Protein AF-A0A133VT36-F1 (afdb_monomer)

pLDDT: mean 86.75, std 14.13, range [47.69, 98.88]

Foldseek 3Di:
DQFFAEEEEAEAQDALLLDPCLPHDDHLQVLVNVLQQQFEWENAEWFQELDDPQLLVCLFQLAHCLQQQDFADQLPDDPNSVVSNVLSPGDGNLLVVVVSFAQEEELAAPDDCSCPNHPYYLYADPVVSVVVSVCVVPLLVVLVVVVVCVVCCVPDVSCVSQALLSLLVVQLVVCVVCVVGHYYYYGYHYCLAPPNPYPDPVVLLPDCLLVPFQAFQVNVCVVCVLFPLPRCSNDDRGDTLSNSVSSNSVSSSRNSVSSVSNQVSCVVSVSNQRYKYKYKYSWHFDCCALNRHSGRPDDASNTIGMIIIIHYPLTDRPHYQHAHAYSSQNSQQVCVSSVHDCPPRPHPHHHCSCSRVVVDNYDDQWRWHAHDHQAGKIWIDGPFKIKIADPDPQRQQGPRSRDRRPDRIFMDGCVVCVSRPDGCCVVPVVVNVVSVVVNVVVSVVSVVVSVVVSVVVVVVVVCVVVVND

Solvent-accessible surface area (backbone atoms only — not comparable to full-atom values): 24183 Å² total; per-residue (Å²): 93,89,75,52,26,35,41,38,39,35,34,35,32,34,38,31,76,71,32,30,77,72,75,29,81,75,78,54,23,63,45,55,33,50,48,32,47,57,0,26,28,38,76,37,27,31,32,48,23,42,46,60,59,29,18,49,51,16,35,43,33,5,24,51,44,90,62,34,37,35,53,39,43,77,85,66,54,46,71,68,30,55,48,38,32,61,72,51,65,67,59,39,50,42,41,56,43,36,78,71,66,30,47,18,36,36,36,41,47,85,32,84,73,76,48,55,41,45,80,41,62,66,30,54,58,72,67,57,58,56,48,50,55,66,41,64,83,42,62,75,61,47,49,56,47,52,58,52,48,61,76,43,38,92,78,39,69,80,62,25,62,80,37,55,72,46,35,43,52,52,48,50,53,49,48,69,73,41,70,92,50,46,34,36,38,39,41,52,39,52,36,42,33,77,72,26,79,42,79,84,46,70,79,38,66,69,35,69,62,34,70,74,36,84,47,38,48,58,58,50,46,71,78,40,72,74,58,57,56,71,51,52,71,64,51,69,62,85,45,30,51,11,56,54,53,27,32,39,56,28,12,47,31,51,51,22,52,44,50,38,53,56,52,51,50,29,51,77,68,69,39,46,83,48,25,36,38,36,41,34,28,39,14,11,41,24,60,56,58,84,80,34,49,49,36,42,72,69,87,48,57,53,18,24,37,17,41,36,31,37,25,29,84,92,34,58,55,66,35,76,36,74,34,46,49,42,39,23,20,51,41,44,30,54,37,48,54,40,68,42,84,62,83,89,55,84,53,70,38,50,60,51,58,47,46,77,70,67,76,36,74,60,90,46,73,67,46,64,32,44,40,46,62,52,31,39,35,36,34,33,33,42,89,51,38,35,34,39,36,28,93,39,68,78,35,26,30,20,76,83,36,68,42,56,71,74,63,47,62,40,24,24,49,37,82,84,35,73,79,65,77,64,70,46,37,87,82,42,48,67,59,48,52,52,46,50,48,51,48,53,51,53,55,49,50,56,50,49,55,51,53,51,51,51,53,50,51,52,51,51,54,52,34,44,77,66,70,76,95

Organism: NCBI:txid1698257

Nearest PDB structures (foldseek):
  7lha-assembly1_A  TM=7.267E-01  e=6.384E-23  Bacteroides uniformis
  7p24-assembly1_AAA  TM=6.614E-01  e=1.601E-23  Bacteroides thetaiotaomicron VPI-5482
  7sno-assembly1_A  TM=7.032E-01  e=6.520E-22  Phocaeicola plebeius DSM 17135
  7ebq-assembly1_A  TM=6.587E-01  e=1.338E-21  Akkermansia muciniphila ATCC BAA-835
  6s21-assembly1_A  TM=6.856E-01  e=3.313E-20  Bacteroides thetaiotaomicron VPI-5482

Mean predicted aligned error: 7.02 Å

Structure (mmCIF, N/CA/C/O backbone):
data_AF-A0A133VT36-F1
#
_entry.id   AF-A0A133VT36-F1
#
loop_
_atom_site.group_PDB
_atom_site.id
_atom_site.type_symbol
_atom_site.label_atom_id
_atom_site.label_alt_id
_atom_site.label_comp_id
_atom_site.label_asym_id
_atom_site.label_entity_id
_atom_site.label_seq_id
_atom_site.pdbx_PDB_ins_code
_atom_site.Cartn_x
_atom_site.Cartn_y
_atom_site.Cartn_z
_atom_site.occupancy
_atom_site.B_iso_or_equiv
_atom_site.auth_seq_id
_atom_site.auth_comp_id
_atom_site.auth_asym_id
_atom_site.auth_atom_id
_atom_site.pdbx_PDB_model_num
ATOM 1 N N . MET A 1 1 ? -20.829 -3.901 12.263 1.00 59.62 1 MET A N 1
ATOM 2 C CA . MET A 1 1 ? -20.585 -3.658 13.700 1.00 59.62 1 MET A CA 1
ATOM 3 C C . MET A 1 1 ? -20.009 -2.258 13.851 1.00 59.62 1 MET A C 1
ATOM 5 O O . MET A 1 1 ? -18.912 -2.034 13.368 1.00 59.62 1 MET A O 1
ATOM 9 N N . ASP A 1 2 ? -20.730 -1.317 14.466 1.00 59.94 2 ASP A N 1
ATOM 10 C CA . ASP A 1 2 ? -20.325 0.108 14.517 1.00 59.94 2 ASP A CA 1
ATOM 11 C C . ASP A 1 2 ? -19.189 0.403 15.529 1.00 59.94 2 ASP A C 1
ATOM 13 O O . ASP A 1 2 ? -18.695 1.536 15.609 1.00 59.94 2 ASP A O 1
ATOM 17 N N . ASP A 1 3 ? -18.761 -0.598 16.314 1.00 63.69 3 ASP A N 1
ATOM 18 C CA . ASP A 1 3 ? -18.071 -0.386 17.596 1.00 63.69 3 ASP A CA 1
ATOM 19 C C . ASP A 1 3 ? -16.645 -0.954 17.717 1.00 63.69 3 ASP A C 1
ATOM 21 O O . ASP A 1 3 ? -16.054 -0.870 18.796 1.00 63.69 3 ASP A O 1
ATOM 25 N N . SER A 1 4 ? -16.061 -1.472 16.635 1.00 87.81 4 SER A N 1
ATOM 26 C CA . SER A 1 4 ? -14.712 -2.052 16.677 1.00 87.81 4 SER A CA 1
ATOM 27 C C . SER A 1 4 ? -13.604 -1.007 16.542 1.00 87.81 4 SER A C 1
ATOM 29 O O . SER A 1 4 ? -13.711 -0.065 15.762 1.00 87.81 4 SER A O 1
ATOM 31 N N . ASN A 1 5 ? -12.509 -1.189 17.279 1.00 97.31 5 ASN A N 1
ATOM 32 C CA . ASN A 1 5 ? -11.264 -0.471 17.019 1.00 97.31 5 ASN A CA 1
ATOM 33 C C . ASN A 1 5 ? -10.687 -0.904 15.670 1.00 97.31 5 ASN A C 1
ATOM 35 O O . ASN A 1 5 ? -11.043 -1.956 15.137 1.00 97.31 5 ASN A O 1
ATOM 39 N N . ILE A 1 6 ? -9.769 -0.112 15.127 1.00 98.31 6 ILE A N 1
ATOM 40 C CA . ILE A 1 6 ? -9.062 -0.448 13.894 1.00 98.31 6 ILE A CA 1
ATOM 41 C C . ILE A 1 6 ? -7.569 -0.229 14.113 1.00 98.31 6 ILE A C 1
ATOM 43 O O . ILE A 1 6 ? -7.154 0.883 14.435 1.00 98.31 6 ILE A O 1
ATOM 47 N N . VAL A 1 7 ? -6.770 -1.267 13.895 1.00 98.62 7 VAL A N 1
ATOM 48 C CA . VAL A 1 7 ? -5.308 -1.183 13.819 1.00 98.62 7 VAL A CA 1
ATOM 49 C C . VAL A 1 7 ? -4.911 -1.467 12.378 1.00 98.62 7 VAL A C 1
ATOM 51 O O . VAL A 1 7 ? -5.163 -2.546 11.853 1.00 98.62 7 VAL A O 1
ATOM 54 N N . PHE A 1 8 ? -4.332 -0.475 11.716 1.00 98.81 8 PHE A N 1
ATOM 55 C CA . PHE A 1 8 ? -3.898 -0.567 10.330 1.00 98.81 8 PHE A CA 1
ATOM 56 C C . PHE A 1 8 ? -2.372 -0.578 10.309 1.00 98.81 8 PHE A C 1
ATOM 58 O O . PHE A 1 8 ? -1.742 0.432 10.608 1.00 98.81 8 PHE A O 1
ATOM 65 N N . ILE A 1 9 ? -1.794 -1.716 9.953 1.00 98.81 9 ILE A N 1
ATOM 66 C CA . ILE A 1 9 ? -0.359 -1.961 9.872 1.00 98.81 9 ILE A CA 1
ATOM 67 C C . ILE A 1 9 ? 0.056 -1.892 8.403 1.00 98.81 9 ILE A C 1
ATOM 69 O O . ILE A 1 9 ? -0.475 -2.621 7.562 1.00 98.81 9 ILE A O 1
ATOM 73 N N . ILE A 1 10 ? 1.003 -1.013 8.092 1.00 98.69 10 ILE A N 1
ATOM 74 C CA . ILE A 1 10 ? 1.682 -0.989 6.795 1.00 98.69 10 ILE A CA 1
ATOM 75 C C . ILE A 1 10 ? 3.160 -1.241 7.035 1.00 98.69 10 ILE A C 1
ATOM 77 O O . ILE A 1 10 ? 3.767 -0.603 7.895 1.00 98.69 10 ILE A O 1
ATOM 81 N N . VAL A 1 11 ? 3.717 -2.170 6.270 1.00 97.50 11 VAL A N 1
ATOM 82 C CA . VAL A 1 11 ? 5.150 -2.449 6.237 1.00 97.50 11 VAL A CA 1
ATOM 83 C C . VAL A 1 11 ? 5.685 -1.952 4.898 1.00 97.50 11 VAL A C 1
ATOM 85 O O . VAL A 1 11 ? 5.300 -2.499 3.868 1.00 97.50 11 VAL A O 1
ATOM 88 N N . ASP A 1 12 ? 6.500 -0.897 4.899 1.00 95.69 12 ASP A N 1
ATOM 89 C CA . ASP A 1 12 ? 7.012 -0.266 3.674 1.00 95.69 12 ASP A CA 1
ATOM 90 C C . ASP A 1 12 ? 7.901 -1.240 2.884 1.00 95.69 12 ASP A C 1
ATOM 92 O O . ASP A 1 12 ? 8.762 -1.895 3.472 1.00 95.69 12 ASP A O 1
ATOM 96 N N . ALA A 1 13 ? 7.698 -1.362 1.571 1.00 94.56 13 ALA A N 1
ATOM 97 C CA . ALA A 1 13 ? 8.526 -2.203 0.697 1.00 94.56 13 ALA A CA 1
ATOM 98 C C . ALA A 1 13 ? 8.494 -3.726 1.004 1.00 94.56 13 ALA A C 1
ATOM 100 O O . ALA A 1 13 ? 9.430 -4.455 0.659 1.00 94.56 13 ALA A O 1
ATOM 101 N N . LEU A 1 14 ? 7.433 -4.250 1.633 1.00 95.81 14 LEU A N 1
ATOM 102 C CA . LEU A 1 14 ? 7.267 -5.680 1.941 1.00 95.81 14 LEU A CA 1
ATOM 103 C C . LEU A 1 14 ? 6.674 -6.445 0.749 1.00 95.81 14 LEU A C 1
ATOM 105 O O . LEU A 1 14 ? 5.533 -6.230 0.334 1.00 95.81 14 LEU A O 1
ATOM 109 N N . ARG A 1 15 ? 7.432 -7.417 0.239 1.00 93.62 15 ARG A N 1
ATOM 110 C CA . ARG A 1 15 ? 6.995 -8.281 -0.863 1.00 93.62 15 ARG A CA 1
ATOM 111 C C . ARG A 1 15 ? 6.133 -9.444 -0.386 1.00 93.62 15 ARG A C 1
ATOM 113 O O . ARG A 1 15 ? 6.444 -10.092 0.611 1.00 93.62 15 ARG A O 1
ATOM 120 N N . THR A 1 16 ? 5.111 -9.782 -1.170 1.00 94.31 16 THR A N 1
ATOM 121 C CA . THR A 1 16 ? 4.262 -10.959 -0.927 1.00 94.31 16 THR A CA 1
ATOM 122 C C . THR A 1 16 ? 5.055 -12.267 -0.915 1.00 94.31 16 THR A C 1
ATOM 124 O O . THR A 1 16 ? 4.823 -13.121 -0.064 1.00 94.31 16 THR A O 1
ATOM 127 N N . ASP A 1 17 ? 6.028 -12.418 -1.816 1.00 91.62 17 ASP A N 1
ATOM 128 C CA . ASP A 1 17 ? 6.827 -13.643 -1.969 1.00 91.62 17 ASP A CA 1
ATOM 129 C C . ASP A 1 17 ? 7.878 -13.856 -0.868 1.00 91.62 17 ASP A C 1
ATOM 131 O O . ASP A 1 17 ? 8.674 -14.794 -0.926 1.00 91.62 17 ASP A O 1
ATOM 135 N N . LYS A 1 18 ? 7.870 -12.994 0.150 1.00 92.00 18 LYS A N 1
ATOM 136 C CA . LYS A 1 18 ? 8.719 -13.078 1.340 1.00 92.00 18 LYS A CA 1
ATOM 137 C C . LYS A 1 18 ? 7.909 -13.246 2.632 1.00 92.00 18 LYS A C 1
ATOM 139 O O . LYS A 1 18 ? 8.481 -13.207 3.718 1.00 92.00 18 LYS A O 1
ATOM 144 N N . VAL A 1 19 ? 6.596 -13.468 2.513 1.00 93.56 19 VAL A N 1
ATOM 145 C CA . VAL A 1 19 ? 5.677 -13.737 3.627 1.00 93.56 19 VAL A CA 1
ATOM 146 C C . VAL A 1 19 ? 5.198 -15.193 3.560 1.00 93.56 19 VAL A C 1
ATOM 148 O O . VAL A 1 19 ? 4.643 -15.635 2.551 1.00 93.56 19 VAL A O 1
ATOM 151 N N . GLY A 1 20 ? 5.391 -15.942 4.647 1.00 93.38 20 GLY A N 1
ATOM 152 C CA . GLY A 1 20 ? 5.182 -17.392 4.724 1.00 93.38 20 GLY A CA 1
ATOM 153 C C . GLY A 1 20 ? 3.774 -17.846 4.332 1.00 93.38 20 GLY A C 1
ATOM 154 O O . GLY A 1 20 ? 3.619 -18.770 3.530 1.00 93.38 20 GLY A O 1
ATOM 155 N N . CYS A 1 21 ? 2.733 -17.153 4.796 1.00 94.44 21 CYS A N 1
ATOM 156 C CA . CYS A 1 21 ? 1.334 -17.484 4.510 1.00 94.44 21 CYS A CA 1
ATOM 157 C C . CYS A 1 21 ? 0.913 -17.307 3.040 1.00 94.44 21 CYS A C 1
ATOM 159 O O . CYS A 1 21 ? -0.187 -17.729 2.665 1.00 94.44 21 CYS A O 1
ATOM 161 N N . TYR A 1 22 ? 1.777 -16.755 2.184 1.00 94.38 22 TYR A N 1
ATOM 162 C CA . TYR A 1 22 ? 1.588 -16.711 0.730 1.00 94.38 22 TYR A CA 1
ATOM 163 C C . TYR A 1 22 ? 2.232 -17.896 -0.004 1.00 94.38 22 TYR A C 1
ATOM 165 O O . TYR A 1 22 ? 2.126 -17.988 -1.221 1.00 94.38 22 TYR A O 1
ATOM 173 N N . GLY A 1 23 ? 2.818 -18.852 0.725 1.00 82.50 23 GLY A N 1
ATOM 174 C CA . GLY A 1 23 ? 3.305 -20.116 0.167 1.00 82.50 23 GLY A CA 1
ATOM 175 C C . GLY A 1 23 ? 4.742 -20.064 -0.353 1.00 82.50 23 GLY A C 1
ATOM 176 O O . GLY A 1 23 ? 5.133 -20.923 -1.144 1.00 82.50 23 GLY A O 1
ATOM 177 N N . HIS A 1 24 ? 5.533 -19.082 0.088 1.00 68.88 24 HIS A N 1
ATOM 178 C CA . HIS A 1 24 ? 6.897 -18.868 -0.386 1.00 68.88 24 HIS A CA 1
ATOM 179 C C . HIS A 1 24 ? 7.935 -19.151 0.712 1.00 68.88 24 HIS A C 1
ATOM 181 O O . HIS A 1 24 ? 8.083 -18.386 1.659 1.00 68.88 24 HIS A O 1
ATOM 187 N N . GLY A 1 25 ? 8.700 -20.237 0.550 1.00 60.38 25 GLY A N 1
ATOM 188 C CA . GLY A 1 25 ? 9.956 -20.467 1.276 1.00 60.38 25 GLY A CA 1
ATOM 189 C C . GLY A 1 25 ? 9.862 -20.647 2.801 1.00 60.38 25 GLY A C 1
ATOM 190 O O . GLY A 1 25 ? 8.857 -21.096 3.345 1.00 60.38 25 GLY A O 1
ATOM 191 N N . LYS A 1 26 ? 10.988 -20.385 3.480 1.00 63.38 26 LYS A N 1
ATOM 192 C CA . LYS A 1 26 ? 11.192 -20.561 4.931 1.00 63.38 26 LYS A CA 1
ATOM 193 C C . LYS A 1 26 ? 10.284 -19.600 5.717 1.00 63.38 26 LYS A C 1
ATOM 195 O O . LYS A 1 26 ? 10.214 -18.422 5.387 1.00 63.38 26 LYS A O 1
ATOM 200 N N . THR A 1 27 ? 9.649 -20.075 6.789 1.00 68.50 27 THR A N 1
ATOM 201 C CA . THR A 1 27 ? 8.764 -19.258 7.638 1.00 68.50 27 THR A CA 1
ATOM 202 C C . THR A 1 27 ? 9.577 -18.277 8.489 1.00 68.50 27 THR A C 1
ATOM 204 O O . THR A 1 27 ? 10.033 -18.625 9.579 1.00 68.50 27 THR A O 1
ATOM 207 N N . ILE A 1 28 ? 9.782 -17.058 7.984 1.00 85.38 28 ILE A N 1
ATOM 208 C CA . ILE A 1 28 ? 10.382 -15.939 8.737 1.00 85.38 28 ILE A CA 1
ATOM 209 C C . ILE A 1 28 ? 9.327 -14.971 9.297 1.00 85.38 28 ILE A C 1
ATOM 211 O O . ILE A 1 28 ? 9.693 -13.998 9.952 1.00 85.38 28 ILE A O 1
ATOM 215 N N . THR A 1 29 ? 8.039 -15.250 9.057 1.00 93.56 29 THR A N 1
ATOM 216 C CA . THR A 1 29 ? 6.893 -14.385 9.379 1.00 93.56 29 THR A CA 1
ATOM 217 C C . THR A 1 29 ? 5.809 -15.091 10.206 1.00 93.56 29 THR A C 1
ATOM 219 O O . THR A 1 29 ? 4.633 -15.057 9.849 1.00 93.56 29 THR A O 1
ATOM 222 N N . SER A 1 30 ? 6.174 -15.794 11.282 1.00 94.31 30 SER A N 1
ATOM 223 C CA . SER A 1 30 ? 5.211 -16.603 12.048 1.00 94.31 30 SER A CA 1
ATOM 224 C C . SER A 1 30 ? 4.018 -15.803 12.585 1.00 94.31 30 SER A C 1
ATOM 226 O O . SER A 1 30 ? 2.898 -16.302 12.553 1.00 94.31 30 SER A O 1
ATOM 228 N N . ASN A 1 31 ? 4.223 -14.562 13.032 1.00 97.50 31 ASN A N 1
ATOM 229 C CA . ASN A 1 31 ? 3.145 -13.744 13.594 1.00 97.50 31 ASN A CA 1
ATOM 230 C C . ASN A 1 31 ? 2.188 -13.233 12.504 1.00 97.50 31 ASN A C 1
ATOM 232 O O . ASN A 1 31 ? 0.975 -13.191 12.708 1.00 97.50 31 ASN A O 1
ATOM 236 N N . ILE A 1 32 ? 2.702 -12.878 11.323 1.00 97.75 32 ILE A N 1
ATOM 237 C CA . ILE A 1 32 ? 1.875 -12.542 10.155 1.00 97.75 32 ILE A CA 1
ATOM 238 C C . ILE A 1 32 ? 1.132 -13.789 9.653 1.00 97.75 32 ILE A C 1
ATOM 240 O O . ILE A 1 32 ? -0.025 -13.688 9.241 1.00 97.75 32 ILE A O 1
ATOM 244 N N . ASP A 1 33 ? 1.763 -14.963 9.702 1.00 97.06 33 ASP A N 1
ATOM 245 C CA . ASP A 1 33 ? 1.139 -16.226 9.304 1.00 97.06 33 ASP A CA 1
ATOM 246 C C . ASP A 1 33 ? -0.021 -16.597 10.240 1.00 97.06 33 ASP A C 1
ATOM 248 O O . ASP A 1 33 ? -1.077 -17.038 9.779 1.00 97.06 33 ASP A O 1
ATOM 252 N N . ASP A 1 34 ? 0.139 -16.362 11.542 1.00 96.94 34 ASP A N 1
ATOM 253 C CA . ASP A 1 34 ? -0.923 -16.518 12.535 1.00 96.94 34 ASP A CA 1
ATOM 254 C C . ASP A 1 34 ? -2.045 -15.492 12.319 1.00 96.94 34 ASP A C 1
ATOM 256 O O . ASP A 1 34 ? -3.219 -15.866 12.286 1.00 96.94 34 ASP A O 1
ATOM 260 N N . LEU A 1 35 ? -1.707 -14.227 12.038 1.00 97.50 35 LEU A N 1
ATOM 261 C CA . LEU A 1 35 ? -2.691 -13.195 11.693 1.00 97.50 35 LEU A CA 1
ATOM 262 C C . LEU A 1 35 ? -3.526 -13.574 10.459 1.00 97.50 35 LEU A C 1
ATOM 264 O O . LEU A 1 35 ? -4.725 -13.295 10.426 1.00 97.50 35 LEU A O 1
ATOM 268 N N . ALA A 1 36 ? -2.906 -14.197 9.452 1.00 97.44 36 ALA A N 1
ATOM 269 C CA . ALA A 1 36 ? -3.598 -14.702 8.271 1.00 97.44 36 ALA A CA 1
ATOM 270 C C . ALA A 1 36 ? -4.540 -15.863 8.608 1.00 97.44 36 ALA A C 1
ATOM 272 O O . ALA A 1 36 ? -5.660 -15.891 8.107 1.00 97.44 36 ALA A O 1
ATOM 273 N N . ARG A 1 37 ? -4.112 -16.799 9.466 1.00 97.19 37 ARG A N 1
ATOM 274 C CA . ARG A 1 37 ? -4.938 -17.936 9.905 1.00 97.19 37 ARG A CA 1
ATOM 275 C C . ARG A 1 37 ? -6.159 -17.480 10.696 1.00 97.19 37 ARG A C 1
ATOM 277 O O . ARG A 1 37 ? -7.242 -18.024 10.531 1.00 97.19 37 ARG A O 1
ATOM 284 N N . GLU A 1 38 ? -5.999 -16.448 11.511 1.00 96.88 38 GLU A N 1
ATOM 285 C CA . GLU A 1 38 ? -7.079 -15.834 12.286 1.00 96.88 38 GLU A CA 1
ATOM 286 C C . GLU A 1 38 ? -7.952 -14.872 11.464 1.00 96.88 38 GLU A C 1
ATOM 288 O O . GLU A 1 38 ? -8.816 -14.195 12.018 1.00 96.88 38 GLU A O 1
ATOM 293 N N . GLY A 1 39 ? -7.728 -14.747 10.156 1.00 97.56 39 GLY A N 1
ATOM 294 C CA . GLY A 1 39 ? -8.415 -13.765 9.330 1.00 97.56 39 GLY A CA 1
ATOM 295 C C . GLY A 1 39 ? -8.632 -14.207 7.891 1.00 97.56 39 GLY A C 1
ATOM 296 O O . GLY A 1 39 ? -8.589 -15.383 7.539 1.00 97.56 39 GLY A O 1
ATOM 297 N N . THR A 1 40 ? -8.892 -13.213 7.049 1.00 98.31 40 THR A N 1
ATOM 298 C CA . THR A 1 40 ? -9.048 -13.360 5.608 1.00 98.31 40 THR A CA 1
ATOM 299 C C . THR A 1 40 ? -7.808 -12.817 4.900 1.00 98.31 40 THR A C 1
ATOM 301 O O . THR A 1 40 ? -7.502 -11.623 4.983 1.00 98.31 40 THR A O 1
ATOM 304 N N . LEU A 1 41 ? -7.116 -13.684 4.164 1.00 98.25 41 LEU A N 1
ATOM 305 C CA . LEU A 1 41 ? -5.967 -13.358 3.323 1.00 98.25 41 LEU A CA 1
ATOM 306 C C . LEU A 1 41 ? -6.416 -13.113 1.879 1.00 98.25 41 LEU A C 1
ATOM 308 O O . LEU A 1 41 ? -7.151 -13.915 1.304 1.00 98.25 41 LEU A O 1
ATOM 312 N N . PHE A 1 42 ? -5.939 -12.033 1.264 1.00 97.81 42 PHE A N 1
ATOM 313 C CA . PHE A 1 42 ? -6.174 -11.732 -0.150 1.00 97.81 42 PHE A CA 1
ATOM 314 C C . PHE A 1 42 ? -4.948 -12.096 -0.980 1.00 97.81 42 PHE A C 1
ATOM 316 O O . PHE A 1 42 ? -3.906 -11.457 -0.873 1.00 97.81 42 PHE A O 1
ATOM 323 N N . GLU A 1 43 ? -5.076 -13.100 -1.845 1.00 96.19 43 GLU A N 1
ATOM 324 C CA . GLU A 1 43 ? -3.941 -13.656 -2.590 1.00 96.19 43 GLU A CA 1
ATOM 325 C C . GLU A 1 43 ? -3.433 -12.700 -3.671 1.00 96.19 43 GLU A C 1
ATOM 327 O O . GLU A 1 43 ? -2.241 -12.656 -3.951 1.00 96.19 43 GLU A O 1
ATOM 332 N N . ASN A 1 44 ? -4.333 -11.908 -4.260 1.00 96.00 44 ASN A N 1
ATOM 333 C CA . ASN A 1 44 ? -4.069 -11.088 -5.441 1.00 96.00 44 ASN A CA 1
ATOM 334 C C . ASN A 1 44 ? -4.346 -9.603 -5.171 1.00 96.00 44 ASN A C 1
ATOM 336 O O . ASN A 1 44 ? -5.245 -9.009 -5.770 1.00 96.00 44 ASN A O 1
ATOM 340 N N . ASN A 1 45 ? -3.581 -8.996 -4.262 1.00 97.62 45 ASN A N 1
ATOM 341 C CA . ASN A 1 45 ? -3.659 -7.567 -3.958 1.00 97.62 45 ASN A CA 1
ATOM 342 C C . ASN A 1 45 ? -2.507 -6.777 -4.596 1.00 97.62 45 ASN A C 1
ATOM 344 O O . ASN A 1 45 ? -1.339 -7.129 -4.444 1.00 97.62 45 ASN A O 1
ATOM 348 N N . TYR A 1 46 ? -2.842 -5.687 -5.292 1.00 98.25 46 TYR A N 1
ATOM 349 C CA . TYR A 1 46 ? -1.858 -4.903 -6.036 1.00 98.25 46 TYR A CA 1
ATOM 350 C C . TYR A 1 46 ? -1.824 -3.418 -5.666 1.00 98.25 46 TYR A C 1
ATOM 352 O O . TYR A 1 46 ? -2.853 -2.724 -5.649 1.00 98.25 46 TYR A O 1
ATOM 360 N N . ALA A 1 47 ? -0.610 -2.903 -5.494 1.00 98.25 47 ALA A N 1
ATOM 361 C CA . ALA A 1 47 ? -0.333 -1.485 -5.399 1.00 98.25 47 ALA A CA 1
ATOM 362 C C . ALA A 1 47 ? -0.700 -0.755 -6.700 1.00 98.25 47 ALA A C 1
ATOM 364 O O . ALA A 1 47 ? -0.640 -1.293 -7.808 1.00 98.25 47 ALA A O 1
ATOM 365 N N . CYS A 1 48 ? -1.128 0.501 -6.569 1.00 97.94 48 CYS A N 1
ATOM 366 C CA . CYS A 1 48 ? -1.461 1.352 -7.721 1.00 97.94 48 CYS A CA 1
ATOM 367 C C . CYS A 1 48 ? -0.257 2.167 -8.216 1.00 97.94 48 CYS A C 1
ATOM 369 O O . CYS A 1 48 ? -0.327 2.795 -9.273 1.00 97.94 48 CYS A O 1
ATOM 371 N N . ILE A 1 49 ? 0.812 2.200 -7.426 1.00 96.94 49 ILE A N 1
ATOM 372 C CA . ILE A 1 49 ? 2.049 2.935 -7.661 1.00 96.94 49 ILE A CA 1
ATOM 373 C C . ILE A 1 49 ? 3.138 2.335 -6.774 1.00 96.94 49 ILE A C 1
ATOM 375 O O . ILE A 1 49 ? 2.846 1.813 -5.706 1.00 96.94 49 ILE A O 1
ATOM 379 N N . ASN A 1 50 ? 4.377 2.414 -7.233 1.00 94.06 50 ASN A N 1
ATOM 380 C CA . ASN A 1 50 ? 5.565 1.796 -6.654 1.00 94.06 50 ASN A CA 1
ATOM 381 C C . ASN A 1 50 ? 6.348 2.727 -5.706 1.00 94.06 50 ASN A C 1
ATOM 383 O O . ASN A 1 50 ? 7.557 2.588 -5.619 1.00 94.06 50 ASN A O 1
ATOM 387 N N . VAL A 1 51 ? 5.706 3.722 -5.080 1.00 92.44 51 VAL A N 1
ATOM 388 C CA . VAL A 1 51 ? 6.369 4.647 -4.135 1.00 92.44 51 VAL A CA 1
ATOM 389 C C . VAL A 1 51 ? 5.435 5.079 -3.000 1.00 92.44 51 VAL A C 1
ATOM 391 O O . VAL A 1 51 ? 4.241 5.320 -3.228 1.00 92.44 51 VAL A O 1
ATOM 394 N N . THR A 1 52 ? 5.994 5.273 -1.803 1.00 94.25 52 THR A N 1
ATOM 395 C CA . THR A 1 52 ? 5.253 5.421 -0.540 1.00 94.25 52 THR A CA 1
ATOM 396 C C . THR A 1 52 ? 4.233 6.551 -0.501 1.00 94.25 52 THR A C 1
ATOM 398 O O . THR A 1 52 ? 3.057 6.335 -0.216 1.00 94.25 52 THR A O 1
ATOM 401 N N . ASP A 1 53 ? 4.633 7.792 -0.799 1.00 95.00 53 ASP A N 1
ATOM 402 C CA . ASP A 1 53 ? 3.744 8.961 -0.650 1.00 95.00 53 ASP A CA 1
ATOM 403 C C . ASP A 1 53 ? 2.416 8.829 -1.418 1.00 95.00 53 ASP A C 1
ATOM 405 O O . ASP A 1 53 ? 1.344 9.004 -0.822 1.00 95.00 53 ASP A O 1
ATOM 409 N N . PRO A 1 54 ? 2.428 8.566 -2.737 1.00 96.31 54 PRO A N 1
ATOM 410 C CA . PRO A 1 54 ? 1.191 8.377 -3.476 1.00 96.31 54 PRO A CA 1
ATOM 411 C C . PRO A 1 54 ? 0.535 7.018 -3.193 1.00 96.31 54 PRO A C 1
ATOM 413 O O . PRO A 1 54 ? -0.692 6.953 -3.291 1.00 96.31 54 PRO A O 1
ATOM 416 N N . SER A 1 55 ? 1.279 5.974 -2.796 1.00 97.81 55 SER A N 1
ATOM 417 C CA . SER A 1 55 ? 0.672 4.688 -2.428 1.00 97.81 55 SER A CA 1
ATOM 418 C C . SER A 1 55 ? -0.146 4.790 -1.139 1.00 97.81 55 SER A C 1
ATOM 420 O O . SER A 1 55 ? -1.339 4.493 -1.150 1.00 97.81 55 SER A O 1
ATOM 422 N N . LEU A 1 56 ? 0.399 5.371 -0.067 1.00 97.94 56 LEU A N 1
ATOM 423 C CA . LEU A 1 56 ? -0.364 5.658 1.154 1.00 97.94 56 LEU A CA 1
ATOM 424 C C . LEU A 1 56 ? -1.542 6.599 0.891 1.00 97.94 56 LEU A C 1
ATOM 426 O O . LEU A 1 56 ? -2.633 6.408 1.430 1.00 97.94 56 LEU A O 1
ATOM 430 N N . THR A 1 57 ? -1.353 7.597 0.020 1.00 97.94 57 THR A N 1
ATOM 431 C CA . THR A 1 57 ? -2.455 8.474 -0.405 1.00 97.94 57 THR A CA 1
ATOM 432 C C . THR A 1 57 ? -3.563 7.655 -1.069 1.00 97.94 57 THR A C 1
ATOM 434 O O . THR A 1 57 ? -4.738 7.890 -0.790 1.00 97.94 57 THR A O 1
ATOM 437 N N . THR A 1 58 ? -3.211 6.672 -1.901 1.00 98.50 58 THR A N 1
ATOM 438 C CA . THR A 1 58 ? -4.153 5.740 -2.532 1.00 98.50 58 THR A CA 1
ATOM 439 C C . THR A 1 58 ? -4.857 4.870 -1.494 1.00 98.50 58 THR A C 1
ATOM 441 O O . THR A 1 58 ? -6.089 4.854 -1.464 1.00 98.50 58 THR A O 1
ATOM 444 N N . ILE A 1 59 ? -4.094 4.205 -0.620 1.00 98.69 59 ILE A N 1
ATOM 445 C CA . ILE A 1 59 ? -4.602 3.303 0.421 1.00 98.69 59 ILE A CA 1
ATOM 446 C C . ILE A 1 59 ? -5.605 4.034 1.303 1.00 98.69 59 ILE A C 1
ATOM 448 O O . ILE A 1 59 ? -6.735 3.583 1.429 1.00 98.69 59 ILE A O 1
ATOM 452 N N . PHE A 1 60 ? -5.246 5.192 1.862 1.00 98.56 60 PHE A N 1
ATOM 453 C CA . PHE A 1 60 ? -6.109 5.882 2.820 1.00 98.56 60 PHE A CA 1
ATOM 454 C C . PHE A 1 60 ? -7.228 6.701 2.184 1.00 98.56 60 PHE A C 1
ATOM 456 O O . PHE A 1 60 ? -8.135 7.117 2.899 1.00 98.56 60 PHE A O 1
ATOM 463 N N . SER A 1 61 ? -7.213 6.949 0.873 1.00 97.88 61 SER A N 1
ATOM 464 C CA . SER A 1 61 ? -8.318 7.645 0.200 1.00 97.88 61 SER A CA 1
ATOM 465 C C . SER A 1 61 ? -9.257 6.730 -0.577 1.00 97.88 61 SER A C 1
ATOM 467 O O . SER A 1 61 ? -10.367 7.150 -0.904 1.00 97.88 61 SER A O 1
ATOM 469 N N . GLY A 1 62 ? -8.827 5.514 -0.919 1.00 97.69 62 GLY A N 1
ATOM 470 C CA . GLY A 1 62 ? -9.541 4.654 -1.859 1.00 97.69 62 GLY A CA 1
ATOM 471 C C . GLY A 1 62 ? -9.599 5.228 -3.283 1.00 97.69 62 GLY A C 1
ATOM 472 O O . GLY A 1 62 ? -10.558 4.970 -4.016 1.00 97.69 62 GLY A O 1
ATOM 473 N N . ARG A 1 63 ? -8.632 6.074 -3.669 1.00 97.00 63 ARG A N 1
ATOM 474 C CA . ARG A 1 63 ? -8.577 6.766 -4.973 1.00 97.00 63 ARG A CA 1
ATOM 475 C C . ARG A 1 63 ? -7.263 6.480 -5.680 1.00 97.00 63 ARG A C 1
ATOM 477 O O . ARG A 1 63 ? -6.234 6.392 -5.032 1.00 97.00 63 ARG A O 1
ATOM 484 N N . TYR A 1 64 ? -7.279 6.395 -7.005 1.00 97.31 64 TYR A N 1
ATOM 485 C CA . TYR A 1 64 ? -6.058 6.171 -7.786 1.00 97.31 64 TYR A CA 1
ATOM 486 C C . TYR A 1 64 ? -5.138 7.413 -7.824 1.00 97.31 64 TYR A C 1
ATOM 488 O O . TYR A 1 64 ? -5.639 8.540 -7.704 1.00 97.31 64 TYR A O 1
ATOM 496 N N . PRO A 1 65 ? -3.833 7.256 -8.133 1.00 95.31 65 PRO A N 1
ATOM 497 C CA . PRO A 1 65 ? -2.901 8.373 -8.330 1.00 95.31 65 PRO A CA 1
ATOM 498 C C . PRO A 1 65 ? -3.397 9.433 -9.315 1.00 95.31 65 PRO A C 1
ATOM 500 O O . PRO A 1 65 ? -3.429 10.625 -9.000 1.00 95.31 65 PRO A O 1
ATOM 503 N N . ILE A 1 66 ? -3.914 9.021 -10.475 1.00 92.75 66 ILE A N 1
ATOM 504 C CA . ILE A 1 66 ? -4.563 9.913 -11.451 1.00 92.75 66 ILE A CA 1
ATOM 505 C C . ILE A 1 66 ? -5.755 10.716 -10.892 1.00 92.75 66 ILE A C 1
ATOM 507 O O . ILE A 1 66 ? -6.065 11.805 -11.389 1.00 92.75 66 ILE A O 1
ATOM 511 N N . SER A 1 67 ? -6.425 10.193 -9.868 1.00 94.00 67 SER A N 1
ATOM 512 C CA . SER A 1 67 ? -7.651 10.735 -9.285 1.00 94.00 67 SER A CA 1
ATOM 513 C C . SER A 1 67 ? -7.399 11.694 -8.128 1.00 94.00 67 SER A C 1
ATOM 515 O O . SER A 1 67 ? -8.094 12.713 -8.036 1.00 94.00 67 SER A O 1
ATOM 517 N N . HIS A 1 68 ? -6.444 11.388 -7.246 1.00 94.12 68 HIS A N 1
ATOM 518 C CA . HIS A 1 68 ? -6.031 12.282 -6.158 1.00 94.12 68 HIS A CA 1
ATOM 519 C C . HIS A 1 68 ? -4.897 13.232 -6.579 1.00 94.12 68 HIS A C 1
ATOM 521 O O . HIS A 1 68 ? -4.729 14.288 -5.986 1.00 94.12 68 HIS A O 1
ATOM 527 N N . GLY A 1 69 ? -4.162 12.929 -7.651 1.00 92.38 69 GLY A N 1
ATOM 528 C CA . GLY A 1 69 ? -3.192 13.829 -8.279 1.00 92.38 69 GLY A CA 1
ATOM 529 C C . GLY A 1 69 ? -1.790 13.840 -7.666 1.00 92.38 69 GLY A C 1
ATOM 530 O O . GLY A 1 69 ? -0.977 14.652 -8.105 1.00 92.38 69 GLY A O 1
ATOM 531 N N . LEU A 1 70 ? -1.502 12.951 -6.707 1.00 93.19 70 LEU A N 1
ATOM 532 C CA . LEU A 1 70 ? -0.150 12.731 -6.176 1.00 93.19 70 LEU A CA 1
ATOM 533 C C . LEU A 1 70 ? 0.488 11.593 -6.953 1.00 93.19 70 LEU A C 1
ATOM 535 O O . LEU A 1 70 ? -0.080 10.510 -7.026 1.00 93.19 70 LEU A O 1
ATOM 539 N N . ILE A 1 71 ? 1.652 11.868 -7.532 1.00 89.56 71 ILE A N 1
ATOM 540 C CA . ILE A 1 71 ? 2.389 10.914 -8.365 1.00 89.56 71 ILE A CA 1
ATOM 541 C C . ILE A 1 71 ? 3.905 10.931 -8.088 1.00 89.56 71 ILE A C 1
ATOM 543 O O . ILE A 1 71 ? 4.596 10.008 -8.492 1.00 89.56 71 ILE A O 1
ATOM 547 N N . ASN A 1 72 ? 4.416 11.968 -7.412 1.00 89.06 72 ASN A N 1
ATOM 548 C CA . ASN A 1 72 ? 5.823 12.084 -7.013 1.00 89.06 72 ASN A CA 1
ATOM 549 C C . ASN A 1 72 ? 5.959 11.831 -5.501 1.00 89.06 72 ASN A C 1
ATOM 551 O O . ASN A 1 72 ? 4.982 11.967 -4.757 1.00 89.06 72 ASN A O 1
ATOM 555 N N . HIS A 1 73 ? 7.176 11.541 -5.051 1.00 88.25 73 HIS A N 1
ATOM 556 C CA . HIS A 1 73 ? 7.505 11.151 -3.685 1.00 88.25 73 HIS A CA 1
ATOM 557 C C . HIS A 1 73 ? 8.554 12.072 -3.033 1.00 88.25 73 HIS A C 1
ATOM 559 O O . HIS A 1 73 ? 9.388 12.703 -3.691 1.00 88.25 73 HIS A O 1
ATOM 565 N N . GLY A 1 74 ? 8.484 12.194 -1.704 1.00 83.25 74 GLY A N 1
ATOM 566 C CA . GLY A 1 74 ? 9.497 12.831 -0.869 1.00 83.25 74 GLY A CA 1
ATOM 567 C C . GLY A 1 74 ? 9.893 14.248 -1.325 1.00 83.25 74 GLY A C 1
ATOM 568 O O . GLY A 1 74 ? 9.045 15.135 -1.459 1.00 83.25 74 GLY A O 1
ATOM 569 N N . PRO A 1 75 ? 11.188 14.535 -1.542 1.00 75.94 75 PRO A N 1
ATOM 570 C CA . PRO A 1 75 ? 11.634 15.878 -1.912 1.00 75.94 75 PRO A CA 1
ATOM 571 C C . PRO A 1 75 ? 11.199 16.312 -3.324 1.00 75.94 75 PRO A C 1
ATOM 573 O O . PRO A 1 75 ? 11.322 17.498 -3.641 1.00 75.94 75 PRO A O 1
ATOM 576 N N . HIS A 1 76 ? 10.696 15.395 -4.156 1.00 84.00 76 HIS A N 1
ATOM 577 C CA . HIS A 1 76 ? 10.284 15.658 -5.538 1.00 84.00 76 HIS A CA 1
ATOM 578 C C . HIS A 1 76 ? 8.811 16.064 -5.669 1.00 84.00 76 HIS A C 1
ATOM 580 O O . HIS A 1 76 ? 8.380 16.472 -6.752 1.00 84.00 76 HIS A O 1
ATOM 586 N N . ILE A 1 77 ? 8.055 16.030 -4.567 1.00 86.44 77 ILE A N 1
ATOM 587 C CA . ILE A 1 77 ? 6.687 16.550 -4.499 1.00 86.44 77 ILE A CA 1
ATOM 588 C C . ILE A 1 77 ? 6.680 18.049 -4.820 1.00 86.44 77 ILE A C 1
ATOM 590 O O . ILE A 1 77 ? 7.381 18.850 -4.194 1.00 86.44 77 ILE A O 1
ATOM 594 N N . ARG A 1 78 ? 5.845 18.442 -5.786 1.00 85.81 78 ARG A N 1
ATOM 595 C CA . ARG A 1 78 ? 5.715 19.825 -6.263 1.00 85.81 78 ARG A CA 1
ATOM 596 C C . ARG A 1 78 ? 4.481 20.497 -5.668 1.00 85.81 78 ARG A C 1
ATOM 598 O O . ARG A 1 78 ? 3.509 19.841 -5.300 1.00 85.81 78 ARG A O 1
ATOM 605 N N . GLU A 1 79 ? 4.473 21.829 -5.657 1.00 87.75 79 GLU A N 1
ATOM 606 C CA . GLU A 1 79 ? 3.285 22.611 -5.270 1.00 87.75 79 GLU A CA 1
ATOM 607 C C . GLU A 1 79 ? 2.061 22.260 -6.127 1.00 87.75 79 GLU A C 1
ATOM 609 O O . GLU A 1 79 ? 0.939 22.201 -5.628 1.00 87.75 79 GLU A O 1
ATOM 614 N N . ASP A 1 80 ? 2.286 21.957 -7.406 1.00 89.00 80 ASP A N 1
ATOM 615 C CA . ASP A 1 80 ? 1.250 21.489 -8.325 1.00 89.00 80 ASP A CA 1
ATOM 616 C C . ASP A 1 80 ? 0.608 20.167 -7.889 1.00 89.00 80 ASP A C 1
ATOM 618 O O . ASP A 1 80 ? -0.591 19.987 -8.096 1.00 89.00 80 ASP A O 1
ATOM 622 N N . ASP A 1 81 ? 1.369 19.247 -7.290 1.00 90.38 81 ASP A N 1
ATOM 623 C CA . ASP A 1 81 ? 0.835 17.969 -6.812 1.00 90.38 81 ASP A CA 1
ATOM 624 C C . ASP A 1 81 ? -0.067 18.198 -5.591 1.00 90.38 81 ASP A C 1
ATOM 626 O O . ASP A 1 81 ? -1.203 17.723 -5.547 1.00 90.38 81 ASP A O 1
ATOM 630 N N . LEU A 1 82 ? 0.383 19.033 -4.649 1.00 91.88 82 LEU A N 1
ATOM 631 C CA . LEU A 1 82 ? -0.400 19.428 -3.473 1.00 91.88 82 LEU A CA 1
ATOM 632 C C . LEU A 1 82 ? -1.675 20.191 -3.853 1.00 91.88 82 LEU A C 1
ATOM 634 O O . LEU A 1 82 ? -2.735 19.972 -3.260 1.00 91.88 82 LEU A O 1
ATOM 638 N N . ARG A 1 83 ? -1.594 21.067 -4.860 1.00 91.62 83 ARG A N 1
ATOM 639 C CA . ARG A 1 83 ? -2.762 21.775 -5.391 1.00 91.62 83 ARG A CA 1
ATOM 640 C C . ARG A 1 83 ? -3.769 20.792 -5.985 1.00 91.62 83 ARG A C 1
ATOM 642 O O . ARG A 1 83 ? -4.939 20.848 -5.615 1.00 91.62 83 ARG A O 1
ATOM 649 N N . LYS A 1 84 ? -3.322 19.849 -6.826 1.00 91.56 84 LYS A N 1
ATOM 650 C CA . LYS A 1 84 ? -4.195 18.812 -7.407 1.00 91.56 84 LYS A CA 1
ATOM 651 C C . LYS A 1 84 ? -4.870 17.956 -6.335 1.00 91.56 84 LYS A C 1
ATOM 653 O O . LYS A 1 84 ? -6.048 17.636 -6.499 1.00 91.56 84 LYS A O 1
ATOM 658 N N . LEU A 1 85 ? -4.162 17.617 -5.254 1.00 93.19 85 LEU A N 1
ATOM 659 C CA . LEU A 1 85 ? -4.735 16.894 -4.116 1.00 93.19 85 LEU A CA 1
ATOM 660 C C . LEU A 1 85 ? -5.860 17.672 -3.461 1.00 93.19 85 LEU A C 1
ATOM 662 O O . LEU A 1 85 ? -6.967 17.155 -3.330 1.00 93.19 85 LEU A O 1
ATOM 666 N N . SER A 1 86 ? -5.590 18.926 -3.112 1.00 90.50 86 SER A N 1
ATOM 667 C CA . SER A 1 86 ? -6.575 19.815 -2.501 1.00 90.50 86 SER A CA 1
ATOM 668 C C . SER A 1 86 ? -7.819 19.966 -3.389 1.00 90.50 86 SER A C 1
ATOM 670 O O . SER A 1 86 ? -8.947 19.744 -2.947 1.00 90.50 86 SER A O 1
ATOM 672 N N . GLU A 1 87 ? -7.624 20.232 -4.682 1.00 88.31 87 GLU A N 1
ATOM 673 C CA . GLU A 1 87 ? -8.707 20.426 -5.657 1.00 88.31 87 GLU A CA 1
ATOM 674 C C . GLU A 1 87 ? -9.518 19.148 -5.915 1.00 88.31 87 GLU A C 1
ATOM 676 O O . GLU A 1 87 ? -10.735 19.207 -6.126 1.00 88.31 87 GLU A O 1
ATOM 681 N N . SER A 1 88 ? -8.889 17.970 -5.825 1.00 88.00 88 SER A N 1
ATOM 682 C CA . SER A 1 88 ? -9.582 16.688 -6.004 1.00 88.00 88 SER A CA 1
ATOM 683 C C . SER A 1 88 ? -10.715 16.480 -4.986 1.00 88.00 88 SER A C 1
ATOM 685 O O . SER A 1 88 ? -11.676 15.750 -5.255 1.00 88.00 88 SER A O 1
ATOM 687 N N . GLY A 1 89 ? -10.676 17.171 -3.839 1.00 86.25 89 GLY A N 1
ATOM 688 C CA . GLY A 1 89 ? -11.593 16.948 -2.718 1.00 86.25 89 GLY A CA 1
ATOM 689 C C . GLY A 1 89 ? -11.520 15.511 -2.212 1.00 86.25 89 GLY A C 1
ATOM 690 O O . GLY A 1 89 ? -12.549 14.914 -1.892 1.00 86.25 89 GLY A O 1
ATOM 691 N N . THR A 1 90 ? -10.317 14.941 -2.250 1.00 91.50 90 THR A N 1
ATOM 692 C CA . THR A 1 90 ? -10.006 13.654 -1.637 1.00 91.50 90 THR A CA 1
ATOM 693 C C . THR A 1 90 ? -10.239 13.761 -0.135 1.00 91.50 90 THR A C 1
ATOM 695 O O . THR A 1 90 ? -9.872 14.761 0.475 1.00 91.50 90 THR A O 1
ATOM 698 N N . ARG A 1 91 ? -10.893 12.749 0.433 1.00 94.12 91 ARG A N 1
ATOM 699 C CA . ARG A 1 91 ? -11.047 12.579 1.876 1.00 94.12 91 ARG A CA 1
ATOM 700 C C . ARG A 1 91 ? -10.336 11.308 2.284 1.00 94.12 91 ARG A C 1
ATOM 702 O O . ARG A 1 91 ? -10.501 10.291 1.613 1.00 94.12 91 ARG A O 1
ATOM 709 N N . PHE A 1 92 ? -9.590 11.381 3.371 1.00 97.50 92 PHE A N 1
ATOM 710 C CA . PHE A 1 92 ? -8.861 10.246 3.911 1.00 97.50 92 PHE A CA 1
ATOM 711 C C . PHE A 1 92 ? -9.707 9.484 4.938 1.00 97.50 92 PHE A C 1
ATOM 713 O O . PHE A 1 92 ? -10.544 10.062 5.633 1.00 97.50 92 PHE A O 1
ATOM 720 N N . LEU A 1 93 ? -9.474 8.179 5.054 1.00 98.06 93 LEU A N 1
ATOM 721 C CA . LEU A 1 93 ? -10.082 7.289 6.039 1.00 98.06 93 LEU A CA 1
ATOM 722 C C . LEU A 1 93 ? -10.059 7.860 7.469 1.00 98.06 93 LEU A C 1
ATOM 724 O O . LEU A 1 93 ? -11.136 7.909 8.065 1.00 98.06 93 LEU A O 1
ATOM 728 N N . PRO A 1 94 ? -8.927 8.358 8.016 1.00 98.06 94 PRO A N 1
ATOM 729 C CA . PRO A 1 94 ? -8.917 9.001 9.331 1.00 98.06 94 PRO A CA 1
ATOM 730 C C . PRO A 1 94 ? -9.901 10.176 9.424 1.00 98.06 94 PRO A C 1
ATOM 732 O O . PRO A 1 94 ? -10.646 10.268 10.392 1.00 98.06 94 PRO A O 1
ATOM 735 N N . GLU A 1 95 ? -10.016 11.033 8.402 1.00 97.38 95 GLU A N 1
ATOM 736 C CA . GLU A 1 95 ? -11.008 12.119 8.424 1.00 97.38 95 GLU A CA 1
ATOM 737 C C . GLU A 1 95 ? -12.441 11.581 8.504 1.00 97.38 95 GLU A C 1
ATOM 739 O O . GLU A 1 95 ? -13.270 12.125 9.235 1.00 97.38 95 GLU A O 1
ATOM 744 N N . ILE A 1 96 ? -12.740 10.512 7.761 1.00 96.50 96 ILE A N 1
ATOM 745 C CA . ILE A 1 96 ? -14.059 9.874 7.767 1.00 96.50 96 ILE A CA 1
ATOM 746 C C . ILE A 1 96 ? -14.340 9.280 9.151 1.00 96.50 96 ILE A C 1
ATOM 748 O O . ILE A 1 96 ? -15.369 9.603 9.746 1.00 96.50 96 ILE A O 1
ATOM 752 N N . LEU A 1 97 ? -13.425 8.476 9.691 1.00 96.81 97 LEU A N 1
ATOM 753 C CA . LEU A 1 97 ? -13.575 7.814 10.990 1.00 96.81 97 LEU A CA 1
ATOM 754 C C . LEU A 1 97 ? -13.667 8.812 12.146 1.00 96.81 97 LEU A C 1
ATOM 756 O O . LEU A 1 97 ? -14.485 8.636 13.050 1.00 96.81 97 LEU A O 1
ATOM 760 N N . ARG A 1 98 ? -12.932 9.924 12.076 1.00 96.12 98 ARG A N 1
ATOM 761 C CA . ARG A 1 98 ? -13.034 11.010 13.053 1.00 96.12 98 ARG A CA 1
ATOM 762 C C . ARG A 1 98 ? -14.450 11.577 13.130 1.00 96.12 98 ARG A C 1
ATOM 764 O O . ARG A 1 98 ? -14.974 11.791 14.219 1.00 96.12 98 ARG A O 1
ATOM 771 N N . THR A 1 99 ? -15.131 11.750 11.990 1.00 94.75 99 THR A N 1
ATOM 772 C CA . THR A 1 99 ? -16.548 12.182 11.982 1.00 94.75 99 THR A CA 1
ATOM 773 C C . THR A 1 99 ? -17.516 11.142 12.554 1.00 94.75 99 THR A C 1
ATOM 775 O O . THR A 1 99 ? -18.672 11.466 12.818 1.00 94.75 99 THR A O 1
ATOM 778 N N . LYS A 1 100 ? -17.056 9.902 12.752 1.00 94.19 100 LYS A N 1
ATOM 779 C CA . LYS A 1 100 ? -17.791 8.792 13.370 1.00 94.19 100 LYS A CA 1
ATOM 780 C C . LYS A 1 100 ? -17.412 8.565 14.838 1.00 94.19 100 LYS A C 1
ATOM 782 O O . LYS A 1 100 ? -17.850 7.586 15.428 1.00 94.19 100 LYS A O 1
ATOM 787 N N . GLY A 1 101 ? -16.641 9.478 15.434 1.00 94.50 101 GLY A N 1
ATOM 788 C CA . GLY A 1 101 ? -16.293 9.444 16.855 1.00 94.50 101 GLY A CA 1
ATOM 789 C C . GLY A 1 101 ? -15.080 8.581 17.199 1.00 94.50 101 GLY A C 1
ATOM 790 O O . GLY A 1 101 ? -14.881 8.283 18.372 1.00 94.50 101 GLY A O 1
ATOM 791 N N . TYR A 1 102 ? -14.274 8.183 16.210 1.00 97.50 102 TYR A N 1
ATOM 792 C CA . TYR A 1 102 ? -12.997 7.521 16.470 1.00 97.50 102 TYR A CA 1
ATOM 793 C C . TYR A 1 102 ? -11.969 8.556 16.915 1.00 97.50 102 TYR A C 1
ATOM 795 O O . TYR A 1 102 ? -11.831 9.605 16.281 1.00 97.50 102 TYR A O 1
ATOM 803 N N . ALA A 1 103 ? -11.195 8.221 17.942 1.00 98.12 103 ALA A N 1
ATOM 804 C CA . ALA A 1 103 ? -9.884 8.817 18.115 1.00 98.12 103 ALA A CA 1
ATOM 805 C C . ALA A 1 103 ? -8.973 8.325 16.988 1.00 98.12 103 ALA A C 1
ATOM 807 O O . ALA A 1 103 ? -8.849 7.126 16.751 1.00 98.12 103 ALA A O 1
ATOM 808 N N . THR A 1 104 ? -8.345 9.246 16.275 1.00 98.50 104 THR A N 1
ATOM 809 C CA . THR A 1 104 ? -7.545 8.917 15.091 1.00 98.50 104 THR A CA 1
ATOM 810 C C . THR A 1 104 ? -6.070 9.136 15.381 1.00 98.50 104 THR A C 1
ATOM 812 O O . THR A 1 104 ? -5.630 10.247 15.675 1.00 98.50 104 THR A O 1
ATOM 815 N N . LEU A 1 105 ? -5.297 8.060 15.332 1.00 98.38 105 LEU A N 1
ATOM 816 C CA . LEU A 1 105 ? -3.932 7.978 15.833 1.00 98.38 105 LEU A CA 1
ATOM 817 C C . LEU A 1 105 ? -3.018 7.425 14.736 1.00 98.38 105 LEU A C 1
ATOM 819 O O . LEU A 1 105 ? -3.403 6.511 14.012 1.00 98.38 105 LEU A O 1
ATOM 823 N N . ALA A 1 106 ? -1.807 7.960 14.623 1.00 97.19 106 ALA A N 1
ATOM 824 C CA . ALA A 1 106 ? -0.790 7.443 13.716 1.00 97.19 106 ALA A CA 1
ATOM 825 C C . ALA A 1 106 ? 0.599 7.469 14.351 1.00 97.19 106 ALA A C 1
ATOM 827 O O . ALA A 1 106 ? 1.024 8.496 14.897 1.00 97.19 106 ALA A O 1
ATOM 828 N N . VAL A 1 107 ? 1.305 6.353 14.200 1.00 94.75 107 VAL A N 1
ATOM 829 C CA . VAL A 1 107 ? 2.740 6.221 14.429 1.00 94.75 107 VAL A CA 1
ATOM 830 C C . VAL A 1 107 ? 3.412 6.086 13.062 1.00 94.75 107 VAL A C 1
ATOM 832 O O . VAL A 1 107 ? 3.528 5.000 12.505 1.00 94.75 107 VAL A O 1
ATOM 835 N N . ASP A 1 108 ? 3.762 7.236 12.494 1.00 91.75 108 ASP A N 1
ATOM 836 C CA . ASP A 1 108 ? 4.354 7.408 11.166 1.00 91.75 108 ASP A CA 1
ATOM 837 C C . ASP A 1 108 ? 5.219 8.679 11.153 1.00 91.75 108 ASP A C 1
ATOM 839 O O . ASP A 1 108 ? 4.973 9.629 11.907 1.00 91.75 108 ASP A O 1
ATOM 843 N N . TRP A 1 109 ? 6.239 8.730 10.297 1.00 83.81 109 TRP A N 1
ATOM 844 C CA . TRP A 1 109 ? 7.183 9.845 10.253 1.00 83.81 109 TRP A CA 1
ATOM 845 C C . TRP A 1 109 ? 6.968 10.818 9.088 1.00 83.81 109 TRP A C 1
ATOM 847 O O . TRP A 1 109 ? 7.473 11.940 9.172 1.00 83.81 109 TRP A O 1
ATOM 857 N N . LEU A 1 110 ? 6.193 10.465 8.051 1.00 86.25 110 LEU A N 1
ATOM 858 C CA . LEU A 1 110 ? 6.084 11.233 6.795 1.00 86.25 110 LEU A CA 1
ATOM 859 C C . LEU A 1 110 ? 5.522 12.656 6.949 1.00 86.25 110 LEU A C 1
ATOM 861 O O . LEU A 1 110 ? 5.969 13.594 6.277 1.00 86.25 110 LEU A O 1
ATOM 865 N N . GLY A 1 111 ? 4.527 12.847 7.809 1.00 85.56 111 GLY A N 1
ATOM 866 C CA . GLY A 1 111 ? 3.879 14.134 8.053 1.00 85.56 111 GLY A CA 1
ATOM 867 C C . GLY A 1 111 ? 3.131 14.685 6.832 1.00 85.56 111 GLY A C 1
ATOM 868 O O . GLY A 1 111 ? 2.261 14.040 6.262 1.00 85.56 111 GLY A O 1
ATOM 869 N N . ARG A 1 112 ? 3.420 15.937 6.447 1.00 86.31 112 ARG A N 1
ATOM 870 C CA . ARG A 1 112 ? 2.787 16.642 5.305 1.00 86.31 112 ARG A CA 1
ATOM 871 C C . ARG A 1 112 ? 1.249 16.555 5.310 1.00 86.31 112 ARG A C 1
ATOM 873 O O . ARG A 1 112 ? 0.641 17.048 6.259 1.00 86.31 112 ARG A O 1
ATOM 880 N N . TRP A 1 113 ? 0.627 16.035 4.247 1.00 92.00 113 TRP A N 1
ATOM 881 C CA . TRP A 1 113 ? -0.822 15.822 4.165 1.00 92.00 113 TRP A CA 1
ATOM 882 C C . TRP A 1 113 ? -1.256 14.503 4.804 1.00 92.00 113 TRP A C 1
ATOM 884 O O . TRP A 1 113 ? -2.420 14.398 5.164 1.00 92.00 113 TRP A O 1
ATOM 894 N N . HIS A 1 114 ? -0.349 13.545 5.026 1.00 93.19 114 HIS A 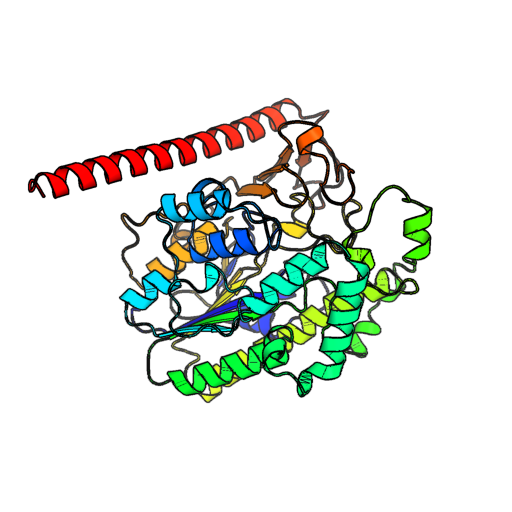N 1
ATOM 895 C CA . HIS A 1 114 ? -0.677 12.272 5.680 1.00 93.19 114 HIS A CA 1
ATOM 896 C C . HIS A 1 114 ? -1.197 12.464 7.103 1.00 93.19 114 HIS A C 1
ATOM 898 O O . HIS A 1 114 ? -2.006 11.677 7.564 1.00 93.19 114 HIS A O 1
ATOM 904 N N . LYS A 1 115 ? -0.842 13.566 7.780 1.00 93.38 115 LYS A N 1
ATOM 905 C CA . LYS A 1 115 ? -1.413 13.914 9.096 1.00 93.38 115 LYS A CA 1
ATOM 906 C C . LYS A 1 115 ? -2.886 14.356 9.059 1.00 93.38 115 LYS A C 1
ATOM 908 O O . LYS A 1 115 ? -3.469 14.610 10.112 1.00 93.38 115 LYS A O 1
ATOM 913 N N . GLN A 1 116 ? -3.474 14.569 7.879 1.00 94.06 116 GLN A N 1
ATOM 914 C CA . GLN A 1 116 ? -4.852 15.045 7.765 1.00 94.06 116 GLN A CA 1
ATOM 915 C C . GLN A 1 116 ? -5.821 14.011 8.333 1.00 94.06 116 GLN A C 1
ATOM 917 O O . GLN A 1 116 ? -5.757 12.830 8.016 1.00 94.06 116 GLN A O 1
ATOM 922 N N . GLY A 1 117 ? -6.729 14.481 9.186 1.00 95.50 117 GLY A N 1
ATOM 923 C CA . GLY A 1 117 ? -7.730 13.632 9.819 1.00 95.50 117 GLY A CA 1
ATOM 924 C C . GLY A 1 117 ? -7.303 12.977 11.124 1.00 95.50 117 GLY A C 1
ATOM 925 O O . GLY A 1 117 ? -8.194 12.464 11.778 1.00 95.50 117 GLY A O 1
ATOM 926 N N . TYR A 1 118 ? -6.028 13.046 11.521 1.00 97.38 118 TYR A N 1
ATOM 927 C CA . TYR A 1 118 ? -5.535 12.463 12.773 1.00 97.38 118 TYR A CA 1
ATOM 928 C C . TYR A 1 118 ? -5.619 13.440 13.961 1.00 97.38 118 TYR A C 1
ATOM 930 O O . TYR A 1 118 ? -5.290 14.623 13.837 1.00 97.38 118 TYR A O 1
ATOM 938 N N . ASP A 1 119 ? -6.024 12.940 15.129 1.00 96.62 119 ASP A N 1
ATOM 939 C CA . ASP A 1 119 ? -5.958 13.627 16.426 1.00 96.62 119 ASP A CA 1
ATOM 940 C C . ASP A 1 119 ? -4.547 13.557 17.033 1.00 96.62 119 ASP A C 1
ATOM 942 O O . ASP A 1 119 ? -4.096 14.510 17.670 1.00 96.62 119 ASP A O 1
ATOM 946 N N . TYR A 1 120 ? -3.835 12.449 16.803 1.00 95.75 120 TYR A N 1
ATOM 947 C CA . TYR A 1 120 ? -2.422 12.278 17.139 1.00 95.75 120 TYR A CA 1
ATOM 948 C C . TYR A 1 120 ? -1.645 11.737 15.938 1.00 95.75 120 TYR A C 1
ATOM 950 O O . TYR A 1 120 ? -2.075 10.785 15.294 1.00 95.75 120 TYR A O 1
ATOM 958 N N . TYR A 1 121 ? -0.478 12.320 15.670 1.00 93.62 121 TYR A N 1
ATOM 959 C CA . TYR A 1 121 ? 0.423 11.885 14.607 1.00 93.62 121 TYR A CA 1
ATOM 960 C C . TYR A 1 121 ? 1.870 12.100 15.070 1.00 93.62 121 TYR A C 1
ATOM 962 O O . TYR A 1 121 ? 2.254 13.242 15.340 1.00 93.62 121 TYR A O 1
ATOM 970 N N . SER A 1 122 ? 2.662 11.030 15.175 1.00 86.12 122 SER A N 1
ATOM 971 C CA . SER A 1 122 ? 4.029 11.063 15.735 1.00 86.12 122 SER A CA 1
ATOM 972 C C . SER A 1 122 ? 5.049 11.848 14.895 1.00 86.12 122 SER A C 1
ATOM 974 O O . SER A 1 122 ? 6.127 12.169 15.386 1.00 86.12 122 SER A O 1
ATOM 976 N N . GLY A 1 123 ? 4.712 12.149 13.638 1.00 68.06 123 GLY A N 1
ATOM 977 C CA . GLY A 1 123 ? 5.584 12.676 12.587 1.00 68.06 123 GLY A CA 1
ATOM 978 C C . GLY A 1 123 ? 6.644 13.711 12.951 1.00 68.06 123 GLY A C 1
ATOM 979 O O . GLY A 1 123 ? 6.481 14.570 13.819 1.00 68.06 123 GLY A O 1
ATOM 980 N N . LEU A 1 124 ? 7.723 13.694 12.165 1.00 65.12 124 LEU A N 1
ATOM 981 C CA . LEU A 1 124 ? 8.854 14.600 12.334 1.00 65.12 124 LEU A CA 1
ATOM 982 C C . LEU A 1 124 ? 8.451 16.065 12.112 1.00 65.12 124 LEU A C 1
ATOM 984 O O . LEU A 1 124 ? 7.651 16.416 11.237 1.00 65.12 124 LEU A O 1
ATOM 988 N N . ARG A 1 125 ? 9.054 16.967 12.899 1.00 59.78 125 ARG A N 1
ATOM 989 C CA . ARG A 1 125 ? 8.790 18.410 12.793 1.00 59.78 125 ARG A CA 1
ATOM 990 C C . ARG A 1 125 ? 9.162 18.930 11.391 1.00 59.78 125 ARG A C 1
ATOM 992 O O . ARG A 1 125 ? 10.193 18.530 10.852 1.00 59.78 125 ARG A O 1
ATOM 999 N N . PRO A 1 126 ? 8.434 19.918 10.829 1.00 61.16 126 PRO A N 1
ATOM 1000 C CA . PRO A 1 126 ? 8.701 20.474 9.491 1.00 61.16 126 PRO A CA 1
ATOM 1001 C C . PRO A 1 126 ? 10.149 20.930 9.238 1.00 61.16 126 PRO A C 1
ATOM 1003 O O . PRO A 1 126 ? 10.630 20.893 8.105 1.00 61.16 126 PRO A O 1
ATOM 1006 N N . ALA A 1 127 ? 10.862 21.347 10.289 1.00 58.41 127 ALA A N 1
ATOM 1007 C CA . ALA A 1 127 ? 12.270 21.729 10.215 1.00 58.41 127 ALA A CA 1
ATOM 1008 C C . ALA A 1 127 ? 13.183 20.574 9.758 1.00 58.41 127 ALA A C 1
ATOM 1010 O O . ALA A 1 127 ? 14.121 20.814 8.996 1.00 58.41 127 ALA A O 1
ATOM 1011 N N . PHE A 1 128 ? 12.872 19.333 10.151 1.00 62.50 128 PHE A N 1
ATOM 1012 C CA . PHE A 1 128 ? 13.611 18.139 9.743 1.00 62.50 128 PHE A CA 1
ATOM 1013 C C . PHE A 1 128 ? 13.499 17.905 8.232 1.00 62.50 128 PHE A C 1
ATOM 1015 O O . PHE A 1 128 ? 14.508 17.758 7.550 1.00 62.50 128 PHE A O 1
ATOM 1022 N N . PHE A 1 129 ? 12.290 17.999 7.672 1.00 58.31 129 PHE A N 1
ATOM 1023 C CA . PHE A 1 129 ? 12.077 17.874 6.225 1.00 58.31 129 PHE A CA 1
ATOM 1024 C C . PHE A 1 129 ? 12.798 18.956 5.423 1.00 58.31 129 PHE A C 1
ATOM 1026 O O . PHE A 1 129 ? 13.366 18.680 4.365 1.00 58.31 129 PHE A O 1
ATOM 1033 N N . ARG A 1 130 ? 12.822 20.194 5.932 1.00 61.97 130 ARG A N 1
ATOM 1034 C CA . ARG A 1 130 ? 13.538 21.295 5.277 1.00 61.97 130 ARG A CA 1
ATOM 1035 C C . ARG A 1 130 ? 15.049 21.053 5.264 1.00 61.97 130 ARG A C 1
ATOM 1037 O O . ARG A 1 130 ? 15.698 21.337 4.263 1.00 61.97 130 ARG A O 1
ATOM 1044 N N . MET A 1 131 ? 15.588 20.494 6.346 1.00 62.47 131 MET A N 1
ATOM 1045 C CA . MET A 1 131 ? 16.980 20.055 6.431 1.00 62.47 131 MET A CA 1
ATOM 1046 C C . MET A 1 131 ? 17.271 18.906 5.455 1.00 62.47 131 MET A C 1
ATOM 1048 O O . MET A 1 131 ? 18.193 19.027 4.652 1.00 62.47 131 MET A O 1
ATOM 1052 N N . MET A 1 132 ? 16.457 17.847 5.450 1.00 60.62 132 MET A N 1
ATOM 1053 C CA . MET A 1 132 ? 16.628 16.704 4.543 1.00 60.62 132 MET A CA 1
ATOM 1054 C C . MET A 1 132 ? 16.579 17.119 3.069 1.00 60.62 132 MET A C 1
ATOM 1056 O O . MET A 1 132 ? 17.426 16.696 2.291 1.00 60.62 132 MET A O 1
ATOM 1060 N N . ARG A 1 133 ? 15.675 18.030 2.684 1.00 62.34 133 ARG A N 1
ATOM 1061 C CA . ARG A 1 133 ? 15.611 18.584 1.318 1.00 62.34 133 ARG A CA 1
ATOM 1062 C C . ARG A 1 133 ? 16.857 19.392 0.931 1.00 62.34 133 ARG A C 1
ATOM 1064 O O . ARG A 1 133 ? 17.257 19.392 -0.229 1.00 62.34 133 ARG A O 1
ATOM 1071 N N . MET A 1 134 ? 17.483 20.102 1.871 1.00 61.19 134 MET A N 1
ATOM 1072 C CA . MET A 1 134 ? 18.760 20.776 1.592 1.00 61.19 134 MET A CA 1
ATOM 1073 C C . MET A 1 134 ? 19.896 19.763 1.421 1.00 61.19 134 MET A C 1
ATOM 1075 O O . MET A 1 134 ? 20.765 19.942 0.570 1.00 61.19 134 MET A O 1
ATOM 1079 N N . LEU A 1 135 ? 19.874 18.685 2.206 1.00 57.91 135 LEU A N 1
ATOM 1080 C CA . LEU A 1 135 ? 20.889 17.637 2.166 1.00 57.91 135 LEU A CA 1
ATOM 1081 C C . LEU A 1 135 ? 20.713 16.672 0.982 1.00 57.91 135 LEU A C 1
ATOM 1083 O O . LEU A 1 135 ? 21.706 16.088 0.552 1.00 57.91 135 LEU A O 1
ATOM 1087 N N . SER A 1 136 ? 19.509 16.544 0.404 1.00 55.84 136 SER A N 1
ATOM 1088 C CA . SER A 1 136 ? 19.191 15.595 -0.687 1.00 55.84 136 SER A CA 1
ATOM 1089 C C . SER A 1 136 ? 19.982 15.837 -1.971 1.00 55.84 136 SER A C 1
ATOM 1091 O O . SER A 1 136 ? 20.089 14.952 -2.811 1.00 55.84 136 SER A O 1
ATOM 1093 N N . HIS A 1 137 ? 20.619 17.002 -2.089 1.00 54.72 137 HIS A N 1
ATOM 1094 C CA . HIS A 1 137 ? 21.514 17.351 -3.190 1.00 54.72 137 HIS A CA 1
ATOM 1095 C C . HIS A 1 137 ? 22.946 16.795 -3.004 1.00 54.72 137 HIS A C 1
ATOM 1097 O O . HIS A 1 137 ? 23.814 17.033 -3.843 1.00 54.72 137 HIS A O 1
ATOM 1103 N N . ARG A 1 138 ? 23.228 16.085 -1.896 1.00 55.03 138 ARG A N 1
ATOM 1104 C CA . ARG A 1 138 ? 24.519 15.444 -1.572 1.00 55.03 138 ARG A CA 1
ATOM 1105 C C . ARG A 1 138 ? 24.307 14.075 -0.890 1.00 55.03 138 ARG A C 1
ATOM 1107 O O . ARG A 1 138 ? 24.495 13.970 0.325 1.00 55.03 138 ARG A O 1
ATOM 1114 N N . PRO A 1 139 ? 23.958 13.018 -1.650 1.00 52.59 139 PRO A N 1
ATOM 1115 C CA . PRO A 1 139 ? 23.481 11.739 -1.107 1.00 52.59 139 PRO A CA 1
ATOM 1116 C C . PRO A 1 139 ? 24.459 11.053 -0.137 1.00 52.59 139 PRO A C 1
ATOM 1118 O O . PRO A 1 139 ? 24.030 10.516 0.881 1.00 52.59 139 PRO A O 1
ATOM 1121 N N . SER A 1 140 ? 25.775 11.157 -0.359 1.00 52.84 140 SER A N 1
ATOM 1122 C CA . SER A 1 140 ? 26.778 10.549 0.533 1.00 52.84 140 SER A CA 1
ATOM 1123 C C . SER A 1 140 ? 26.788 11.124 1.956 1.00 52.84 140 SER A C 1
ATOM 1125 O O . SER A 1 140 ? 27.115 10.408 2.895 1.00 52.84 140 SER A O 1
ATOM 1127 N N . LYS A 1 141 ? 26.394 12.392 2.153 1.00 52.59 141 LYS A N 1
ATOM 1128 C CA . LYS A 1 141 ? 26.359 13.024 3.486 1.00 52.59 141 LYS A CA 1
ATOM 1129 C C . LYS A 1 141 ? 25.088 12.698 4.273 1.00 52.59 141 LYS A C 1
ATOM 1131 O O . LYS A 1 141 ? 25.125 12.720 5.500 1.00 52.59 141 LYS A O 1
ATOM 1136 N N . ILE A 1 142 ? 23.984 12.393 3.586 1.00 55.34 142 ILE A N 1
ATOM 1137 C CA . ILE A 1 142 ? 22.732 11.949 4.220 1.00 55.34 142 ILE A CA 1
ATOM 1138 C C . ILE A 1 142 ? 22.908 10.567 4.824 1.00 55.34 142 ILE A C 1
ATOM 1140 O O . ILE A 1 142 ? 22.519 10.354 5.966 1.00 55.34 142 ILE A O 1
ATOM 1144 N N . PHE A 1 143 ? 23.529 9.654 4.081 1.00 52.56 143 PHE A N 1
ATOM 1145 C CA . PHE A 1 143 ? 23.725 8.293 4.551 1.00 52.56 143 PHE A CA 1
ATOM 1146 C C . PHE A 1 143 ? 24.583 8.243 5.820 1.00 52.56 143 PHE A C 1
ATOM 1148 O O . PHE A 1 143 ? 24.178 7.643 6.812 1.00 52.56 143 PHE A O 1
ATOM 1155 N N . THR A 1 144 ? 25.718 8.955 5.843 1.00 57.09 144 THR A N 1
ATOM 1156 C CA . THR A 1 144 ? 26.547 9.074 7.054 1.00 57.09 144 THR A CA 1
ATOM 1157 C C . THR A 1 144 ? 25.761 9.661 8.223 1.00 57.09 144 THR A C 1
ATOM 1159 O O . THR A 1 144 ? 25.910 9.190 9.345 1.00 57.09 144 THR A O 1
ATOM 1162 N N . LEU A 1 145 ? 24.902 10.655 7.971 1.00 59.38 145 LEU A N 1
ATOM 1163 C CA . LEU A 1 145 ? 24.046 11.233 9.003 1.00 59.38 145 LEU A CA 1
ATOM 1164 C C . LEU A 1 145 ? 23.030 10.208 9.525 1.00 59.38 145 LEU A C 1
ATOM 1166 O O . LEU A 1 145 ? 22.916 10.066 10.730 1.00 59.38 145 LEU A O 1
ATOM 1170 N N . ILE A 1 146 ? 22.348 9.452 8.663 1.00 58.72 146 ILE A N 1
ATOM 1171 C CA . ILE A 1 146 ? 21.374 8.423 9.069 1.00 58.72 146 ILE A CA 1
ATOM 1172 C C . ILE A 1 146 ? 22.053 7.290 9.858 1.00 58.72 146 ILE A C 1
ATOM 1174 O O . ILE A 1 146 ? 21.562 6.925 10.924 1.00 58.72 146 ILE A O 1
ATOM 1178 N N . LYS A 1 147 ? 23.225 6.806 9.411 1.00 57.97 147 LYS A N 1
ATOM 1179 C CA . LYS A 1 147 ? 24.049 5.823 10.151 1.00 57.97 147 LYS A CA 1
ATOM 1180 C C . LYS A 1 147 ? 24.458 6.371 11.528 1.00 57.97 147 LYS A C 1
ATOM 1182 O O . LYS A 1 147 ? 24.390 5.659 12.525 1.00 57.97 147 LYS A O 1
ATOM 1187 N N . LEU A 1 148 ? 24.838 7.651 11.607 1.00 59.31 148 LEU A N 1
ATOM 1188 C CA . LEU A 1 148 ? 25.171 8.311 12.872 1.00 59.31 148 LEU A CA 1
ATOM 1189 C C . LEU A 1 148 ? 23.939 8.423 13.786 1.00 59.31 148 LEU A C 1
ATOM 1191 O O . LEU A 1 148 ? 24.020 8.101 14.965 1.00 59.31 148 LEU A O 1
ATOM 1195 N N . LEU A 1 149 ? 22.788 8.828 13.246 1.00 58.97 149 LEU A N 1
ATOM 1196 C CA . LEU A 1 149 ? 21.533 8.932 13.992 1.00 58.97 149 LEU A CA 1
ATOM 1197 C C . LEU A 1 149 ? 21.082 7.564 14.540 1.00 58.97 149 LEU A C 1
ATOM 1199 O O . LEU A 1 149 ? 20.645 7.505 15.686 1.00 58.97 149 LEU A O 1
ATOM 1203 N N . TYR A 1 150 ? 21.305 6.468 13.801 1.00 54.53 150 TYR A N 1
ATOM 1204 C CA . TYR A 1 150 ? 21.098 5.088 14.276 1.00 54.53 150 TYR A CA 1
ATOM 1205 C C . TYR A 1 150 ? 21.928 4.734 15.515 1.00 54.53 150 TYR A C 1
ATOM 1207 O O . TYR A 1 150 ? 21.412 4.119 16.455 1.00 54.53 150 TYR A O 1
ATOM 1215 N N . LEU A 1 151 ? 23.197 5.150 15.563 1.00 53.84 151 LEU A N 1
ATOM 1216 C CA . LEU A 1 151 ? 24.061 4.927 16.730 1.00 53.84 151 LEU A CA 1
ATOM 1217 C C . LEU A 1 151 ? 23.583 5.709 17.964 1.00 53.84 151 LEU A C 1
ATOM 1219 O O . LEU A 1 151 ? 23.728 5.232 19.088 1.00 53.84 151 LEU A O 1
ATOM 1223 N N . TYR A 1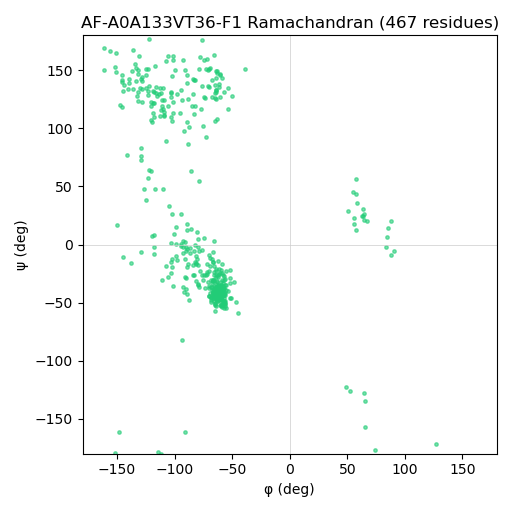 152 ? 22.959 6.872 17.761 1.00 54.94 152 TYR A N 1
ATOM 1224 C CA . TYR A 1 152 ? 22.423 7.727 18.827 1.00 54.94 152 TYR A CA 1
ATOM 1225 C C . TYR A 1 152 ? 20.913 7.563 19.056 1.00 54.94 152 TYR A C 1
ATOM 1227 O O . TYR A 1 152 ? 20.314 8.375 19.761 1.00 54.94 152 TYR A O 1
ATOM 1235 N N . ARG A 1 153 ? 20.284 6.503 18.528 1.00 53.44 153 ARG A N 1
ATOM 1236 C CA . ARG A 1 153 ? 18.820 6.328 18.552 1.00 53.44 153 ARG A CA 1
ATOM 1237 C C . ARG A 1 153 ? 18.182 6.384 19.938 1.00 53.44 153 ARG A C 1
ATOM 1239 O O . ARG A 1 153 ? 17.108 6.947 20.102 1.00 53.44 153 ARG A O 1
ATOM 1246 N N . LYS A 1 154 ? 18.877 5.876 20.962 1.00 47.69 154 LYS A N 1
ATOM 1247 C CA . LYS A 1 154 ? 18.413 5.929 22.361 1.00 47.69 154 LYS A CA 1
ATOM 1248 C C . LYS A 1 154 ? 18.474 7.336 22.974 1.00 47.69 154 LYS A C 1
ATOM 1250 O O . LYS A 1 154 ? 17.863 7.567 24.010 1.00 47.69 154 LYS A O 1
ATOM 1255 N N . ALA A 1 155 ? 19.219 8.258 22.364 1.00 52.28 155 ALA A N 1
ATOM 1256 C CA . ALA A 1 155 ? 19.460 9.607 22.870 1.00 52.28 155 ALA A CA 1
ATOM 1257 C C . ALA A 1 155 ? 18.620 10.696 22.173 1.00 52.28 155 ALA A C 1
ATOM 1259 O O . ALA A 1 155 ? 18.576 11.816 22.678 1.00 52.28 155 ALA A O 1
ATOM 1260 N N . ILE A 1 156 ? 17.955 10.399 21.045 1.00 57.03 156 ILE A N 1
ATOM 1261 C CA . ILE A 1 156 ? 17.096 11.351 20.312 1.00 57.03 156 ILE A CA 1
ATOM 1262 C C . ILE A 1 156 ? 15.724 10.703 20.041 1.00 57.03 156 ILE A C 1
ATOM 1264 O O . ILE A 1 156 ? 15.504 10.163 18.954 1.00 57.03 156 ILE A O 1
ATOM 1268 N N . PRO A 1 157 ? 14.793 10.741 21.015 1.00 52.34 157 PRO A N 1
ATOM 1269 C CA . PRO A 1 157 ? 13.478 10.098 20.913 1.00 52.34 157 PRO A CA 1
ATOM 1270 C C . PRO A 1 157 ? 12.659 10.544 19.696 1.00 52.34 157 PRO A C 1
ATOM 1272 O O . PRO A 1 157 ? 11.896 9.759 19.141 1.00 52.34 157 PRO A O 1
ATOM 1275 N N . GLU A 1 158 ? 12.842 11.783 19.231 1.00 52.03 158 GLU A N 1
ATOM 1276 C CA . GLU A 1 158 ? 12.156 12.327 18.057 1.00 52.03 158 GLU A CA 1
ATOM 1277 C C . GLU A 1 158 ? 12.552 11.633 16.750 1.00 52.03 158 GLU A C 1
ATOM 1279 O O . GLU A 1 158 ? 11.772 11.649 15.806 1.00 52.03 158 GLU A O 1
ATOM 1284 N N . LEU A 1 159 ? 13.733 11.011 16.684 1.00 54.94 159 LEU A N 1
ATOM 1285 C CA . LEU A 1 159 ? 14.159 10.167 15.560 1.00 54.94 159 LEU A CA 1
ATOM 1286 C C . LEU A 1 159 ? 13.773 8.699 15.755 1.00 54.94 159 LEU A C 1
ATOM 1288 O O . LEU A 1 159 ? 14.016 7.882 14.874 1.00 54.94 159 LEU A O 1
ATOM 1292 N N . GLY A 1 160 ? 13.155 8.377 16.893 1.00 55.62 160 GLY A N 1
ATOM 1293 C CA . GLY A 1 160 ? 12.729 7.037 17.261 1.00 55.62 160 GLY A CA 1
ATOM 1294 C C . GLY A 1 160 ? 11.767 6.411 16.253 1.00 55.62 160 GLY A C 1
ATOM 1295 O O . GLY A 1 160 ? 11.865 5.227 15.987 1.00 55.62 160 GLY A O 1
ATOM 1296 N N . VAL A 1 161 ? 10.917 7.213 15.603 1.00 56.59 161 VAL A N 1
ATOM 1297 C CA . VAL A 1 161 ? 9.965 6.779 14.555 1.00 56.59 161 VAL A CA 1
ATOM 1298 C C . VAL A 1 161 ? 10.620 6.268 13.259 1.00 56.59 161 VAL A C 1
ATOM 1300 O O . VAL A 1 161 ? 9.918 5.966 12.301 1.00 56.59 161 VAL A O 1
ATOM 1303 N N . LEU A 1 162 ? 11.953 6.202 13.211 1.00 62.66 162 LEU A N 1
ATOM 1304 C CA . LEU A 1 162 ? 12.727 5.530 12.163 1.00 62.66 162 LEU A CA 1
ATOM 1305 C C . LEU A 1 162 ? 13.098 4.081 12.538 1.00 62.66 162 LEU A C 1
ATOM 1307 O O . LEU A 1 162 ? 13.770 3.420 11.752 1.00 62.66 162 LEU A O 1
ATOM 1311 N N . TYR A 1 163 ? 12.717 3.611 13.732 1.00 76.88 163 TYR A N 1
ATOM 1312 C CA . TYR A 1 163 ? 13.038 2.279 14.249 1.00 76.88 163 TYR A CA 1
ATOM 1313 C C . TYR A 1 163 ? 11.768 1.522 14.609 1.00 76.88 163 TYR A C 1
ATOM 1315 O O . TYR A 1 163 ? 10.923 2.027 15.359 1.00 76.88 163 TYR A O 1
ATOM 1323 N N . ASP A 1 164 ? 11.658 0.298 14.100 1.00 85.06 164 ASP A N 1
ATOM 1324 C CA . ASP A 1 164 ? 10.437 -0.496 14.203 1.00 85.06 164 ASP A CA 1
ATOM 1325 C C . ASP A 1 164 ? 10.080 -0.796 15.674 1.00 85.06 164 ASP A C 1
ATOM 1327 O O . ASP A 1 164 ? 8.913 -0.708 16.048 1.00 85.06 164 ASP A O 1
ATOM 1331 N N . GLU A 1 165 ? 11.058 -1.004 16.568 1.00 86.44 165 GLU A N 1
ATOM 1332 C CA . GLU A 1 165 ? 10.789 -1.243 17.997 1.00 86.44 165 GLU A CA 1
ATOM 1333 C C . GLU A 1 165 ? 10.194 -0.039 18.736 1.00 86.44 165 GLU A C 1
ATOM 1335 O O . GLU A 1 165 ? 9.395 -0.173 19.671 1.00 86.44 165 GLU A O 1
ATOM 1340 N N . VAL A 1 166 ? 10.561 1.167 18.308 1.00 84.62 166 VAL A N 1
ATOM 1341 C CA . VAL A 1 166 ? 10.017 2.397 18.881 1.00 84.62 166 VAL A CA 1
ATOM 1342 C C . VAL A 1 166 ? 8.624 2.661 18.320 1.00 84.62 166 VAL A C 1
ATOM 1344 O O . VAL A 1 166 ? 7.757 3.121 19.066 1.00 84.62 166 VAL A O 1
ATOM 1347 N N . ILE A 1 167 ? 8.393 2.345 17.041 1.00 90.50 167 ILE A N 1
ATOM 1348 C CA . ILE A 1 167 ? 7.068 2.407 16.416 1.00 90.50 167 ILE A CA 1
ATOM 1349 C C . ILE A 1 167 ? 6.086 1.517 17.191 1.00 90.50 167 ILE A C 1
ATOM 1351 O O . ILE A 1 167 ? 5.034 1.998 17.619 1.00 90.50 167 ILE A O 1
ATOM 1355 N N . THR A 1 168 ? 6.465 0.267 17.469 1.00 94.88 168 THR A N 1
ATOM 1356 C CA . THR A 1 168 ? 5.672 -0.674 18.277 1.00 94.88 168 THR A CA 1
ATOM 1357 C C . THR A 1 168 ? 5.404 -0.138 19.676 1.00 94.88 168 THR A C 1
ATOM 1359 O O . THR A 1 168 ? 4.255 -0.078 20.110 1.00 94.88 168 THR A O 1
ATOM 1362 N N . SER A 1 169 ? 6.446 0.325 20.372 1.00 93.69 169 SER A N 1
ATOM 1363 C CA . SER A 1 169 ? 6.314 0.842 21.740 1.00 93.69 169 SER A CA 1
ATOM 1364 C C . SER A 1 169 ? 5.340 2.026 21.814 1.00 93.69 169 SER A C 1
ATOM 1366 O O . SER A 1 169 ? 4.467 2.065 22.681 1.00 93.69 169 SER A O 1
ATOM 1368 N N . GLN A 1 170 ? 5.429 2.974 20.873 1.00 93.94 170 GLN A N 1
ATOM 1369 C CA . GLN A 1 170 ? 4.506 4.113 20.806 1.00 93.94 170 GLN A CA 1
ATOM 1370 C C . GLN A 1 170 ? 3.076 3.685 20.459 1.00 93.94 170 GLN A C 1
ATOM 1372 O O . GLN A 1 170 ? 2.120 4.219 21.026 1.00 93.94 170 GLN A O 1
ATOM 1377 N N . ALA A 1 171 ? 2.908 2.725 19.548 1.00 97.19 171 ALA A N 1
ATOM 1378 C CA . ALA A 1 171 ? 1.600 2.177 19.208 1.00 97.19 171 ALA A CA 1
ATOM 1379 C C . ALA A 1 171 ? 0.938 1.530 20.438 1.00 97.19 171 ALA A C 1
ATOM 1381 O O . ALA A 1 171 ? -0.220 1.830 20.733 1.00 97.19 171 ALA A O 1
ATOM 1382 N N . ILE A 1 172 ? 1.689 0.746 21.216 1.00 98.06 172 ILE A N 1
ATOM 1383 C CA . ILE A 1 172 ? 1.247 0.151 22.486 1.00 98.06 172 ILE A CA 1
ATOM 1384 C C . ILE A 1 172 ? 0.834 1.224 23.503 1.00 98.06 172 ILE A C 1
ATOM 1386 O O . ILE A 1 172 ? -0.242 1.136 24.101 1.00 98.06 172 ILE A O 1
ATOM 1390 N N . GLU A 1 173 ? 1.633 2.278 23.684 1.00 97.12 173 GLU A N 1
ATOM 1391 C CA . GLU A 1 173 ? 1.286 3.390 24.581 1.00 97.12 173 GLU A CA 1
ATOM 1392 C C . GLU A 1 173 ? -0.022 4.084 24.170 1.00 97.12 173 GLU A C 1
ATOM 1394 O O . GLU A 1 173 ? -0.854 4.427 25.019 1.00 97.12 173 GLU A O 1
ATOM 1399 N N . LEU A 1 174 ? -0.230 4.273 22.866 1.00 97.50 174 LEU A N 1
ATOM 1400 C CA . LEU A 1 174 ? -1.464 4.830 22.325 1.00 97.50 174 LEU A CA 1
ATOM 1401 C C . LEU A 1 174 ? -2.651 3.889 22.553 1.00 97.50 174 LEU A C 1
ATOM 1403 O O . LEU A 1 174 ? -3.687 4.360 23.023 1.00 97.50 174 LEU A O 1
ATOM 1407 N N . MET A 1 175 ? -2.506 2.582 22.323 1.00 97.62 175 MET A N 1
ATOM 1408 C CA . MET A 1 175 ? -3.552 1.597 22.632 1.00 97.62 175 MET A CA 1
ATOM 1409 C C . MET A 1 175 ? -3.935 1.652 24.117 1.00 97.62 175 MET A C 1
ATOM 1411 O O . MET A 1 175 ? -5.106 1.856 24.438 1.00 97.62 175 MET A O 1
ATOM 1415 N N . LYS A 1 176 ? -2.959 1.626 25.035 1.00 97.75 176 LYS A N 1
ATOM 1416 C CA . LYS A 1 176 ? -3.180 1.753 26.492 1.00 97.75 176 LYS A CA 1
ATOM 1417 C C . LYS A 1 176 ? -3.912 3.035 26.867 1.00 97.75 176 LYS A C 1
ATOM 1419 O O . LYS A 1 176 ? -4.822 3.023 27.699 1.00 97.75 176 LYS A O 1
ATOM 1424 N N . LYS A 1 177 ? -3.525 4.161 26.269 1.00 97.44 177 LYS A N 1
ATOM 1425 C CA . LYS A 1 177 ? -4.119 5.473 26.554 1.00 97.44 177 LYS A CA 1
ATOM 1426 C C . LYS A 1 177 ? -5.547 5.596 26.022 1.00 97.44 177 LYS A C 1
ATOM 1428 O O . LYS A 1 177 ? -6.373 6.260 26.650 1.00 97.44 177 LYS A O 1
ATOM 1433 N N . PHE A 1 178 ? -5.834 4.985 24.877 1.00 96.56 178 PHE A N 1
ATOM 1434 C CA . PHE A 1 178 ? -7.108 5.112 24.175 1.00 96.56 178 PHE A CA 1
ATOM 1435 C C . PHE A 1 178 ? -8.036 3.899 24.353 1.00 96.56 178 PHE A C 1
ATOM 1437 O O . PHE A 1 178 ? -9.159 3.959 23.880 1.00 96.56 178 PHE A O 1
ATOM 1444 N N . GLN A 1 179 ? -7.657 2.872 25.123 1.00 94.50 179 GLN A N 1
ATOM 1445 C CA . GLN A 1 179 ? -8.417 1.621 25.318 1.00 94.50 179 GLN A CA 1
ATOM 1446 C C . GLN A 1 179 ? -9.896 1.776 25.738 1.00 94.50 179 GLN A C 1
ATOM 1448 O O . GLN A 1 179 ? -10.688 0.858 25.560 1.00 94.50 179 GLN A O 1
ATOM 1453 N N . LYS A 1 180 ? -10.289 2.923 26.315 1.00 93.56 180 LYS A N 1
ATOM 1454 C CA . LYS A 1 180 ? -11.672 3.209 26.755 1.00 93.56 180 LYS A CA 1
ATOM 1455 C C . LYS A 1 180 ? -12.521 3.957 25.719 1.00 93.56 180 LYS A C 1
ATOM 1457 O O . LYS A 1 180 ? -13.665 4.297 26.009 1.00 93.56 180 LYS A O 1
ATOM 1462 N N . GLN A 1 181 ? -11.967 4.267 24.552 1.00 93.25 181 GLN A N 1
ATOM 1463 C CA . GLN A 1 181 ? -12.665 4.911 23.442 1.00 93.25 181 GLN A CA 1
ATOM 1464 C C . GLN A 1 181 ? -12.339 4.192 22.136 1.00 93.25 181 GLN A C 1
ATOM 1466 O O . GLN A 1 181 ? -11.288 3.573 22.011 1.00 93.25 181 GLN A O 1
ATOM 1471 N N . LYS A 1 182 ? -13.225 4.299 21.145 1.00 94.75 182 LYS A N 1
ATOM 1472 C CA . LYS A 1 182 ? -12.950 3.734 19.822 1.00 94.75 182 LYS A CA 1
ATOM 1473 C C . LYS A 1 182 ? -11.760 4.447 19.202 1.00 94.75 182 LYS A C 1
ATOM 1475 O O . LYS A 1 182 ? -11.732 5.683 19.186 1.00 94.75 182 LYS A O 1
ATOM 1480 N N . PHE A 1 183 ? -10.817 3.692 18.658 1.00 97.94 183 PHE A N 1
ATOM 1481 C CA . PHE A 1 183 ? -9.668 4.273 17.981 1.00 97.94 183 PHE A CA 1
ATOM 1482 C C . PHE A 1 183 ? -9.402 3.652 16.614 1.00 97.94 183 PHE A C 1
ATOM 1484 O O . PHE A 1 183 ? -9.696 2.489 16.351 1.00 97.94 183 PHE A O 1
ATOM 1491 N N . PHE A 1 184 ? -8.835 4.476 15.740 1.00 98.56 184 PHE A N 1
ATOM 1492 C CA . PHE A 1 184 ? -8.151 4.075 14.524 1.00 98.56 184 PHE A CA 1
ATOM 1493 C C . PHE A 1 184 ? -6.671 4.365 14.736 1.00 98.56 184 PHE A C 1
ATOM 1495 O O . PHE A 1 184 ? -6.317 5.518 14.976 1.00 98.56 184 PHE A O 1
ATOM 1502 N N . LEU A 1 185 ? -5.831 3.338 14.680 1.00 98.69 185 LEU A N 1
ATOM 1503 C CA . LEU A 1 185 ? -4.392 3.431 14.871 1.00 98.69 185 LEU A CA 1
ATOM 1504 C C . LEU A 1 185 ? -3.679 2.970 13.602 1.00 98.69 185 LEU A C 1
ATOM 1506 O O . LEU A 1 185 ? -3.734 1.797 13.250 1.00 98.69 185 LEU A O 1
ATOM 1510 N N . PHE A 1 186 ? -3.001 3.896 12.935 1.00 98.62 186 PHE A N 1
ATOM 1511 C CA . PHE A 1 186 ? -2.082 3.594 11.846 1.00 98.62 186 PHE A CA 1
ATOM 1512 C C . PHE A 1 186 ? -0.674 3.342 12.405 1.00 98.62 186 PHE A C 1
ATOM 1514 O O . PHE A 1 186 ? -0.136 4.194 13.113 1.00 98.62 186 PHE A O 1
ATOM 1521 N N . VAL A 1 187 ? -0.087 2.193 12.078 1.00 98.12 187 VAL A N 1
ATOM 1522 C CA . VAL A 1 187 ? 1.284 1.805 12.425 1.00 98.12 187 VAL A CA 1
ATOM 1523 C C . VAL A 1 187 ? 2.070 1.596 11.134 1.00 98.12 187 VAL A C 1
ATOM 1525 O O . VAL A 1 187 ? 1.670 0.785 10.299 1.00 98.12 187 VAL A O 1
ATOM 1528 N N . HIS A 1 188 ? 3.166 2.336 10.963 1.00 96.56 188 HIS A N 1
ATOM 1529 C CA . HIS A 1 188 ? 3.956 2.318 9.734 1.00 96.56 188 HIS A CA 1
ATOM 1530 C C . HIS A 1 188 ? 5.393 1.861 9.992 1.00 96.56 188 HIS A C 1
ATOM 1532 O O . HIS A 1 188 ? 6.192 2.632 10.524 1.00 96.56 188 HIS A O 1
ATOM 1538 N N . TYR A 1 189 ? 5.716 0.628 9.605 1.00 94.50 189 TYR A N 1
ATOM 1539 C CA . TYR A 1 189 ? 7.060 0.052 9.692 1.00 94.50 189 TYR A CA 1
ATOM 1540 C C . TYR A 1 189 ? 7.874 0.341 8.432 1.00 94.50 189 TYR A C 1
ATOM 1542 O O . TYR A 1 189 ? 7.320 0.364 7.337 1.00 94.50 189 TYR A O 1
ATOM 1550 N N . TRP A 1 190 ? 9.184 0.537 8.594 1.00 88.38 190 TRP A N 1
ATOM 1551 C CA . TRP A 1 190 ? 10.091 0.967 7.517 1.00 88.38 190 TRP A CA 1
ATOM 1552 C C . TRP A 1 190 ? 11.334 0.090 7.372 1.00 88.38 190 TRP A C 1
ATOM 1554 O O . TRP A 1 190 ? 12.117 0.304 6.448 1.00 88.38 190 TRP A O 1
ATOM 1564 N N . GLY A 1 191 ? 11.555 -0.874 8.272 1.00 85.31 191 GLY A N 1
ATOM 1565 C CA . GLY A 1 191 ? 12.772 -1.690 8.288 1.00 85.31 191 GLY A CA 1
ATOM 1566 C C . GLY A 1 191 ? 13.044 -2.463 6.995 1.00 85.31 191 GLY A C 1
ATOM 1567 O O . GLY A 1 191 ? 14.203 -2.716 6.675 1.00 85.31 191 GLY A O 1
ATOM 1568 N N . THR A 1 192 ? 12.009 -2.790 6.222 1.00 88.25 192 THR A N 1
ATOM 1569 C CA . THR A 1 192 ? 12.109 -3.451 4.911 1.00 88.25 192 THR A CA 1
ATOM 1570 C C . THR A 1 192 ? 12.385 -2.503 3.752 1.00 88.25 192 THR A C 1
ATOM 1572 O O . THR A 1 192 ? 12.657 -2.981 2.664 1.00 88.25 192 THR A O 1
ATOM 1575 N N . HIS A 1 193 ? 12.401 -1.188 3.955 1.00 86.81 193 HIS A N 1
ATOM 1576 C CA . HIS A 1 193 ? 12.921 -0.256 2.961 1.00 86.81 193 HIS A CA 1
ATOM 1577 C C . HIS A 1 193 ? 14.448 -0.177 3.081 1.00 86.81 193 HIS A C 1
ATOM 1579 O O . HIS A 1 193 ? 15.022 -0.162 4.179 1.00 86.81 193 HIS A O 1
ATOM 1585 N N . ALA A 1 194 ? 15.146 -0.077 1.950 1.00 77.00 194 ALA A N 1
ATOM 1586 C CA . ALA A 1 194 ? 16.595 0.087 1.960 1.00 77.00 194 ALA A CA 1
ATOM 1587 C C . ALA A 1 194 ? 17.015 1.294 2.839 1.00 77.00 194 ALA A C 1
ATOM 1589 O O . ALA A 1 194 ? 16.428 2.378 2.734 1.00 77.00 194 ALA A O 1
ATOM 1590 N N . PRO A 1 195 ? 18.042 1.153 3.703 1.00 72.69 195 PRO A N 1
ATOM 1591 C CA . PRO A 1 195 ? 19.087 0.127 3.649 1.00 72.69 195 PRO A CA 1
ATOM 1592 C C . PRO A 1 195 ? 18.972 -1.014 4.676 1.00 72.69 195 PRO A C 1
ATOM 1594 O O . PRO A 1 195 ? 20.003 -1.520 5.120 1.00 72.69 195 PRO A O 1
ATOM 1597 N N . TYR A 1 196 ? 17.760 -1.423 5.056 1.00 81.44 196 TYR A N 1
ATOM 1598 C CA . TYR A 1 196 ? 17.523 -2.618 5.885 1.00 81.44 196 TYR A CA 1
ATOM 1599 C C . TYR A 1 196 ? 18.263 -2.570 7.235 1.00 81.44 196 TYR A C 1
ATOM 1601 O O . TYR A 1 196 ? 19.103 -3.413 7.548 1.00 81.44 196 TYR A O 1
ATOM 1609 N N . ILE A 1 197 ? 18.005 -1.514 8.018 1.00 64.94 197 ILE A N 1
ATOM 1610 C CA . ILE A 1 197 ? 18.758 -1.172 9.248 1.00 64.94 197 ILE A CA 1
ATOM 1611 C C . ILE A 1 197 ? 18.180 -1.847 10.509 1.00 64.94 197 ILE A C 1
ATOM 1613 O O . ILE A 1 197 ? 18.447 -1.403 11.628 1.00 64.94 197 ILE A O 1
ATOM 1617 N N . SER A 1 198 ? 17.365 -2.892 10.372 1.00 65.69 198 SER A N 1
ATOM 1618 C CA . SER A 1 198 ? 16.833 -3.602 11.539 1.00 65.69 198 SER A CA 1
ATOM 1619 C C . SER A 1 198 ? 17.974 -4.258 12.337 1.00 65.69 198 SER A C 1
ATOM 1621 O O . SER A 1 198 ? 19.010 -4.601 11.755 1.00 65.69 198 SER A O 1
ATOM 1623 N N . PRO A 1 199 ? 17.842 -4.400 13.673 1.00 62.91 199 PRO A N 1
ATOM 1624 C CA . PRO A 1 199 ? 18.864 -5.034 14.499 1.00 62.91 199 PRO A CA 1
ATOM 1625 C C . PRO A 1 199 ? 19.269 -6.388 13.914 1.00 62.91 199 PRO A C 1
ATOM 1627 O O . PRO A 1 199 ? 18.409 -7.213 13.617 1.00 62.91 199 PRO A O 1
ATOM 1630 N N . GLU A 1 200 ? 20.575 -6.594 13.730 1.00 55.50 200 GLU A N 1
ATOM 1631 C CA . GLU A 1 200 ? 21.115 -7.820 13.142 1.00 55.50 200 GLU A CA 1
ATOM 1632 C C . GLU A 1 200 ? 20.588 -9.036 13.914 1.00 55.50 200 GLU A C 1
ATOM 1634 O O . GLU A 1 200 ? 20.866 -9.180 15.105 1.00 55.50 200 GLU A O 1
ATOM 1639 N N . ASN A 1 201 ? 19.819 -9.900 13.245 1.00 53.78 201 ASN A N 1
ATOM 1640 C CA . ASN A 1 201 ? 19.529 -11.238 13.741 1.00 53.78 201 ASN A CA 1
ATOM 1641 C C . ASN A 1 201 ? 20.636 -12.165 13.212 1.00 53.78 201 ASN A C 1
ATOM 1643 O O . ASN A 1 201 ? 20.625 -12.485 12.018 1.00 53.78 201 ASN A O 1
ATOM 1647 N N . PRO A 1 202 ? 21.591 -12.604 14.056 1.00 52.91 202 PRO A N 1
ATOM 1648 C CA . PRO A 1 202 ? 22.725 -13.408 13.603 1.00 52.91 202 PRO A CA 1
ATOM 1649 C C . PRO A 1 202 ? 22.286 -14.698 12.902 1.00 52.91 202 PRO A C 1
ATOM 1651 O O . PRO A 1 202 ? 22.933 -15.132 11.960 1.00 52.91 202 PRO A O 1
ATOM 1654 N N . GLN A 1 203 ? 21.140 -15.265 13.296 1.00 52.34 203 GLN A N 1
ATOM 1655 C CA . GLN A 1 203 ? 20.608 -16.502 12.715 1.00 52.34 203 GLN A CA 1
ATOM 1656 C C . GLN A 1 203 ? 20.101 -16.329 11.275 1.00 52.34 203 GLN A C 1
ATOM 1658 O O . GLN A 1 203 ? 20.019 -17.306 10.537 1.00 52.34 203 GLN A O 1
ATOM 1663 N N . ILE A 1 204 ? 19.750 -15.104 10.868 1.00 55.75 204 ILE A N 1
ATOM 1664 C CA . ILE A 1 204 ? 19.302 -14.803 9.499 1.00 55.75 204 ILE A CA 1
ATOM 1665 C C . ILE A 1 204 ? 20.485 -14.408 8.613 1.00 55.75 204 ILE A C 1
ATOM 1667 O O . ILE A 1 204 ? 20.475 -14.692 7.419 1.00 55.75 204 ILE A O 1
ATOM 1671 N N . LEU A 1 205 ? 21.544 -13.840 9.197 1.00 53.38 205 LEU A N 1
ATOM 1672 C CA . LEU A 1 205 ? 22.807 -13.606 8.491 1.00 53.38 205 LEU A CA 1
ATOM 1673 C C . LEU A 1 205 ? 23.495 -14.916 8.062 1.00 53.38 205 LEU A C 1
ATOM 1675 O O . LEU A 1 205 ? 24.247 -14.907 7.097 1.00 53.38 205 LEU A O 1
ATOM 1679 N N . GLU A 1 206 ? 23.192 -16.038 8.721 1.00 53.12 206 GLU A N 1
ATOM 1680 C CA . GLU A 1 206 ? 23.639 -17.389 8.341 1.00 53.12 206 GLU A CA 1
ATOM 1681 C C . GLU A 1 206 ? 22.709 -18.071 7.298 1.00 53.12 206 GLU A C 1
ATOM 1683 O O . GLU A 1 206 ? 22.774 -19.283 7.091 1.00 53.12 206 GLU A O 1
ATOM 1688 N N . SER A 1 207 ? 21.795 -17.331 6.649 1.00 53.72 207 SER A N 1
ATOM 1689 C CA . SER A 1 207 ? 20.840 -17.882 5.669 1.00 53.72 207 SER A CA 1
ATOM 1690 C C . SER A 1 207 ? 21.537 -18.376 4.389 1.00 53.72 207 SER A C 1
ATOM 1692 O O . SER A 1 207 ? 22.417 -17.686 3.879 1.00 53.72 207 SER A O 1
ATOM 1694 N N . PRO A 1 208 ? 21.113 -19.503 3.781 1.00 47.91 208 PRO A N 1
ATOM 1695 C CA . PRO A 1 208 ? 21.726 -20.052 2.564 1.00 47.91 208 PRO A CA 1
ATOM 1696 C C . PRO A 1 208 ? 21.659 -19.134 1.328 1.00 47.91 208 PRO A C 1
ATOM 1698 O O . PRO A 1 208 ? 22.489 -19.273 0.436 1.00 47.91 208 PRO A O 1
ATOM 1701 N N . GLN A 1 209 ? 20.745 -18.152 1.269 1.00 51.69 209 GLN A N 1
ATOM 1702 C CA . GLN A 1 209 ? 20.770 -17.133 0.201 1.00 51.69 209 GLN A CA 1
ATOM 1703 C C . GLN A 1 209 ? 22.036 -16.257 0.258 1.00 51.69 209 GLN A C 1
ATOM 1705 O O . GLN A 1 209 ? 22.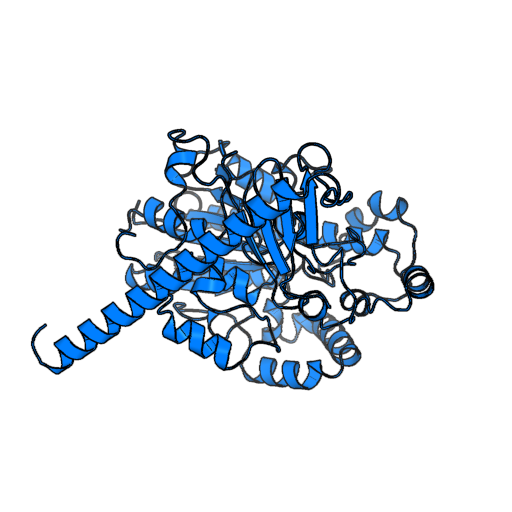464 -15.743 -0.777 1.00 51.69 209 GLN A O 1
ATOM 1710 N N . SER A 1 210 ? 22.654 -16.107 1.439 1.00 51.44 210 SER A N 1
ATOM 1711 C CA . SER A 1 210 ? 23.962 -15.455 1.571 1.00 51.44 210 SER A CA 1
ATOM 1712 C C . SER A 1 210 ? 25.065 -16.219 0.829 1.00 51.44 210 SER A C 1
ATOM 1714 O O . SER A 1 210 ? 25.962 -15.593 0.271 1.00 51.44 210 SER A O 1
ATOM 1716 N N . GLU A 1 211 ? 24.950 -17.549 0.744 1.00 48.97 211 GLU A N 1
ATOM 1717 C CA . GLU A 1 211 ? 25.922 -18.424 0.082 1.00 48.97 211 GLU A CA 1
ATOM 1718 C C . GLU A 1 211 ? 25.694 -18.530 -1.438 1.00 48.97 211 GLU A C 1
ATOM 1720 O O . GLU A 1 211 ? 26.639 -18.781 -2.185 1.00 48.97 211 GLU A O 1
ATOM 1725 N N . GLU A 1 212 ? 24.464 -18.327 -1.929 1.00 55.91 212 GLU A N 1
ATOM 1726 C CA . GLU A 1 212 ? 24.128 -18.520 -3.351 1.00 55.91 212 GLU A CA 1
ATOM 1727 C C . GLU A 1 212 ? 24.612 -17.389 -4.279 1.00 55.91 212 GLU A C 1
ATOM 1729 O O . GLU A 1 212 ? 24.848 -17.638 -5.464 1.00 55.91 212 GLU A O 1
ATOM 1734 N N . ILE A 1 213 ? 24.779 -16.154 -3.780 1.00 66.06 213 ILE A N 1
ATOM 1735 C CA . ILE A 1 213 ? 25.185 -14.995 -4.601 1.00 66.06 213 ILE A CA 1
ATOM 1736 C C . ILE A 1 213 ? 26.377 -14.261 -3.973 1.00 66.06 213 ILE A C 1
ATOM 1738 O O . ILE A 1 213 ? 26.254 -13.149 -3.449 1.00 66.06 213 ILE A O 1
ATOM 1742 N N . ASP A 1 214 ? 27.562 -14.858 -4.116 1.00 70.38 214 ASP A N 1
ATOM 1743 C CA . ASP A 1 214 ? 28.858 -14.263 -3.752 1.00 70.38 214 ASP A CA 1
ATOM 1744 C C . ASP A 1 214 ? 29.351 -13.266 -4.821 1.00 70.38 214 ASP A C 1
ATOM 1746 O O . ASP A 1 214 ? 30.420 -13.384 -5.426 1.00 70.38 214 ASP A O 1
ATOM 1750 N N . LEU A 1 215 ? 28.501 -12.289 -5.141 1.00 73.69 215 LEU A N 1
ATOM 1751 C CA . LEU A 1 215 ? 28.836 -11.188 -6.035 1.00 73.69 215 LEU A CA 1
ATOM 1752 C C . LEU A 1 215 ? 28.947 -9.912 -5.205 1.00 73.69 215 LEU A C 1
ATOM 1754 O O . LEU A 1 215 ? 27.958 -9.431 -4.650 1.00 73.69 215 LEU A O 1
ATOM 1758 N N . THR A 1 216 ? 30.149 -9.345 -5.123 1.00 73.19 216 THR A N 1
ATOM 1759 C CA . THR A 1 216 ? 30.360 -8.091 -4.396 1.00 73.19 216 THR A CA 1
ATOM 1760 C C . THR A 1 216 ? 29.785 -6.906 -5.159 1.00 73.19 216 THR A C 1
ATOM 1762 O O . THR A 1 216 ? 29.758 -6.850 -6.397 1.00 73.19 216 THR A O 1
ATOM 1765 N N . ARG A 1 217 ? 29.379 -5.879 -4.414 1.00 71.38 217 ARG A N 1
ATOM 1766 C CA . ARG A 1 217 ? 28.930 -4.616 -5.000 1.00 71.38 217 ARG A CA 1
ATOM 1767 C C . ARG A 1 217 ? 29.989 -3.966 -5.900 1.00 71.38 217 ARG A C 1
ATOM 1769 O O . ARG A 1 217 ? 29.637 -3.361 -6.917 1.00 71.38 217 ARG A O 1
ATOM 1776 N N . SER A 1 218 ? 31.267 -4.047 -5.529 1.00 68.12 218 SER A N 1
ATOM 1777 C CA . SER A 1 218 ? 32.372 -3.494 -6.324 1.00 68.12 218 SER A CA 1
ATOM 1778 C C . SER A 1 218 ? 32.465 -4.158 -7.702 1.00 68.12 218 SER A C 1
ATOM 1780 O O . SER A 1 218 ? 32.606 -3.462 -8.714 1.00 68.12 218 SER A O 1
ATOM 1782 N N . LEU A 1 219 ? 32.268 -5.477 -7.761 1.00 67.94 219 LEU A N 1
ATOM 1783 C CA . LEU A 1 219 ? 32.212 -6.229 -9.006 1.00 67.94 219 LEU A CA 1
ATOM 1784 C C . LEU A 1 219 ? 31.018 -5.796 -9.863 1.00 67.94 219 LEU A C 1
ATOM 1786 O O . LEU A 1 219 ? 31.214 -5.479 -11.032 1.00 67.94 219 LEU A O 1
ATOM 1790 N N . ILE A 1 220 ? 29.814 -5.642 -9.306 1.00 71.88 220 ILE A N 1
ATOM 1791 C CA . ILE A 1 220 ? 28.656 -5.182 -10.097 1.00 71.88 220 ILE A CA 1
ATOM 1792 C C . ILE A 1 220 ? 28.897 -3.800 -10.716 1.00 71.88 220 ILE A C 1
ATOM 1794 O O . ILE A 1 220 ? 28.639 -3.603 -11.906 1.00 71.88 220 ILE A O 1
ATOM 1798 N N . LYS A 1 221 ? 29.454 -2.854 -9.947 1.00 70.12 221 LYS A N 1
ATOM 1799 C CA . LYS A 1 221 ? 29.805 -1.520 -10.464 1.00 70.12 221 LYS A CA 1
ATOM 1800 C C . LYS A 1 221 ? 30.771 -1.594 -11.648 1.00 70.12 221 LYS A C 1
ATOM 1802 O O . LYS A 1 221 ? 30.645 -0.804 -12.577 1.00 70.12 221 LYS A O 1
ATOM 1807 N N . SER A 1 222 ? 31.722 -2.528 -11.620 1.00 65.88 222 SER A N 1
ATOM 1808 C CA . SER A 1 222 ? 32.685 -2.714 -12.712 1.00 65.88 222 SER A CA 1
ATOM 1809 C C . SER A 1 222 ? 32.045 -3.228 -14.008 1.00 65.88 222 SER A C 1
ATOM 1811 O O . SER A 1 222 ? 32.480 -2.850 -15.094 1.00 65.88 222 SER A O 1
ATOM 1813 N N . VAL A 1 223 ? 30.994 -4.048 -13.901 1.00 62.28 223 VAL A N 1
ATOM 1814 C CA . VAL A 1 223 ? 30.342 -4.708 -15.045 1.00 62.28 223 VAL A CA 1
ATOM 1815 C C . VAL A 1 223 ? 29.214 -3.837 -15.614 1.00 62.28 223 VAL A C 1
ATOM 1817 O O . VAL A 1 223 ? 28.950 -3.858 -16.815 1.00 62.28 223 VAL A O 1
ATOM 1820 N N . ALA A 1 224 ? 28.580 -3.015 -14.774 1.00 64.69 224 ALA A N 1
ATOM 1821 C CA . ALA A 1 224 ? 27.507 -2.096 -15.148 1.00 64.69 224 ALA A CA 1
ATOM 1822 C C . ALA A 1 224 ? 27.823 -0.627 -14.778 1.00 64.69 224 ALA A C 1
ATOM 1824 O O . ALA A 1 224 ? 27.023 0.019 -14.098 1.00 64.69 224 ALA A O 1
ATOM 1825 N N . PRO A 1 225 ? 28.943 -0.045 -15.258 1.00 54.06 225 PRO A N 1
ATOM 1826 C CA . PRO A 1 225 ? 29.442 1.257 -14.796 1.00 54.06 225 PRO A CA 1
ATOM 1827 C C . PRO A 1 225 ? 28.503 2.435 -15.095 1.00 54.06 225 PRO A C 1
ATOM 1829 O O . PRO A 1 225 ? 28.580 3.469 -14.437 1.00 54.06 225 PRO A O 1
ATOM 1832 N N . ASN A 1 226 ? 27.603 2.277 -16.073 1.00 53.22 226 ASN A N 1
ATOM 1833 C CA . ASN A 1 226 ? 26.647 3.308 -16.486 1.00 53.22 226 ASN A CA 1
ATOM 1834 C C . ASN A 1 226 ? 25.284 3.216 -15.778 1.00 53.22 226 ASN A C 1
ATOM 1836 O O . ASN A 1 226 ? 24.459 4.108 -15.964 1.00 53.22 226 ASN A O 1
ATOM 1840 N N . ARG A 1 227 ? 25.020 2.170 -14.980 1.00 59.06 227 ARG A N 1
ATOM 1841 C CA . ARG A 1 227 ? 23.827 2.120 -14.125 1.00 59.06 227 ARG A CA 1
ATOM 1842 C C . ARG A 1 227 ? 24.188 2.795 -12.804 1.00 59.06 227 ARG A C 1
ATOM 1844 O O . ARG A 1 227 ? 24.846 2.186 -11.967 1.00 59.06 227 ARG A O 1
ATOM 1851 N N . GLU A 1 228 ? 23.784 4.051 -12.587 1.00 54.31 228 GLU A N 1
ATOM 1852 C CA . GLU A 1 228 ? 23.809 4.575 -11.213 1.00 54.31 228 GLU A CA 1
ATOM 1853 C C . GLU A 1 228 ? 22.840 3.747 -10.362 1.00 54.31 228 GLU A C 1
ATOM 1855 O O . GLU A 1 228 ? 21.625 3.848 -10.494 1.00 54.31 228 GLU A O 1
ATOM 1860 N N . MET A 1 229 ? 23.388 2.912 -9.488 1.00 66.44 229 MET A N 1
ATOM 1861 C CA . MET A 1 229 ? 22.614 2.094 -8.560 1.00 66.44 229 MET A CA 1
ATOM 1862 C C . MET A 1 229 ? 22.387 2.928 -7.297 1.00 66.44 229 MET A C 1
ATOM 1864 O O . MET A 1 229 ? 23.220 2.925 -6.383 1.00 66.44 229 MET A O 1
ATOM 1868 N N . TYR A 1 230 ? 21.320 3.735 -7.308 1.00 63.28 230 TYR A N 1
ATOM 1869 C CA . TYR A 1 230 ? 21.067 4.770 -6.301 1.00 63.28 230 TYR A CA 1
ATOM 1870 C C . TYR A 1 230 ? 21.017 4.185 -4.885 1.00 63.28 230 TYR A C 1
ATOM 1872 O O . TYR A 1 230 ? 21.781 4.634 -4.027 1.00 63.28 230 TYR A O 1
ATOM 1880 N N . HIS A 1 231 ? 20.221 3.135 -4.663 1.00 67.44 231 HIS A N 1
ATOM 1881 C CA . HIS A 1 231 ? 20.087 2.495 -3.351 1.00 67.44 231 HIS A CA 1
ATOM 1882 C C . HIS A 1 231 ? 21.312 1.677 -2.933 1.00 67.44 231 HIS A C 1
ATOM 1884 O O . HIS A 1 231 ? 21.653 1.636 -1.752 1.00 67.44 231 HIS A O 1
ATOM 1890 N N . LEU A 1 232 ? 22.108 1.165 -3.878 1.00 68.88 232 LEU A N 1
ATOM 1891 C CA . LEU A 1 232 ? 23.377 0.535 -3.513 1.00 68.88 232 LEU A CA 1
ATOM 1892 C C . LEU A 1 232 ? 24.343 1.488 -2.805 1.00 68.88 232 LEU A C 1
ATOM 1894 O O . LEU A 1 232 ? 25.196 1.033 -2.052 1.00 68.88 232 LEU A O 1
ATOM 1898 N N . ARG A 1 233 ? 24.229 2.811 -2.996 1.00 68.44 233 ARG A N 1
ATOM 1899 C CA . ARG A 1 233 ? 25.033 3.820 -2.269 1.00 68.44 233 ARG A CA 1
ATOM 1900 C C . ARG A 1 233 ? 24.868 3.772 -0.751 1.00 68.44 233 ARG A C 1
ATOM 1902 O O . ARG A 1 233 ? 25.729 4.316 -0.066 1.00 68.44 233 ARG A O 1
ATOM 1909 N N . TRP A 1 234 ? 23.824 3.117 -0.263 1.00 66.88 234 TRP A N 1
ATOM 1910 C CA . TRP A 1 234 ? 23.489 3.010 1.148 1.00 66.88 234 TRP A CA 1
ATOM 1911 C C . TRP A 1 234 ? 24.064 1.759 1.824 1.00 66.88 234 TRP A C 1
ATOM 1913 O O . TRP A 1 234 ? 23.898 1.579 3.024 1.00 66.88 234 TRP A O 1
ATOM 1923 N N . PHE A 1 235 ? 24.751 0.897 1.082 1.00 71.31 235 PHE A N 1
ATOM 1924 C CA . PHE A 1 235 ? 25.430 -0.272 1.636 1.00 71.31 235 PHE A CA 1
ATOM 1925 C C . PHE A 1 235 ? 26.944 -0.052 1.624 1.00 71.31 235 PHE A C 1
ATOM 1927 O O . PHE A 1 235 ? 27.450 0.781 0.866 1.00 71.31 235 PHE A O 1
ATOM 1934 N N . ASP A 1 236 ? 27.679 -0.769 2.469 1.00 70.12 236 ASP A N 1
ATOM 1935 C CA . ASP A 1 236 ? 29.145 -0.750 2.433 1.00 70.12 236 ASP A CA 1
ATOM 1936 C C . ASP A 1 236 ? 29.639 -1.483 1.160 1.00 70.12 236 ASP A C 1
ATOM 1938 O O . ASP A 1 236 ? 28.917 -2.301 0.590 1.00 70.12 236 ASP A O 1
ATOM 1942 N N . GLU A 1 237 ? 30.807 -1.119 0.611 1.00 70.88 237 GLU A N 1
ATOM 1943 C CA . GLU A 1 237 ? 31.247 -1.628 -0.710 1.00 70.88 237 GLU A CA 1
ATOM 1944 C C . GLU A 1 237 ? 31.662 -3.101 -0.711 1.00 70.88 237 GLU A C 1
ATOM 1946 O O . GLU A 1 237 ? 31.588 -3.742 -1.762 1.00 70.88 237 GLU A O 1
ATOM 1951 N N . ASP A 1 238 ? 32.048 -3.611 0.455 1.00 74.25 238 ASP A N 1
ATOM 1952 C CA . ASP A 1 238 ? 32.551 -4.972 0.635 1.00 74.25 238 ASP A CA 1
ATOM 1953 C C . ASP A 1 238 ? 31.430 -5.997 0.855 1.00 74.25 238 ASP A C 1
ATOM 1955 O O . ASP A 1 238 ? 31.700 -7.192 0.844 1.00 74.25 238 ASP A O 1
ATOM 1959 N N . LEU A 1 239 ? 30.177 -5.544 1.013 1.00 75.56 239 LEU A N 1
ATOM 1960 C CA . LEU A 1 239 ? 29.035 -6.444 1.149 1.00 75.56 239 LEU A CA 1
ATOM 1961 C C . LEU A 1 239 ? 28.733 -7.155 -0.177 1.00 75.56 239 LEU A C 1
ATOM 1963 O O . LEU A 1 239 ? 28.684 -6.545 -1.258 1.00 75.56 239 LEU A O 1
ATOM 1967 N N . THR A 1 240 ? 28.486 -8.451 -0.068 1.00 81.69 240 THR A N 1
ATOM 1968 C CA . THR A 1 240 ? 27.930 -9.303 -1.117 1.00 81.69 240 THR A CA 1
ATOM 1969 C C . THR A 1 240 ? 26.435 -9.037 -1.290 1.00 81.69 240 THR A C 1
ATOM 1971 O O . THR A 1 240 ? 25.750 -8.527 -0.398 1.00 81.69 240 THR A O 1
ATOM 1974 N N . ILE A 1 241 ? 25.894 -9.391 -2.456 1.00 82.25 241 ILE A N 1
ATOM 1975 C CA . ILE A 1 241 ? 24.444 -9.360 -2.685 1.00 82.25 241 ILE A CA 1
ATOM 1976 C C . ILE A 1 241 ? 23.709 -10.279 -1.708 1.00 82.25 241 ILE A C 1
ATOM 1978 O O . ILE A 1 241 ? 22.689 -9.867 -1.155 1.00 82.25 241 ILE A O 1
ATOM 1982 N N . GLY A 1 242 ? 24.241 -11.477 -1.458 1.00 81.81 242 GLY A N 1
ATOM 1983 C CA . GLY A 1 242 ? 23.672 -12.426 -0.505 1.00 81.81 242 GLY A CA 1
ATOM 1984 C C . GLY A 1 242 ? 23.535 -11.856 0.915 1.00 81.81 242 GLY A C 1
ATOM 1985 O O . GLY A 1 242 ? 22.493 -12.018 1.555 1.00 81.81 242 GLY A O 1
ATOM 1986 N N . GLU A 1 243 ? 24.534 -11.111 1.395 1.00 80.44 243 GLU A N 1
ATOM 1987 C CA . GLU A 1 243 ? 24.462 -10.426 2.694 1.00 80.44 243 GLU A CA 1
ATOM 1988 C C . GLU A 1 243 ? 23.381 -9.339 2.723 1.00 80.44 243 GLU A C 1
ATOM 1990 O O . GLU A 1 243 ? 22.683 -9.190 3.726 1.00 80.44 243 GLU A O 1
ATOM 1995 N N . ILE A 1 244 ? 23.203 -8.579 1.637 1.00 82.50 244 ILE A N 1
ATOM 1996 C CA . ILE A 1 244 ? 22.167 -7.535 1.575 1.00 82.50 244 ILE A CA 1
ATOM 1997 C C . ILE A 1 244 ? 20.764 -8.162 1.543 1.00 82.50 244 ILE A C 1
ATOM 1999 O O . ILE A 1 244 ? 19.877 -7.695 2.258 1.00 82.50 244 ILE A O 1
ATOM 2003 N N . LEU A 1 245 ? 20.566 -9.241 0.779 1.00 85.06 245 LEU A N 1
ATOM 2004 C CA . LEU A 1 245 ? 19.312 -10.008 0.767 1.00 85.06 245 LEU A CA 1
ATOM 2005 C C . LEU A 1 245 ? 18.970 -10.547 2.160 1.00 85.06 245 LEU A C 1
ATOM 2007 O O . LEU A 1 245 ? 17.837 -10.412 2.620 1.00 85.06 245 LEU A O 1
ATOM 2011 N N . SER A 1 246 ? 19.970 -11.075 2.865 1.00 82.81 246 SER A N 1
ATOM 2012 C CA . SER A 1 246 ? 19.804 -11.587 4.229 1.00 82.81 246 SER A CA 1
ATOM 2013 C C . SER A 1 246 ? 19.405 -10.484 5.213 1.00 82.81 246 SER A C 1
ATOM 2015 O O . SER A 1 246 ? 18.628 -10.728 6.132 1.00 82.81 246 SER A O 1
ATOM 2017 N N . ARG A 1 247 ? 19.864 -9.241 5.011 1.00 84.38 247 ARG A N 1
ATOM 2018 C CA . ARG A 1 247 ? 19.400 -8.092 5.810 1.00 84.38 247 ARG A CA 1
ATOM 2019 C C . ARG A 1 247 ? 17.936 -7.755 5.553 1.00 84.38 247 ARG A C 1
ATOM 2021 O O . ARG A 1 247 ? 17.234 -7.442 6.508 1.00 84.38 247 ARG A O 1
ATOM 2028 N N . TYR A 1 248 ? 17.469 -7.844 4.307 1.00 88.44 248 TYR A N 1
ATOM 2029 C CA . TYR A 1 248 ? 16.052 -7.654 3.982 1.00 88.44 248 TYR A CA 1
ATOM 2030 C C . TYR A 1 248 ? 15.177 -8.725 4.654 1.00 88.44 248 TYR A C 1
ATOM 2032 O O . TYR A 1 248 ? 14.222 -8.390 5.349 1.00 88.44 248 TYR A O 1
ATOM 2040 N N . GLU A 1 249 ? 15.546 -10.008 4.549 1.00 88.00 249 GLU A N 1
ATOM 2041 C CA . GLU A 1 249 ? 14.845 -11.098 5.253 1.00 88.00 249 GLU A CA 1
ATOM 2042 C C . GLU A 1 249 ? 14.926 -10.938 6.785 1.00 88.00 249 GLU A C 1
ATOM 2044 O O . GLU A 1 249 ? 13.953 -11.181 7.501 1.00 88.00 249 GLU A O 1
ATOM 2049 N N . GLY A 1 250 ? 16.060 -10.452 7.295 1.00 85.75 250 GLY A N 1
ATOM 2050 C CA . GLY A 1 250 ? 16.254 -10.131 8.709 1.00 85.75 250 GLY A CA 1
ATOM 2051 C C . GLY A 1 250 ? 15.319 -9.032 9.203 1.00 85.75 250 GLY A C 1
ATOM 2052 O O . GLY A 1 250 ? 14.735 -9.157 10.279 1.00 85.75 250 GLY A O 1
ATOM 2053 N N . ALA A 1 251 ? 15.131 -7.986 8.397 1.00 88.25 251 ALA A N 1
ATOM 2054 C CA . ALA A 1 251 ? 14.195 -6.909 8.685 1.00 88.25 251 ALA A CA 1
ATOM 2055 C C . ALA A 1 251 ? 12.743 -7.399 8.708 1.00 88.25 251 ALA A C 1
ATOM 2057 O O . ALA A 1 251 ? 12.007 -7.059 9.634 1.00 88.25 251 ALA A O 1
ATOM 2058 N N . ILE A 1 252 ? 12.352 -8.257 7.755 1.00 91.94 252 ILE A N 1
ATOM 2059 C CA . ILE A 1 252 ? 11.026 -8.894 7.741 1.00 91.94 252 ILE A CA 1
ATOM 2060 C C . ILE A 1 252 ? 10.785 -9.659 9.043 1.00 91.94 252 ILE A C 1
ATOM 2062 O O . ILE A 1 252 ? 9.765 -9.449 9.694 1.00 91.94 252 ILE A O 1
ATOM 2066 N N . ASN A 1 253 ? 11.726 -10.513 9.452 1.00 91.31 253 ASN A N 1
ATOM 2067 C CA . ASN A 1 253 ? 11.579 -11.296 10.678 1.00 91.31 253 ASN A CA 1
ATOM 2068 C C . ASN A 1 253 ? 11.514 -10.424 11.937 1.00 91.31 253 ASN A C 1
ATOM 2070 O O . ASN A 1 253 ? 10.755 -10.712 12.861 1.00 91.31 253 ASN A O 1
ATOM 2074 N N . PHE A 1 254 ? 12.299 -9.348 11.979 1.00 90.62 254 PHE A N 1
ATOM 2075 C CA . PHE A 1 254 ? 12.252 -8.408 13.090 1.00 90.62 254 PHE A CA 1
ATOM 2076 C C . PHE A 1 254 ? 10.884 -7.724 13.188 1.00 90.62 254 PHE A C 1
ATOM 2078 O O . PHE A 1 254 ? 10.293 -7.686 14.268 1.00 90.62 254 PHE A O 1
ATOM 2085 N N . ILE A 1 255 ? 10.362 -7.231 12.061 1.00 93.75 255 ILE A N 1
ATOM 2086 C CA . ILE A 1 255 ? 9.038 -6.603 11.979 1.00 93.75 255 ILE A CA 1
ATOM 2087 C C . ILE A 1 255 ? 7.930 -7.608 12.303 1.00 93.75 255 ILE A C 1
ATOM 2089 O O . ILE A 1 255 ? 6.978 -7.248 12.987 1.00 93.75 255 ILE A O 1
ATOM 2093 N N . ASP A 1 256 ? 8.059 -8.871 11.897 1.00 95.75 256 ASP A N 1
ATOM 2094 C CA . ASP A 1 256 ? 7.129 -9.930 12.295 1.00 95.75 256 ASP A CA 1
ATOM 2095 C C . ASP A 1 256 ? 7.051 -10.072 13.823 1.00 95.75 256 ASP A C 1
ATOM 2097 O O . ASP A 1 256 ? 5.959 -10.068 14.388 1.00 95.75 256 ASP A O 1
ATOM 2101 N N . GLY A 1 257 ? 8.198 -10.092 14.510 1.00 94.94 257 GLY A N 1
ATOM 2102 C CA . GLY A 1 257 ? 8.240 -10.076 15.975 1.00 94.94 257 GLY A CA 1
ATOM 2103 C C . GLY A 1 257 ? 7.596 -8.821 16.575 1.00 94.94 257 GLY A C 1
ATOM 2104 O O . GLY A 1 257 ? 6.859 -8.913 17.553 1.00 94.94 257 GLY A O 1
ATOM 2105 N N . GLN A 1 258 ? 7.810 -7.652 15.963 1.00 95.88 258 GLN A N 1
ATOM 2106 C CA . GLN A 1 258 ? 7.165 -6.397 16.369 1.00 95.88 258 GLN A CA 1
ATOM 2107 C C . GLN A 1 258 ? 5.640 -6.424 16.203 1.00 95.88 258 GLN A C 1
ATOM 2109 O O . GLN A 1 258 ? 4.917 -5.916 17.059 1.00 95.88 258 GLN A O 1
ATOM 2114 N N . ILE A 1 259 ? 5.144 -7.044 15.132 1.00 98.12 259 ILE A N 1
ATOM 2115 C CA . ILE A 1 259 ? 3.715 -7.276 14.933 1.00 98.12 259 ILE A CA 1
ATOM 2116 C C . ILE A 1 259 ? 3.197 -8.202 16.033 1.00 98.12 259 ILE A C 1
ATOM 2118 O O . ILE A 1 259 ? 2.188 -7.869 16.645 1.00 98.12 259 ILE A O 1
ATOM 2122 N N . GLY A 1 260 ? 3.909 -9.287 16.354 1.00 98.19 260 GLY A N 1
ATOM 2123 C CA . GLY A 1 260 ? 3.578 -10.176 17.474 1.00 98.19 260 GLY A CA 1
ATOM 2124 C C . GLY A 1 260 ? 3.376 -9.432 18.798 1.00 98.19 260 GLY A C 1
ATOM 2125 O O . GLY A 1 260 ? 2.363 -9.626 19.463 1.00 98.19 260 GLY A O 1
ATOM 2126 N N . GLU A 1 261 ? 4.269 -8.500 19.139 1.00 98.31 261 GLU A N 1
ATOM 2127 C CA . GLU A 1 261 ? 4.131 -7.646 20.330 1.00 98.31 261 GLU A CA 1
ATOM 2128 C C . GLU A 1 261 ? 2.861 -6.772 20.297 1.00 98.31 261 GLU A C 1
ATOM 2130 O O . GLU A 1 261 ? 2.172 -6.643 21.310 1.00 98.31 261 GLU A O 1
ATOM 2135 N N . LEU A 1 262 ? 2.497 -6.201 19.138 1.00 98.25 262 LEU A N 1
ATOM 2136 C CA . LEU A 1 262 ? 1.231 -5.465 18.997 1.00 98.25 262 LEU A CA 1
ATOM 2137 C C . LEU A 1 262 ? 0.015 -6.366 19.222 1.00 98.25 262 LEU A C 1
ATOM 2139 O O . LEU A 1 262 ? -0.959 -5.935 19.845 1.00 98.25 262 LEU A O 1
ATOM 2143 N N . MET A 1 263 ? 0.055 -7.590 18.693 1.00 98.31 263 MET A N 1
ATOM 2144 C CA . MET A 1 263 ? -1.038 -8.552 18.830 1.00 98.31 263 MET A CA 1
ATOM 2145 C C . MET A 1 263 ? -1.196 -8.995 20.286 1.00 98.31 263 MET A C 1
ATOM 2147 O O . MET A 1 263 ? -2.305 -8.924 20.813 1.00 98.31 263 MET A O 1
ATOM 2151 N N . ASN A 1 264 ? -0.087 -9.333 20.949 1.00 98.44 264 ASN A N 1
ATOM 2152 C CA . ASN A 1 264 ? -0.059 -9.694 22.366 1.00 98.44 264 ASN A CA 1
ATOM 2153 C C . ASN A 1 264 ? -0.630 -8.571 23.239 1.00 98.44 264 ASN A C 1
ATOM 2155 O O . ASN A 1 264 ? -1.429 -8.823 24.135 1.00 98.44 264 ASN A O 1
ATOM 2159 N N . GLU A 1 265 ? -0.290 -7.312 22.956 1.00 98.44 265 GLU A N 1
ATOM 2160 C CA . GLU A 1 265 ? -0.848 -6.186 23.706 1.00 98.44 265 GLU A CA 1
ATOM 2161 C C . GLU A 1 265 ? -2.366 -6.033 23.486 1.00 98.44 265 GLU A C 1
ATOM 2163 O O . GLU A 1 265 ? -3.099 -5.700 24.420 1.00 98.44 265 GLU A O 1
ATOM 2168 N N . LEU A 1 266 ? -2.886 -6.302 22.281 1.00 97.50 266 LEU A N 1
ATOM 2169 C CA . LEU A 1 266 ? -4.338 -6.338 22.064 1.00 97.50 266 LEU A CA 1
ATOM 2170 C C . LEU A 1 266 ? -5.014 -7.431 22.906 1.00 97.50 266 LEU A C 1
ATOM 2172 O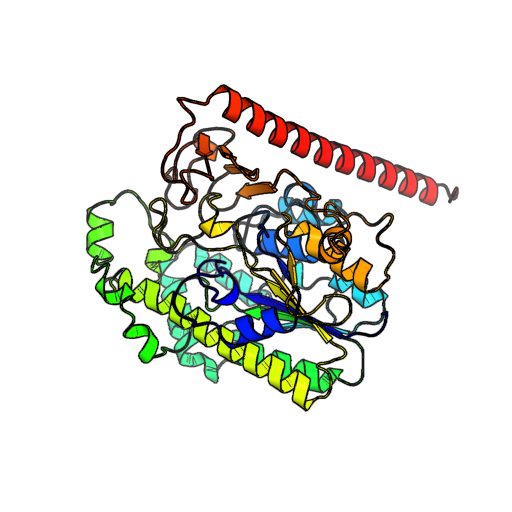 O . LEU A 1 266 ? -6.133 -7.204 23.378 1.00 97.50 266 LEU A O 1
ATOM 2176 N N . ASP A 1 267 ? -4.365 -8.579 23.103 1.00 97.38 267 ASP A N 1
ATOM 2177 C CA . ASP A 1 267 ? -4.847 -9.648 23.985 1.00 97.38 267 ASP A CA 1
ATOM 2178 C C . ASP A 1 267 ? -4.800 -9.234 25.460 1.00 97.38 267 ASP A C 1
ATOM 2180 O O . ASP A 1 267 ? -5.805 -9.356 26.165 1.00 97.38 267 ASP A O 1
ATOM 2184 N N . GLU A 1 268 ? -3.684 -8.666 25.922 1.00 98.12 268 GLU A N 1
ATOM 2185 C CA . GLU A 1 268 ? -3.512 -8.196 27.304 1.00 98.12 268 GLU A CA 1
ATOM 2186 C C . GLU A 1 268 ? -4.524 -7.107 27.687 1.00 98.12 268 GLU A C 1
ATOM 2188 O O . GLU A 1 268 ? -5.045 -7.093 28.806 1.00 98.12 268 GLU A O 1
ATOM 2193 N N . LEU A 1 269 ? -4.856 -6.214 26.749 1.00 97.06 269 LEU A N 1
ATOM 2194 C CA . LEU A 1 269 ? -5.876 -5.180 26.939 1.00 97.06 269 LEU A CA 1
ATOM 2195 C C . LEU A 1 269 ? -7.312 -5.707 26.788 1.00 97.06 269 LEU A C 1
ATOM 2197 O O . LEU A 1 269 ? -8.262 -4.950 27.004 1.00 97.06 269 LEU A O 1
ATOM 2201 N N . GLY A 1 270 ? -7.501 -6.972 26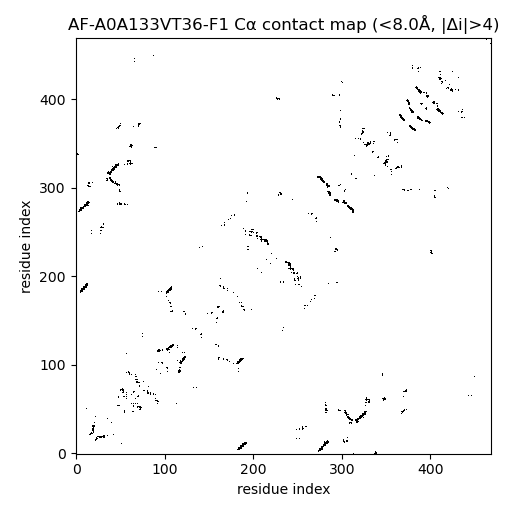.398 1.00 96.50 270 GLY A N 1
ATOM 2202 C CA . GLY A 1 270 ? -8.816 -7.545 26.097 1.00 96.50 270 GLY A CA 1
ATOM 2203 C C . GLY A 1 270 ? -9.502 -6.882 24.897 1.00 96.50 270 GLY A C 1
ATOM 2204 O O . GLY A 1 270 ? -10.729 -6.867 24.806 1.00 96.50 270 GLY A O 1
ATOM 2205 N N . LEU A 1 271 ? -8.721 -6.289 23.991 1.00 96.12 271 LEU A N 1
ATOM 2206 C CA . LEU A 1 271 ? -9.196 -5.567 22.810 1.00 96.12 271 LEU A CA 1
ATOM 2207 C C . LEU A 1 271 ? -9.172 -6.417 21.541 1.00 96.12 271 LEU A C 1
ATOM 2209 O O . LEU A 1 271 ? -9.788 -6.006 20.554 1.00 96.12 271 LEU A O 1
ATOM 2213 N N . ARG A 1 272 ? -8.497 -7.574 21.554 1.00 94.19 272 ARG A N 1
ATOM 2214 C CA . ARG A 1 272 ? -8.325 -8.470 20.402 1.00 94.19 272 ARG A CA 1
ATOM 2215 C C . ARG A 1 272 ? -9.631 -8.682 19.640 1.00 94.19 272 ARG A C 1
ATOM 2217 O O . ARG A 1 272 ? -9.724 -8.294 18.481 1.00 94.19 272 ARG A O 1
ATOM 2224 N N . GLU A 1 273 ? -10.668 -9.197 20.291 1.00 92.00 273 GLU A N 1
ATOM 2225 C CA . GLU A 1 273 ? -11.949 -9.533 19.647 1.00 92.00 273 GLU A CA 1
ATOM 2226 C C . GLU A 1 273 ? -12.724 -8.327 19.103 1.00 92.00 273 GLU A C 1
ATOM 2228 O O . GLU A 1 273 ? -13.469 -8.448 18.132 1.00 92.00 273 GLU A O 1
ATOM 2233 N N . ASN A 1 274 ? -12.521 -7.140 19.680 1.00 93.62 274 ASN A N 1
ATOM 2234 C CA . ASN A 1 274 ? -13.178 -5.911 19.238 1.00 93.62 274 ASN A CA 1
ATOM 2235 C C . ASN A 1 274 ? -12.256 -5.006 18.404 1.00 93.62 274 ASN A C 1
ATOM 2237 O O . ASN A 1 274 ? -12.439 -3.788 18.378 1.00 93.62 274 ASN A O 1
ATOM 2241 N N . THR A 1 275 ? -11.257 -5.576 17.730 1.00 97.19 275 THR A N 1
ATOM 2242 C CA . THR A 1 275 ? -10.329 -4.823 16.881 1.00 97.19 275 THR A CA 1
ATOM 2243 C C . THR A 1 275 ? -10.238 -5.451 15.496 1.00 97.19 275 THR A C 1
ATOM 2245 O O . THR A 1 275 ? -9.872 -6.617 15.348 1.00 97.19 275 THR A O 1
ATOM 2248 N N . LEU A 1 276 ? -10.544 -4.651 14.474 1.00 97.81 276 LEU A N 1
ATOM 2249 C CA . LEU A 1 276 ? -10.212 -4.949 13.088 1.00 97.81 276 LEU A CA 1
ATOM 2250 C C . LEU A 1 276 ? -8.728 -4.651 12.869 1.00 97.81 276 LEU A C 1
ATOM 2252 O O . LEU A 1 276 ? -8.305 -3.500 12.972 1.00 97.81 276 LEU A O 1
ATOM 2256 N N . VAL A 1 277 ? -7.948 -5.672 12.543 1.00 98.62 277 VAL A N 1
ATOM 2257 C CA . VAL A 1 277 ? -6.543 -5.527 12.164 1.00 98.62 277 VAL A CA 1
ATOM 2258 C C . VAL A 1 277 ? -6.432 -5.654 10.652 1.00 98.62 277 VAL A C 1
ATOM 2260 O O . VAL A 1 277 ? -6.930 -6.614 10.068 1.00 98.62 277 VAL A O 1
ATOM 2263 N N . VAL A 1 278 ? -5.803 -4.673 10.015 1.00 98.75 278 VAL A N 1
ATOM 2264 C CA . VAL A 1 278 ? -5.509 -4.675 8.578 1.00 98.75 278 VAL A CA 1
ATOM 2265 C C . VAL A 1 278 ? -4.000 -4.641 8.426 1.00 98.75 278 VAL A C 1
ATOM 2267 O O . VAL A 1 278 ? -3.380 -3.710 8.928 1.00 98.75 278 VAL A O 1
ATOM 2270 N N . LEU A 1 279 ? -3.414 -5.624 7.749 1.00 98.88 279 LEU A N 1
ATOM 2271 C CA . LEU A 1 279 ? -1.989 -5.644 7.425 1.00 98.88 279 LEU A CA 1
ATOM 2272 C C . LEU A 1 279 ? -1.813 -5.601 5.915 1.00 98.88 279 LEU A C 1
ATOM 2274 O O . LEU A 1 279 ? -2.432 -6.387 5.200 1.00 98.88 279 LEU A O 1
ATOM 2278 N N . THR A 1 280 ? -0.957 -4.708 5.428 1.00 98.81 280 THR A N 1
ATOM 2279 C CA . THR A 1 280 ? -0.555 -4.679 4.019 1.00 98.81 280 THR A CA 1
ATOM 2280 C C . THR A 1 280 ? 0.846 -4.096 3.849 1.00 98.81 280 THR A C 1
ATOM 2282 O O . THR A 1 280 ? 1.497 -3.713 4.821 1.00 98.81 280 THR A O 1
ATOM 2285 N N . SER A 1 281 ? 1.300 -4.017 2.606 1.00 98.50 281 SER A N 1
ATOM 2286 C CA . SER A 1 281 ? 2.427 -3.183 2.207 1.00 98.50 281 SER A CA 1
ATOM 2287 C C . SER A 1 281 ? 1.945 -2.132 1.219 1.00 98.50 281 SER A C 1
ATOM 2289 O O . SER A 1 281 ? 0.930 -2.334 0.560 1.00 98.50 281 SER A O 1
ATOM 2291 N N . ASP A 1 282 ? 2.625 -1.000 1.138 1.00 97.75 282 ASP A N 1
ATOM 2292 C CA . ASP A 1 282 ? 2.315 0.076 0.204 1.00 97.75 282 ASP A CA 1
ATOM 2293 C C . ASP A 1 282 ? 2.882 -0.182 -1.204 1.00 97.75 282 ASP A C 1
ATOM 2295 O O . ASP A 1 282 ? 2.281 0.224 -2.202 1.00 97.75 282 ASP A O 1
ATOM 2299 N N . HIS A 1 283 ? 4.014 -0.870 -1.296 1.00 97.31 283 HIS A N 1
ATOM 2300 C CA . HIS A 1 283 ? 4.599 -1.442 -2.504 1.00 97.31 283 HIS A CA 1
ATOM 2301 C C . HIS A 1 283 ? 5.614 -2.529 -2.115 1.00 97.31 283 HIS A C 1
ATOM 2303 O O . HIS A 1 283 ? 5.979 -2.663 -0.958 1.00 97.31 283 HIS A O 1
ATOM 2309 N N . GLY A 1 284 ? 6.081 -3.321 -3.077 1.00 95.31 284 GLY A N 1
ATOM 2310 C CA . GLY A 1 284 ? 7.198 -4.249 -2.873 1.00 95.31 284 GLY A CA 1
ATOM 2311 C C . GLY A 1 284 ? 8.552 -3.612 -3.207 1.00 95.31 284 GLY A C 1
ATOM 2312 O O . GLY A 1 284 ? 8.666 -2.394 -3.343 1.00 95.31 284 GLY A O 1
ATOM 2313 N N . GLU A 1 285 ? 9.575 -4.435 -3.428 1.00 91.12 285 GLU A N 1
ATOM 2314 C CA . GLU A 1 285 ? 10.930 -3.981 -3.755 1.00 91.12 285 GLU A CA 1
ATOM 2315 C C . GLU A 1 285 ? 11.614 -4.914 -4.763 1.00 91.12 285 GLU A C 1
ATOM 2317 O O . GLU A 1 285 ? 11.555 -6.140 -4.647 1.00 91.12 285 GLU A O 1
ATOM 2322 N N . SER A 1 286 ? 12.298 -4.342 -5.757 1.00 90.88 286 SER A N 1
ATOM 2323 C CA . SER A 1 286 ? 13.215 -5.120 -6.592 1.00 90.88 286 SER A CA 1
ATOM 2324 C C . SER A 1 286 ? 14.541 -5.246 -5.850 1.00 90.88 286 SER A C 1
ATOM 2326 O O . SER A 1 286 ? 15.199 -4.247 -5.557 1.00 90.88 286 SER A O 1
ATOM 2328 N N . LEU A 1 287 ? 14.949 -6.472 -5.542 1.00 88.94 287 LEU A N 1
ATOM 2329 C CA . LEU A 1 287 ? 16.185 -6.726 -4.808 1.00 88.94 287 LEU A CA 1
ATOM 2330 C C . LEU A 1 287 ? 17.358 -6.825 -5.782 1.00 88.94 287 LEU A C 1
ATOM 2332 O O . LEU A 1 287 ? 18.375 -6.161 -5.597 1.00 88.94 287 LEU A O 1
ATOM 2336 N N . THR A 1 288 ? 17.192 -7.606 -6.849 1.00 86.44 288 THR A N 1
ATOM 2337 C CA . THR A 1 288 ? 18.143 -7.703 -7.978 1.00 86.44 288 THR A CA 1
ATOM 2338 C C . THR A 1 288 ? 17.454 -7.910 -9.332 1.00 86.44 288 THR A C 1
ATOM 2340 O O . THR A 1 288 ? 18.087 -7.816 -10.392 1.00 86.44 288 THR A O 1
ATOM 2343 N N . GLU A 1 289 ? 16.152 -8.194 -9.308 1.00 89.19 289 GLU A N 1
ATOM 2344 C CA . GLU A 1 289 ? 15.335 -8.525 -10.462 1.00 89.19 289 GLU A CA 1
ATOM 2345 C C . GLU A 1 289 ? 15.318 -7.377 -11.478 1.00 89.19 289 GLU A C 1
ATOM 2347 O O . GLU A 1 289 ? 15.423 -6.194 -11.144 1.00 89.19 289 GLU A O 1
ATOM 2352 N N . HIS A 1 290 ? 15.246 -7.730 -12.764 1.00 87.56 290 HIS A N 1
ATOM 2353 C CA . HIS A 1 290 ? 15.264 -6.781 -13.890 1.00 87.56 290 HIS A CA 1
ATOM 2354 C C . HIS A 1 290 ? 16.501 -5.844 -13.906 1.00 87.56 290 HIS A C 1
ATOM 2356 O O . HIS A 1 290 ? 16.538 -4.807 -14.586 1.00 87.56 290 HIS A O 1
ATOM 2362 N N . GLY A 1 291 ? 17.557 -6.215 -13.170 1.00 81.25 291 GLY A N 1
ATOM 2363 C CA . GLY A 1 291 ? 18.763 -5.420 -12.961 1.00 81.25 291 GLY A CA 1
ATOM 2364 C C . GLY A 1 291 ? 18.500 -4.103 -12.222 1.00 81.25 291 GLY A C 1
ATOM 2365 O O . GLY A 1 291 ? 19.183 -3.102 -12.481 1.00 81.25 291 GLY A O 1
ATOM 2366 N N . ILE A 1 292 ? 17.487 -4.097 -11.359 1.00 85.88 292 ILE A N 1
ATOM 2367 C CA . ILE A 1 292 ? 17.189 -3.063 -10.371 1.00 85.88 292 ILE A CA 1
ATOM 2368 C C . ILE A 1 292 ? 17.653 -3.613 -9.024 1.00 85.88 292 ILE A C 1
ATOM 2370 O O . ILE A 1 292 ? 17.375 -4.761 -8.704 1.00 85.88 292 ILE A O 1
ATOM 2374 N N . TYR A 1 293 ? 18.409 -2.818 -8.269 1.00 84.75 293 TYR A N 1
ATOM 2375 C CA . TYR A 1 293 ? 19.116 -3.313 -7.090 1.00 84.75 293 TYR A CA 1
ATOM 2376 C C . TYR A 1 293 ? 18.682 -2.566 -5.834 1.00 84.75 293 TYR A C 1
ATOM 2378 O O . TYR A 1 293 ? 19.096 -1.417 -5.645 1.00 84.75 293 TYR A O 1
ATOM 2386 N N . PHE A 1 294 ? 17.912 -3.262 -4.993 1.00 84.88 294 PHE A N 1
ATOM 2387 C CA . PHE A 1 294 ? 17.394 -2.815 -3.693 1.00 84.88 294 PHE A CA 1
ATOM 2388 C C . PHE A 1 294 ? 16.617 -1.499 -3.788 1.00 84.88 294 PHE A C 1
ATOM 2390 O O . PHE A 1 294 ? 16.877 -0.552 -3.049 1.00 84.88 294 PHE A O 1
ATOM 2397 N N . ASP A 1 295 ? 15.751 -1.423 -4.794 1.00 84.62 295 ASP A N 1
ATOM 2398 C CA . ASP A 1 295 ? 15.027 -0.225 -5.211 1.00 84.62 295 ASP A CA 1
ATOM 2399 C C . ASP A 1 295 ? 13.691 -0.648 -5.840 1.00 84.62 295 ASP A C 1
ATOM 2401 O O . ASP A 1 295 ? 13.495 -1.797 -6.233 1.00 84.62 295 ASP A O 1
ATOM 2405 N N . HIS A 1 296 ? 12.760 0.274 -5.998 1.00 86.12 296 HIS A N 1
ATOM 2406 C CA . HIS A 1 296 ? 11.407 0.008 -6.476 1.00 86.12 296 HIS A CA 1
ATOM 2407 C C . HIS A 1 296 ? 11.147 0.729 -7.801 1.00 86.12 296 HIS A C 1
ATOM 2409 O O . HIS A 1 296 ? 10.135 1.390 -7.979 1.00 86.12 296 HIS A O 1
ATOM 2415 N N . HIS A 1 297 ? 12.069 0.627 -8.762 1.00 87.25 297 HIS A N 1
ATOM 2416 C CA . HIS A 1 297 ? 11.881 1.151 -10.121 1.00 87.25 297 HIS A CA 1
ATOM 2417 C C . HIS A 1 297 ? 11.014 0.226 -10.988 1.00 87.25 297 HIS A C 1
ATOM 2419 O O . HIS A 1 297 ? 11.033 -0.993 -10.844 1.00 87.25 297 HIS A O 1
ATOM 2425 N N . GLY A 1 298 ? 10.299 0.785 -11.962 1.00 87.44 298 GLY A N 1
ATOM 2426 C CA . GLY A 1 298 ? 9.445 -0.009 -12.841 1.00 87.44 298 GLY A CA 1
ATOM 2427 C C . GLY A 1 298 ? 8.156 -0.488 -12.168 1.00 87.44 298 GLY A C 1
ATOM 2428 O O . GLY A 1 298 ? 7.826 -0.141 -11.040 1.00 87.44 298 GLY A O 1
ATOM 2429 N N . LEU A 1 299 ? 7.374 -1.272 -12.909 1.00 95.69 299 LEU A N 1
ATOM 2430 C CA . LEU A 1 299 ? 6.026 -1.687 -12.510 1.00 95.69 299 LEU A CA 1
ATOM 2431 C C . LEU A 1 299 ? 5.886 -3.213 -12.517 1.00 95.69 299 LEU A C 1
ATOM 2433 O O . LEU A 1 299 ? 4.853 -3.724 -12.942 1.00 95.69 299 LEU A O 1
ATOM 2437 N N . TYR A 1 300 ? 6.924 -3.932 -12.089 1.00 96.94 300 TYR A N 1
ATOM 2438 C CA . TYR A 1 300 ? 6.947 -5.396 -11.968 1.00 96.94 300 TYR A CA 1
ATOM 2439 C C . TYR A 1 300 ? 6.199 -5.871 -10.712 1.00 96.94 300 TYR A C 1
ATOM 2441 O O . TYR A 1 300 ? 5.927 -5.086 -9.805 1.00 96.94 300 TYR A O 1
ATOM 2449 N N . ASP A 1 301 ? 5.808 -7.140 -10.664 1.00 96.69 301 ASP A N 1
ATOM 2450 C CA . ASP A 1 301 ? 5.035 -7.725 -9.569 1.00 96.69 301 ASP A CA 1
ATOM 2451 C C . ASP A 1 301 ? 5.840 -7.759 -8.274 1.00 96.69 301 ASP A C 1
ATOM 2453 O O . ASP A 1 301 ? 5.256 -7.518 -7.226 1.00 96.69 301 ASP A O 1
ATOM 2457 N N . VAL A 1 302 ? 7.169 -7.891 -8.343 1.00 94.38 302 VAL A N 1
ATOM 2458 C CA . VAL A 1 302 ? 8.050 -7.722 -7.173 1.00 94.38 302 VAL A CA 1
ATOM 2459 C C . VAL A 1 302 ? 7.876 -6.363 -6.483 1.00 94.38 302 VAL A C 1
ATOM 2461 O O . VAL A 1 302 ? 8.169 -6.243 -5.301 1.00 94.38 302 VAL A O 1
ATOM 2464 N N . SER A 1 303 ? 7.366 -5.344 -7.187 1.00 94.69 303 SER A N 1
ATOM 2465 C CA . SER A 1 303 ? 7.057 -4.019 -6.630 1.00 94.69 303 SER A CA 1
ATOM 2466 C C . SER A 1 303 ? 5.560 -3.738 -6.481 1.00 94.69 303 SER A C 1
ATOM 2468 O O . SER A 1 303 ? 5.195 -2.825 -5.746 1.00 94.69 303 SER A O 1
ATOM 2470 N N . LEU A 1 304 ? 4.679 -4.470 -7.167 1.00 97.62 304 LEU A N 1
ATOM 2471 C CA . LEU A 1 304 ? 3.240 -4.182 -7.168 1.00 97.62 304 LEU A CA 1
ATOM 2472 C C . LEU A 1 304 ? 2.392 -5.219 -6.438 1.00 97.62 304 LEU A C 1
ATOM 2474 O O . LEU A 1 304 ? 1.337 -4.847 -5.940 1.00 97.62 304 LEU A O 1
ATOM 2478 N N . HIS A 1 305 ? 2.777 -6.492 -6.402 1.00 97.44 305 HIS A N 1
ATOM 2479 C CA . HIS A 1 305 ? 2.036 -7.538 -5.699 1.00 97.44 305 HIS A CA 1
ATOM 2480 C C . HIS A 1 305 ? 2.432 -7.518 -4.226 1.00 97.44 305 HIS A C 1
ATOM 2482 O O . HIS A 1 305 ? 3.570 -7.830 -3.880 1.00 97.44 305 HIS A O 1
ATOM 2488 N N . VAL A 1 306 ? 1.493 -7.134 -3.366 1.00 98.06 306 VAL A N 1
ATOM 2489 C CA . VAL A 1 306 ? 1.763 -6.867 -1.947 1.00 98.06 306 VAL A CA 1
ATOM 2490 C C . VAL A 1 306 ? 0.758 -7.570 -1.039 1.00 98.06 306 VAL A C 1
ATOM 2492 O O . VAL A 1 306 ? -0.416 -7.695 -1.414 1.00 98.06 306 VAL A O 1
ATOM 2495 N N . PRO A 1 307 ? 1.177 -8.007 0.164 1.00 97.88 307 PRO A N 1
ATOM 2496 C CA . PRO A 1 307 ? 0.312 -8.764 1.056 1.00 97.88 307 PRO A CA 1
ATOM 2497 C C . PRO A 1 307 ? -0.887 -7.920 1.490 1.00 97.88 307 PRO A C 1
ATOM 2499 O O . PRO A 1 307 ? -0.790 -6.699 1.610 1.00 97.88 307 PRO A O 1
ATOM 2502 N N . LEU A 1 308 ? -2.027 -8.559 1.741 1.00 98.69 308 LEU A N 1
ATOM 2503 C CA . LEU A 1 308 ? -3.179 -7.948 2.392 1.00 98.69 308 LEU A CA 1
ATOM 2504 C C . LEU A 1 308 ? -3.945 -8.976 3.226 1.00 98.69 308 LEU A C 1
ATOM 2506 O O . LEU A 1 308 ? -4.447 -9.975 2.711 1.00 98.69 308 LEU A O 1
ATOM 2510 N N . ILE A 1 309 ? -4.041 -8.706 4.523 1.00 98.75 309 ILE A N 1
ATOM 2511 C CA . ILE A 1 309 ? -4.740 -9.539 5.499 1.00 98.75 309 ILE A CA 1
ATOM 2512 C C . ILE A 1 309 ? -5.702 -8.653 6.284 1.00 98.75 309 ILE A C 1
ATOM 2514 O O . ILE A 1 309 ? -5.329 -7.574 6.751 1.00 98.75 309 ILE A O 1
ATOM 2518 N N . PHE A 1 310 ? -6.933 -9.125 6.450 1.00 98.50 310 PHE A N 1
ATOM 2519 C CA . PHE A 1 310 ? -7.899 -8.554 7.378 1.00 98.50 310 PHE A CA 1
ATOM 2520 C C . PHE A 1 310 ? -8.208 -9.568 8.467 1.00 98.50 310 PHE A C 1
ATOM 2522 O O . PHE A 1 310 ? -8.615 -10.685 8.167 1.00 98.50 310 PHE A O 1
ATOM 2529 N N . ARG A 1 311 ? -8.087 -9.167 9.728 1.00 97.69 311 ARG A N 1
ATOM 2530 C CA . ARG A 1 311 ? -8.471 -9.985 10.874 1.00 97.69 311 ARG A CA 1
ATOM 2531 C C . ARG A 1 311 ? -9.490 -9.254 11.723 1.00 97.69 311 ARG A C 1
ATOM 2533 O O . ARG A 1 311 ? -9.259 -8.119 12.134 1.00 97.69 311 ARG A O 1
ATOM 2540 N N . GLY A 1 312 ? -10.564 -9.944 12.083 1.00 94.62 312 GLY A N 1
ATOM 2541 C CA . GLY A 1 312 ? -11.567 -9.461 13.025 1.00 94.62 312 GLY A CA 1
ATOM 2542 C C . GLY A 1 312 ? -12.971 -9.531 12.444 1.00 94.62 312 GLY A C 1
ATOM 2543 O O . GLY A 1 312 ? -13.209 -10.095 11.379 1.00 94.62 312 GLY A O 1
ATOM 2544 N N . SER A 1 313 ? -13.926 -8.950 13.163 1.00 89.44 313 SER A N 1
ATOM 2545 C CA . SER A 1 313 ? -15.338 -9.129 12.841 1.00 89.44 313 SER A CA 1
ATOM 2546 C C . SER A 1 313 ? -15.702 -8.701 11.413 1.00 89.44 313 SER A C 1
ATOM 2548 O O . SER A 1 313 ? -15.360 -7.598 10.976 1.00 89.44 313 SER A O 1
ATOM 2550 N N . GLY A 1 314 ? -16.415 -9.584 10.707 1.00 88.75 314 GLY A N 1
ATOM 2551 C CA . GLY A 1 314 ? -16.794 -9.428 9.298 1.00 88.75 314 GLY A CA 1
ATOM 2552 C C . GLY A 1 314 ? -15.803 -10.016 8.286 1.00 88.75 314 GLY A C 1
ATOM 2553 O O . GLY A 1 314 ? -16.130 -10.099 7.103 1.00 88.75 314 GLY A O 1
ATOM 2554 N N . PHE A 1 315 ? -14.651 -10.503 8.751 1.00 95.25 315 PHE A N 1
ATOM 2555 C CA . PHE A 1 315 ? -13.664 -11.233 7.958 1.00 95.25 315 PHE A CA 1
ATOM 2556 C C . PHE A 1 315 ? -13.517 -12.649 8.534 1.00 95.25 315 PHE A C 1
ATOM 2558 O O . PHE A 1 315 ? -13.030 -12.783 9.657 1.00 95.25 315 PHE A O 1
ATOM 2565 N N . PRO A 1 316 ? -13.995 -13.697 7.834 1.00 95.75 316 PRO A N 1
ATOM 2566 C CA . PRO A 1 316 ? -13.876 -15.077 8.294 1.00 95.75 316 PRO A CA 1
ATOM 2567 C C . PRO A 1 316 ? -12.419 -15.492 8.504 1.00 95.75 316 PRO A C 1
ATOM 2569 O O . PRO A 1 316 ? -11.549 -15.094 7.728 1.00 95.75 316 PRO A O 1
ATOM 2572 N N . GLU A 1 317 ? -12.191 -16.304 9.533 1.00 96.94 317 GLU A N 1
ATOM 2573 C CA . GLU A 1 317 ? -10.902 -16.942 9.808 1.00 96.94 317 GLU A CA 1
ATOM 2574 C C . GLU A 1 317 ? -10.585 -18.009 8.751 1.00 96.94 317 GLU A C 1
ATOM 2576 O O . GLU A 1 317 ? -11.497 -18.603 8.167 1.00 96.94 317 GLU A O 1
ATOM 2581 N N . ASP A 1 318 ? -9.294 -18.250 8.522 1.00 96.31 318 ASP A N 1
ATOM 2582 C CA . ASP A 1 318 ? -8.747 -19.228 7.573 1.00 96.31 318 ASP A CA 1
ATOM 2583 C C . ASP A 1 318 ? -9.330 -19.127 6.147 1.00 96.31 318 ASP A C 1
ATOM 2585 O O . ASP A 1 318 ? -9.421 -20.106 5.402 1.00 96.31 318 ASP A O 1
ATOM 2589 N N . LEU A 1 319 ? -9.746 -17.921 5.741 1.00 97.38 319 LEU A N 1
ATOM 2590 C CA . LEU A 1 319 ? -10.290 -17.672 4.409 1.00 97.38 319 LEU A CA 1
ATOM 2591 C C . LEU A 1 319 ? -9.217 -17.098 3.487 1.00 97.38 319 LEU A C 1
ATOM 2593 O O . LEU A 1 319 ? -8.598 -16.076 3.778 1.00 97.38 319 LEU A O 1
ATOM 2597 N N . ARG A 1 320 ? -9.066 -17.701 2.307 1.00 97.12 320 ARG A N 1
ATOM 2598 C CA . ARG A 1 320 ? -8.232 -17.170 1.224 1.00 97.12 320 ARG A CA 1
ATOM 2599 C C . ARG A 1 320 ? -9.108 -16.662 0.089 1.00 97.12 320 ARG A C 1
ATOM 2601 O O . ARG A 1 320 ? -9.935 -17.398 -0.445 1.00 97.12 320 ARG A O 1
ATOM 2608 N N . VAL A 1 321 ? -8.920 -15.403 -0.285 1.00 96.62 321 VAL A N 1
ATOM 2609 C CA . VAL A 1 321 ? -9.629 -14.750 -1.384 1.00 96.62 321 VAL A CA 1
ATOM 2610 C C . VAL A 1 321 ? -8.706 -14.666 -2.595 1.00 96.62 321 VAL A C 1
ATOM 2612 O O . VAL A 1 321 ? -7.762 -13.877 -2.617 1.00 96.62 321 VAL A O 1
ATOM 2615 N N . SER A 1 322 ? -9.016 -15.453 -3.625 1.00 94.50 322 SER A N 1
ATOM 2616 C CA . SER A 1 322 ? -8.256 -15.497 -4.880 1.00 94.50 322 SER A CA 1
ATOM 2617 C C . SER A 1 322 ? -8.619 -14.371 -5.855 1.00 94.50 322 SER A C 1
ATOM 2619 O O . SER A 1 322 ? -7.880 -14.109 -6.805 1.00 94.50 322 SER A O 1
ATOM 2621 N N . GLY A 1 323 ? -9.754 -13.694 -5.653 1.00 94.38 323 GLY A N 1
ATOM 2622 C CA . GLY A 1 323 ? -10.179 -12.583 -6.502 1.00 94.38 323 GLY A CA 1
ATOM 2623 C C . GLY A 1 323 ? -9.177 -11.424 -6.466 1.00 94.38 323 GLY A C 1
ATOM 2624 O O . GLY A 1 323 ? -8.665 -11.057 -5.411 1.00 94.38 323 GLY A O 1
ATOM 2625 N N . THR A 1 324 ? -8.893 -10.834 -7.629 1.00 95.12 324 THR A N 1
ATOM 2626 C CA . THR A 1 324 ? -7.934 -9.722 -7.729 1.00 95.12 324 THR A CA 1
ATOM 2627 C C . THR A 1 324 ? -8.506 -8.453 -7.101 1.00 95.12 324 THR A C 1
ATOM 2629 O O . THR A 1 324 ? -9.653 -8.105 -7.374 1.00 95.12 324 THR A O 1
ATOM 2632 N N . ILE A 1 325 ? -7.707 -7.725 -6.318 1.00 96.00 325 ILE A N 1
ATOM 2633 C CA . ILE A 1 325 ? -8.050 -6.430 -5.707 1.00 96.00 325 ILE A CA 1
ATOM 2634 C C . ILE A 1 325 ? -6.883 -5.431 -5.835 1.00 96.00 325 ILE A C 1
ATOM 2636 O O . ILE A 1 325 ? -5.769 -5.794 -6.213 1.00 96.00 325 ILE A O 1
ATOM 2640 N N . GLN A 1 326 ? -7.131 -4.149 -5.571 1.00 97.69 326 GLN A N 1
ATOM 2641 C CA . GLN A 1 326 ? -6.085 -3.119 -5.499 1.00 97.69 326 GLN A CA 1
ATOM 2642 C C . GLN A 1 326 ? -6.223 -2.292 -4.222 1.00 97.69 326 GLN A C 1
ATOM 2644 O O . GLN A 1 326 ? -7.313 -2.200 -3.666 1.00 97.69 326 GLN A O 1
ATOM 2649 N N . HIS A 1 327 ? -5.171 -1.575 -3.820 1.00 98.38 327 HIS A N 1
ATOM 2650 C CA . HIS A 1 327 ? 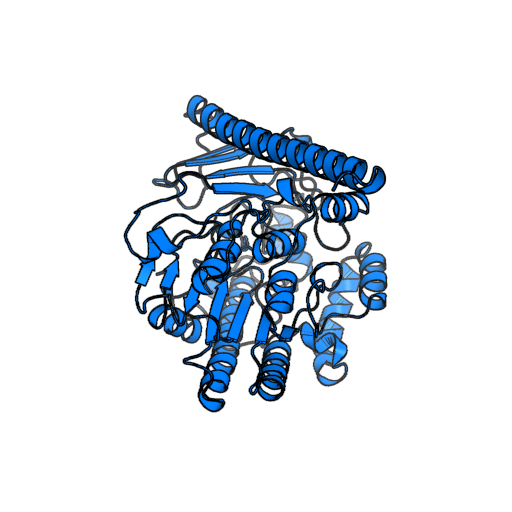-5.202 -0.681 -2.650 1.00 98.38 327 HIS A CA 1
ATOM 2651 C C . HIS A 1 327 ? -6.400 0.274 -2.578 1.00 98.38 327 HIS A C 1
ATOM 2653 O O . HIS A 1 327 ? -6.880 0.575 -1.486 1.00 98.38 327 HIS A O 1
ATOM 2659 N N . VAL A 1 328 ? -6.925 0.724 -3.724 1.00 97.94 328 VAL A N 1
ATOM 2660 C CA . VAL A 1 328 ? -8.129 1.570 -3.766 1.00 97.94 328 VAL A CA 1
ATOM 2661 C C . VAL A 1 328 ? -9.361 0.915 -3.124 1.00 97.94 328 VAL A C 1
ATOM 2663 O O . VAL A 1 328 ? -10.265 1.627 -2.691 1.00 97.94 328 VAL A O 1
ATOM 2666 N N . ASP A 1 329 ? -9.407 -0.416 -3.054 1.00 97.75 329 ASP A N 1
ATOM 2667 C CA . ASP A 1 329 ? -10.528 -1.211 -2.543 1.00 97.75 329 ASP A CA 1
ATOM 2668 C C . ASP A 1 329 ? -10.530 -1.338 -1.012 1.00 97.75 329 ASP A C 1
ATOM 2670 O O . ASP A 1 329 ? -11.549 -1.694 -0.419 1.00 97.75 329 ASP A O 1
ATOM 2674 N N . ILE A 1 330 ? -9.420 -1.012 -0.342 1.00 98.25 330 ILE A N 1
ATOM 2675 C CA . ILE A 1 330 ? -9.278 -1.204 1.108 1.00 98.25 330 ILE A CA 1
ATOM 2676 C C . ILE A 1 330 ? -10.266 -0.316 1.879 1.00 98.25 330 ILE A C 1
ATOM 2678 O O . ILE A 1 330 ? -11.036 -0.803 2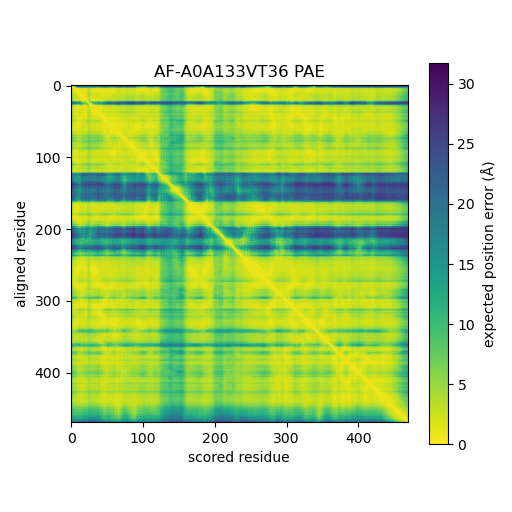.705 1.00 98.25 330 ILE A O 1
ATOM 2682 N N . VAL A 1 331 ? -10.306 0.987 1.580 1.00 97.94 331 VAL A N 1
ATOM 2683 C CA . VAL A 1 331 ? -11.208 1.945 2.249 1.00 97.94 331 VAL A CA 1
ATOM 2684 C C . VAL A 1 331 ? -12.689 1.606 2.083 1.00 97.94 331 VAL A C 1
ATOM 2686 O O . VAL A 1 331 ? -13.375 1.546 3.106 1.00 97.94 331 VAL A O 1
ATOM 2689 N N . PRO A 1 332 ? -13.231 1.396 0.864 1.00 96.94 332 PRO A N 1
ATOM 2690 C CA . PRO A 1 332 ? -14.641 1.039 0.727 1.00 96.94 332 PRO A CA 1
ATOM 2691 C C . PRO A 1 332 ? -14.985 -0.260 1.462 1.00 96.94 332 PRO A C 1
ATOM 2693 O O . PRO A 1 332 ? -16.060 -0.328 2.050 1.00 96.94 332 PRO A O 1
ATOM 2696 N N . THR A 1 333 ? -14.073 -1.234 1.502 1.00 96.25 333 THR A N 1
ATOM 2697 C CA . THR A 1 333 ? -14.262 -2.490 2.245 1.00 96.25 333 THR A CA 1
ATOM 2698 C C . THR A 1 333 ? -14.331 -2.256 3.752 1.00 96.25 333 THR A C 1
ATOM 2700 O O . THR A 1 333 ? -15.280 -2.696 4.394 1.00 96.25 333 THR A O 1
ATOM 2703 N N . ILE A 1 334 ? -13.388 -1.494 4.323 1.00 96.81 334 ILE A N 1
ATOM 2704 C CA . ILE A 1 334 ? -13.401 -1.141 5.753 1.00 96.81 334 ILE A CA 1
ATOM 2705 C C . ILE A 1 334 ? -14.696 -0.406 6.109 1.00 96.81 334 ILE A C 1
ATOM 2707 O O . ILE A 1 334 ? -15.373 -0.761 7.071 1.00 96.81 334 ILE A O 1
ATOM 2711 N N . LEU A 1 335 ? -15.066 0.616 5.333 1.00 95.56 335 LEU A N 1
ATOM 2712 C CA . LEU A 1 335 ? -16.260 1.414 5.611 1.00 95.56 335 LEU A CA 1
ATOM 2713 C C . LEU A 1 335 ? -17.543 0.586 5.494 1.00 95.56 335 LEU A C 1
ATOM 2715 O O . LEU A 1 335 ? -18.431 0.746 6.330 1.00 95.56 335 LEU A O 1
ATOM 2719 N N . ASN A 1 336 ? -17.634 -0.304 4.504 1.00 93.38 336 ASN A N 1
ATOM 2720 C CA . ASN A 1 336 ? -18.777 -1.198 4.357 1.00 93.38 336 ASN A CA 1
ATOM 2721 C C . ASN A 1 336 ? -18.865 -2.208 5.512 1.00 93.38 336 ASN A C 1
ATOM 2723 O O . ASN A 1 336 ? -19.948 -2.398 6.060 1.00 93.38 336 ASN A O 1
ATOM 2727 N N . ASN A 1 337 ? -17.736 -2.774 5.951 1.00 93.38 337 ASN A N 1
ATOM 2728 C CA . ASN A 1 337 ? -17.678 -3.674 7.109 1.00 93.38 337 ASN A CA 1
ATOM 2729 C C . ASN A 1 337 ? -18.163 -2.999 8.409 1.00 93.38 337 ASN A C 1
ATOM 2731 O O . ASN A 1 337 ? -18.852 -3.592 9.244 1.00 93.38 337 ASN A O 1
ATOM 2735 N N . LEU A 1 338 ? -17.859 -1.708 8.552 1.00 93.25 338 LEU A N 1
ATOM 2736 C CA . LEU A 1 338 ? -18.339 -0.857 9.642 1.00 93.25 338 LEU A CA 1
ATOM 2737 C C . LEU A 1 338 ? -19.769 -0.336 9.423 1.00 93.25 338 LEU A C 1
ATOM 2739 O O . LEU A 1 338 ? -20.194 0.557 10.143 1.00 93.25 338 LEU A O 1
ATOM 2743 N N . ASN A 1 339 ? -20.513 -0.842 8.432 1.00 91.94 339 ASN A N 1
ATOM 2744 C CA . ASN A 1 339 ? -21.864 -0.394 8.071 1.00 91.94 339 ASN A CA 1
ATOM 2745 C C . ASN A 1 339 ? -21.981 1.111 7.749 1.00 91.94 339 ASN A C 1
ATOM 2747 O O . ASN A 1 339 ? -23.070 1.696 7.803 1.00 91.94 339 ASN A O 1
ATOM 2751 N N . TYR A 1 340 ? -20.884 1.768 7.373 1.00 91.88 340 TYR A N 1
ATOM 2752 C CA . TYR A 1 340 ? -20.911 3.165 6.966 1.00 91.88 340 TYR A CA 1
ATOM 2753 C C . TYR A 1 340 ? -21.281 3.302 5.496 1.00 91.88 340 TYR A C 1
ATOM 2755 O O . TYR A 1 340 ? -20.685 2.706 4.604 1.00 91.88 340 TYR A O 1
ATOM 2763 N N . ASN A 1 341 ? -22.265 4.162 5.234 1.00 86.50 341 ASN A N 1
ATOM 2764 C CA . ASN A 1 341 ? -22.736 4.412 3.882 1.00 86.50 341 ASN A CA 1
ATOM 2765 C C . ASN A 1 341 ? -21.643 5.064 3.018 1.00 86.50 341 ASN A C 1
ATOM 2767 O O . ASN A 1 341 ? -21.377 6.259 3.144 1.00 86.50 341 ASN A O 1
ATOM 2771 N N . VAL A 1 342 ? -21.068 4.285 2.102 1.00 85.75 342 VAL A N 1
ATOM 2772 C CA . VAL A 1 342 ? -20.083 4.744 1.110 1.00 85.75 342 VAL A CA 1
ATOM 2773 C C . VAL A 1 342 ? -20.721 5.417 -0.110 1.00 85.75 342 VAL A C 1
ATOM 2775 O O . VAL A 1 342 ? -20.031 6.031 -0.927 1.00 85.75 342 VAL A O 1
ATOM 2778 N N . ARG A 1 343 ? -22.049 5.345 -0.268 1.00 82.94 343 ARG A N 1
ATOM 2779 C CA . ARG A 1 343 ? -22.752 5.904 -1.428 1.00 82.94 343 ARG A CA 1
ATOM 2780 C C . ARG A 1 343 ? -22.605 7.422 -1.462 1.00 82.94 343 ARG A C 1
ATOM 2782 O O . ARG A 1 343 ? -22.978 8.127 -0.530 1.00 82.94 343 ARG A O 1
ATOM 2789 N N . GLY A 1 344 ? -22.109 7.928 -2.589 1.00 80.50 344 GLY A N 1
ATOM 2790 C CA . GLY A 1 344 ? -21.855 9.357 -2.786 1.00 80.50 344 GLY A CA 1
ATOM 2791 C C . GLY A 1 344 ? -20.508 9.833 -2.237 1.00 80.50 344 GLY A C 1
ATOM 2792 O O . GLY A 1 344 ? -20.169 11.002 -2.426 1.00 80.50 344 GLY A O 1
ATOM 2793 N N . MET A 1 345 ? -19.717 8.954 -1.610 1.00 88.25 345 MET A N 1
ATOM 2794 C CA . MET A 1 345 ? -18.309 9.236 -1.347 1.00 88.25 345 MET A CA 1
ATOM 2795 C C . MET A 1 345 ? -17.511 9.206 -2.650 1.00 88.25 345 MET A C 1
ATOM 2797 O O . MET A 1 345 ? -17.842 8.502 -3.603 1.00 88.25 345 MET A O 1
ATOM 2801 N N . ASN A 1 346 ? -16.445 10.000 -2.693 1.00 89.56 346 ASN A N 1
ATOM 2802 C CA . ASN A 1 346 ? -15.579 10.115 -3.858 1.00 89.56 346 ASN A CA 1
ATOM 2803 C C . ASN A 1 346 ? -14.502 9.016 -3.846 1.00 89.56 346 ASN A C 1
ATOM 2805 O O . ASN A 1 346 ? -13.318 9.322 -3.723 1.00 89.56 346 ASN A O 1
ATOM 2809 N N . LEU A 1 347 ? -14.921 7.756 -3.931 1.00 93.00 347 LEU A N 1
ATOM 2810 C CA . LEU A 1 347 ? -14.049 6.578 -3.960 1.00 93.00 347 LEU A CA 1
ATOM 2811 C C . LEU A 1 347 ? -13.938 6.055 -5.395 1.00 93.00 347 LEU A C 1
ATOM 2813 O O . LEU A 1 347 ? -14.910 6.129 -6.148 1.00 93.00 347 LEU A O 1
ATOM 2817 N N . ASP A 1 348 ? -12.767 5.544 -5.766 1.00 94.88 348 ASP A N 1
ATOM 2818 C CA . ASP A 1 348 ? -12.570 4.875 -7.057 1.00 94.88 348 ASP A CA 1
ATOM 2819 C C . ASP A 1 348 ? -12.528 3.344 -6.914 1.00 94.88 348 ASP A C 1
ATOM 2821 O O . ASP A 1 348 ? -12.809 2.631 -7.880 1.00 94.88 348 ASP A O 1
ATOM 2825 N N . GLY A 1 349 ? -12.164 2.841 -5.731 1.00 94.44 349 GLY A N 1
ATOM 2826 C CA . GLY A 1 349 ? -12.211 1.416 -5.419 1.00 94.44 349 GLY A CA 1
ATOM 2827 C C . GLY A 1 349 ? -13.618 0.899 -5.144 1.00 94.44 349 GLY A C 1
ATOM 2828 O O . GLY A 1 349 ? -14.602 1.646 -5.112 1.00 94.44 349 GLY A O 1
ATOM 2829 N N . LYS A 1 350 ? -13.706 -0.410 -4.938 1.00 92.75 350 LYS A N 1
ATOM 2830 C CA . LYS A 1 350 ? -14.946 -1.147 -4.696 1.00 92.75 350 LYS A CA 1
ATOM 2831 C C . LYS A 1 350 ? -14.853 -1.937 -3.393 1.00 92.75 350 LYS A C 1
ATOM 2833 O O . LYS A 1 350 ? -13.776 -2.349 -2.989 1.00 92.75 350 LYS A O 1
ATOM 2838 N N . ASP A 1 351 ? -16.000 -2.142 -2.759 1.00 93.69 351 ASP A N 1
ATOM 2839 C CA . ASP A 1 351 ? -16.127 -3.029 -1.602 1.00 93.69 351 ASP A CA 1
ATOM 2840 C C . ASP A 1 351 ? -15.849 -4.487 -2.010 1.00 93.69 351 ASP A C 1
ATOM 2842 O O . ASP A 1 351 ? -16.474 -4.995 -2.945 1.00 93.69 351 ASP A O 1
ATOM 2846 N N . THR A 1 352 ? -14.916 -5.147 -1.318 1.00 94.50 352 THR A N 1
ATOM 2847 C CA . THR A 1 352 ? -14.508 -6.535 -1.586 1.00 94.50 352 THR A CA 1
ATOM 2848 C C . THR A 1 352 ? -15.381 -7.569 -0.878 1.00 94.50 352 THR A C 1
ATOM 2850 O O . THR A 1 352 ? -15.215 -8.764 -1.121 1.00 94.50 352 THR A O 1
ATOM 2853 N N . SER A 1 353 ? -16.353 -7.148 -0.061 1.00 92.50 353 SER A N 1
ATOM 2854 C CA . SER A 1 353 ? -17.232 -8.062 0.677 1.00 92.50 353 SER A CA 1
ATOM 2855 C C . SER A 1 353 ? -17.922 -9.142 -0.181 1.00 92.50 353 SER A C 1
ATOM 2857 O O . SER A 1 353 ? -18.085 -10.253 0.323 1.00 92.50 353 SER A O 1
ATOM 2859 N N . PRO A 1 354 ? -18.299 -8.907 -1.460 1.00 93.69 354 PRO A N 1
ATOM 2860 C CA . PRO A 1 354 ? -18.802 -9.977 -2.325 1.00 93.69 354 PRO A CA 1
ATOM 2861 C C . PRO A 1 354 ? -17.807 -11.128 -2.554 1.00 93.69 354 PRO A C 1
ATOM 2863 O O . PRO A 1 354 ? -18.240 -12.269 -2.669 1.00 93.69 354 PRO A O 1
ATOM 2866 N N . LEU A 1 355 ? -16.493 -10.862 -2.582 1.00 94.12 355 LEU A N 1
ATOM 2867 C CA . LEU A 1 355 ? -15.481 -11.926 -2.666 1.00 94.12 355 LEU A CA 1
ATOM 2868 C C . LEU A 1 355 ? -15.416 -12.721 -1.364 1.00 94.12 355 LEU A C 1
ATOM 2870 O O . LEU A 1 355 ? -15.395 -13.945 -1.384 1.00 94.12 355 LEU A O 1
ATOM 2874 N N . ILE A 1 356 ? -15.430 -12.015 -0.230 1.00 93.88 356 ILE A N 1
ATOM 2875 C CA . ILE A 1 356 ? -15.358 -12.617 1.109 1.00 93.88 356 ILE A CA 1
ATOM 2876 C C . ILE A 1 356 ? -16.553 -13.549 1.347 1.00 93.88 356 ILE A C 1
ATOM 2878 O O . ILE A 1 356 ? -16.404 -14.633 1.900 1.00 93.88 356 ILE A O 1
ATOM 2882 N N . ARG A 1 357 ? -17.749 -13.148 0.900 1.00 92.75 357 ARG A N 1
ATOM 2883 C CA . ARG A 1 357 ? -18.977 -13.948 1.024 1.00 92.75 357 ARG A CA 1
ATOM 2884 C C . ARG A 1 357 ? -19.109 -15.057 -0.029 1.00 92.75 357 ARG A C 1
ATOM 2886 O O . ARG A 1 357 ? -20.098 -15.783 0.003 1.00 92.75 357 ARG A O 1
ATOM 2893 N N . GLY A 1 358 ? -18.163 -15.180 -0.964 1.00 91.44 358 GLY A N 1
ATOM 2894 C CA . GLY A 1 358 ? -18.243 -16.137 -2.074 1.00 91.44 358 GLY A CA 1
ATOM 2895 C C . GLY A 1 358 ? -19.356 -15.829 -3.086 1.00 91.44 358 GLY A C 1
ATOM 2896 O O . GLY A 1 358 ? -19.790 -16.711 -3.819 1.00 91.44 358 GLY A O 1
ATOM 2897 N N . GLU A 1 359 ? -19.845 -14.586 -3.128 1.00 92.00 359 GLU A N 1
ATOM 2898 C CA . GLU A 1 359 ? -20.881 -14.127 -4.068 1.00 92.00 359 GLU A CA 1
ATOM 2899 C C . GLU A 1 359 ? -20.302 -13.780 -5.448 1.00 92.00 359 GLU A C 1
ATOM 2901 O O . GLU A 1 359 ? -21.042 -13.660 -6.426 1.00 92.00 359 GLU A O 1
ATOM 2906 N N . ALA A 1 360 ? -18.983 -13.596 -5.529 1.00 88.88 360 ALA A N 1
ATOM 2907 C CA . ALA A 1 360 ? -18.246 -13.374 -6.761 1.00 88.88 360 ALA A CA 1
ATOM 2908 C C . ALA A 1 360 ? -16.855 -14.015 -6.669 1.00 88.88 360 ALA A C 1
ATOM 2910 O O . ALA A 1 360 ? -16.192 -13.907 -5.642 1.00 88.88 360 ALA A O 1
ATOM 2911 N N . GLU A 1 361 ? -16.396 -14.626 -7.762 1.00 82.00 361 GLU A N 1
ATOM 2912 C CA . GLU A 1 361 ? -15.018 -15.130 -7.872 1.00 82.00 361 GLU A CA 1
ATOM 2913 C C . GLU A 1 361 ? -14.029 -13.995 -8.198 1.00 82.00 361 GLU A C 1
ATOM 2915 O O . GLU A 1 361 ? -12.908 -13.967 -7.697 1.00 82.00 361 GLU A O 1
ATOM 2920 N N . GLU A 1 362 ? -14.458 -13.010 -8.995 1.00 82.06 362 GLU A N 1
ATOM 2921 C CA . GLU A 1 362 ? -13.675 -11.829 -9.373 1.00 82.06 362 GLU A CA 1
ATOM 2922 C C . GLU A 1 362 ? -14.594 -10.597 -9.512 1.00 82.06 362 GLU A C 1
ATOM 2924 O O . GLU A 1 362 ? -15.699 -10.699 -10.047 1.00 82.06 362 GLU A O 1
ATOM 2929 N N . PHE A 1 363 ? -14.143 -9.403 -9.089 1.00 84.38 363 PHE A N 1
ATOM 2930 C CA . PHE A 1 363 ? -14.851 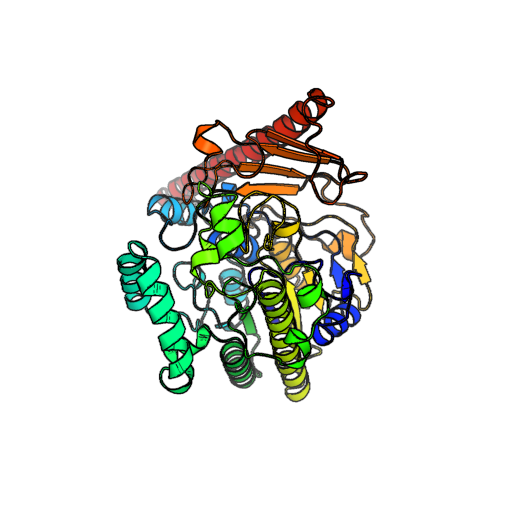-8.132 -9.377 1.00 84.38 363 PHE A CA 1
ATOM 2931 C C . PHE A 1 363 ? -14.046 -7.129 -10.223 1.00 84.38 363 PHE A C 1
ATOM 2933 O O . PHE A 1 363 ? -14.580 -6.087 -10.647 1.00 84.38 363 PHE A O 1
ATOM 2940 N N . ARG A 1 364 ? -12.765 -7.421 -10.469 1.00 88.81 364 ARG A N 1
ATOM 2941 C CA . ARG A 1 364 ? -11.896 -6.710 -11.412 1.00 88.81 364 ARG A CA 1
ATOM 2942 C C . ARG A 1 364 ? -11.098 -7.723 -12.225 1.00 88.81 364 ARG A C 1
ATOM 2944 O O . ARG A 1 364 ? -10.509 -8.643 -11.678 1.00 88.81 364 ARG A O 1
ATOM 2951 N N . THR A 1 365 ? -11.064 -7.491 -13.528 1.00 90.69 365 THR A N 1
ATOM 2952 C CA . THR A 1 365 ? -10.270 -8.253 -14.499 1.00 90.69 365 THR A CA 1
ATOM 2953 C C . THR A 1 365 ? -8.962 -7.549 -14.854 1.00 90.69 365 THR A C 1
ATOM 2955 O O . THR A 1 365 ? -8.100 -8.119 -15.522 1.00 90.69 365 THR A O 1
ATOM 2958 N N . GLU A 1 366 ? -8.818 -6.293 -14.422 1.00 95.12 366 GLU A N 1
ATOM 2959 C CA . GLU A 1 366 ? -7.662 -5.450 -14.677 1.00 95.12 366 GLU A CA 1
ATOM 2960 C C . GLU A 1 366 ? -7.178 -4.740 -13.407 1.00 95.12 366 GLU A C 1
ATOM 2962 O O . GLU A 1 366 ? -7.953 -4.214 -12.600 1.00 95.12 366 GLU A O 1
ATOM 2967 N N . VAL A 1 367 ? -5.858 -4.664 -13.300 1.00 96.88 367 VAL A N 1
ATOM 2968 C CA . VAL A 1 367 ? -5.093 -3.872 -12.342 1.00 96.88 367 VAL A CA 1
ATOM 2969 C C . VAL A 1 367 ? -4.383 -2.772 -13.121 1.00 96.88 367 VAL A C 1
ATOM 2971 O O . VAL A 1 367 ? -3.732 -3.031 -14.136 1.00 96.88 367 VAL A O 1
ATOM 2974 N N . TYR A 1 368 ? -4.520 -1.536 -12.649 1.00 97.88 368 TYR A N 1
ATOM 2975 C CA . TYR A 1 368 ? -3.880 -0.366 -13.247 1.00 97.88 368 TYR A CA 1
ATOM 2976 C C . TYR A 1 368 ? -2.852 0.209 -12.284 1.00 97.88 368 TYR A C 1
ATOM 2978 O O . TYR A 1 368 ? -3.189 0.476 -11.128 1.00 97.88 368 TYR A O 1
ATOM 2986 N N . ALA A 1 369 ? -1.634 0.433 -12.771 1.00 97.62 369 ALA A N 1
ATOM 2987 C CA . ALA A 1 369 ? -0.573 1.050 -11.986 1.00 97.62 369 ALA A CA 1
ATOM 2988 C C . ALA A 1 369 ? 0.154 2.148 -12.767 1.00 97.62 369 ALA A C 1
ATOM 2990 O O . ALA A 1 369 ? 0.220 2.135 -14.003 1.00 97.62 369 ALA A O 1
ATOM 2991 N N . GLU A 1 370 ? 0.685 3.118 -12.035 1.00 95.19 370 GLU A N 1
ATOM 2992 C CA . GLU A 1 370 ? 1.437 4.251 -12.562 1.00 95.19 370 GLU A CA 1
ATOM 2993 C C . GLU A 1 370 ? 2.758 4.374 -11.811 1.00 95.19 370 GLU A C 1
ATOM 2995 O O . GLU A 1 370 ? 2.803 4.180 -10.606 1.00 95.19 370 GLU A O 1
ATOM 3000 N N . GLU A 1 371 ? 3.820 4.740 -12.517 1.00 93.62 371 GLU A N 1
ATOM 3001 C CA . GLU A 1 371 ? 5.098 5.121 -11.928 1.00 93.62 371 GLU A CA 1
ATOM 3002 C C . GLU A 1 371 ? 5.385 6.560 -12.328 1.00 93.62 371 GLU A C 1
ATOM 3004 O O . GLU A 1 371 ? 5.251 6.946 -13.498 1.00 93.62 371 GLU A O 1
ATOM 3009 N N . ALA A 1 372 ? 5.768 7.365 -11.346 1.00 89.44 372 ALA A N 1
ATOM 3010 C CA . ALA A 1 372 ? 6.083 8.760 -11.578 1.00 89.44 372 ALA A CA 1
ATOM 3011 C C . ALA A 1 372 ? 7.126 9.335 -10.627 1.00 89.44 372 ALA A C 1
ATOM 3013 O O . ALA A 1 372 ? 7.299 10.548 -10.603 1.00 89.44 372 ALA A O 1
ATOM 3014 N N . GLU A 1 373 ? 7.883 8.499 -9.928 1.00 87.19 373 GLU A N 1
ATOM 3015 C CA . GLU A 1 373 ? 9.097 8.957 -9.269 1.00 87.19 373 GLU A CA 1
ATOM 3016 C C . GLU A 1 373 ? 10.286 8.719 -10.200 1.00 87.19 373 GLU A C 1
ATOM 3018 O O . GLU A 1 373 ? 10.635 9.618 -10.969 1.00 87.19 373 GLU A O 1
ATOM 3023 N N . ALA A 1 374 ? 10.821 7.496 -10.236 1.00 86.69 374 ALA A N 1
ATOM 3024 C CA . ALA A 1 374 ? 11.998 7.154 -11.025 1.00 86.69 374 ALA A CA 1
ATOM 3025 C C . ALA A 1 374 ? 11.764 7.284 -12.536 1.00 86.69 374 ALA A C 1
ATOM 3027 O O . ALA A 1 374 ? 12.458 8.057 -13.199 1.00 86.69 374 ALA A O 1
ATOM 3028 N N . GLN A 1 375 ? 10.769 6.581 -13.084 1.00 90.75 375 GLN A N 1
ATOM 3029 C CA . GLN A 1 375 ? 10.384 6.664 -14.499 1.00 90.75 375 GLN A CA 1
ATOM 3030 C C . GLN A 1 375 ? 8.969 7.254 -14.646 1.00 90.75 375 GLN A C 1
ATOM 3032 O O . GLN A 1 375 ? 8.344 7.704 -13.686 1.00 90.75 375 GLN A O 1
ATOM 3037 N N . ARG A 1 376 ? 8.458 7.358 -15.876 1.00 94.06 376 ARG A N 1
ATOM 3038 C CA . ARG A 1 376 ? 7.066 7.741 -16.177 1.00 94.06 376 ARG A CA 1
ATOM 3039 C C . ARG A 1 376 ? 6.385 6.615 -16.956 1.00 94.06 376 ARG A C 1
ATOM 3041 O O . ARG A 1 376 ? 6.014 6.785 -18.124 1.00 94.06 376 ARG A O 1
ATOM 3048 N N . LYS A 1 377 ? 6.263 5.456 -16.305 1.00 96.44 377 LYS A N 1
ATOM 3049 C CA . LYS A 1 377 ? 5.664 4.229 -16.847 1.00 96.44 377 LYS A CA 1
ATOM 3050 C C . LYS A 1 377 ? 4.234 4.018 -16.349 1.00 96.44 377 LYS A C 1
ATOM 3052 O O . LYS A 1 377 ? 3.761 4.656 -15.411 1.00 96.44 377 LYS A O 1
ATOM 3057 N N . ARG A 1 378 ? 3.511 3.159 -17.060 1.00 97.69 378 ARG A N 1
ATOM 3058 C CA . ARG A 1 378 ? 2.117 2.780 -16.812 1.00 97.69 378 ARG A CA 1
ATOM 3059 C C . ARG A 1 378 ? 1.971 1.294 -17.052 1.00 97.69 378 ARG A C 1
ATOM 3061 O O . ARG A 1 378 ? 2.549 0.801 -18.019 1.00 97.69 378 ARG A O 1
ATOM 3068 N N . ALA A 1 379 ? 1.161 0.623 -16.248 1.00 98.12 379 ALA A N 1
ATOM 3069 C CA . ALA A 1 379 ? 0.904 -0.798 -16.399 1.00 98.12 379 ALA A CA 1
ATOM 3070 C C . ALA A 1 379 ? -0.594 -1.109 -16.445 1.00 98.12 379 ALA A C 1
ATOM 3072 O O . ALA A 1 379 ? -1.404 -0.477 -15.760 1.00 98.12 379 ALA A O 1
ATOM 3073 N N . VAL A 1 380 ? -0.940 -2.104 -17.261 1.00 98.31 380 VAL A N 1
ATOM 3074 C CA . VAL A 1 380 ? -2.193 -2.858 -17.153 1.00 98.31 380 VAL A CA 1
ATOM 3075 C C . VAL A 1 380 ? -1.826 -4.307 -16.948 1.00 98.31 380 VAL A C 1
ATOM 3077 O O . VAL A 1 380 ? -1.148 -4.894 -17.791 1.00 98.31 380 VAL A O 1
ATOM 3080 N N . ARG A 1 381 ? -2.306 -4.872 -15.853 1.00 97.50 381 ARG A N 1
ATOM 3081 C CA . ARG A 1 381 ? -2.181 -6.285 -15.533 1.00 97.50 381 ARG A CA 1
ATOM 3082 C C . ARG A 1 381 ? -3.560 -6.925 -15.583 1.00 97.50 381 ARG A C 1
ATOM 3084 O O . ARG A 1 381 ? -4.522 -6.378 -15.059 1.00 97.50 381 ARG A O 1
ATOM 3091 N N . THR A 1 382 ? -3.641 -8.075 -16.223 1.00 96.12 382 THR A N 1
ATOM 3092 C CA . THR A 1 382 ? -4.758 -9.021 -16.138 1.00 96.12 382 THR A CA 1
ATOM 3093 C C . THR A 1 382 ? -4.255 -10.272 -15.424 1.00 96.12 382 THR A C 1
ATOM 3095 O O . THR A 1 382 ? -3.075 -10.345 -15.091 1.00 96.12 382 THR A O 1
ATOM 3098 N N . ARG A 1 383 ? -5.113 -11.276 -15.238 1.00 93.12 383 ARG A N 1
ATOM 3099 C CA . ARG A 1 383 ? -4.684 -12.584 -14.728 1.00 93.12 383 ARG A CA 1
ATOM 3100 C C . ARG A 1 383 ? -3.541 -13.201 -15.548 1.00 93.12 383 ARG A C 1
ATOM 3102 O O . ARG A 1 383 ? -2.618 -13.767 -14.978 1.00 93.12 383 ARG A O 1
ATOM 3109 N N . ASP A 1 384 ? -3.605 -13.060 -16.872 1.00 95.69 384 ASP A N 1
ATOM 3110 C CA . ASP A 1 384 ? -2.744 -13.814 -17.792 1.00 95.69 384 ASP A CA 1
ATOM 3111 C C . ASP A 1 384 ? -1.620 -12.980 -18.407 1.00 95.69 384 ASP A C 1
ATOM 3113 O O . ASP A 1 384 ? -0.585 -13.516 -18.780 1.00 95.69 384 ASP A O 1
ATOM 3117 N N . TYR A 1 385 ? -1.823 -11.672 -18.552 1.00 98.19 385 TYR A N 1
ATOM 3118 C CA . TYR A 1 385 ? -0.883 -10.794 -19.244 1.00 98.19 385 TYR A CA 1
ATOM 3119 C C . TYR A 1 385 ? -0.674 -9.489 -18.504 1.00 98.19 385 TYR A C 1
ATOM 3121 O O . TYR A 1 385 ? -1.616 -8.923 -17.936 1.00 98.19 385 TYR A O 1
ATOM 3129 N N . LYS A 1 386 ? 0.532 -8.943 -18.641 1.00 98.50 386 LYS A N 1
ATOM 3130 C CA . LYS A 1 386 ? 0.878 -7.616 -18.147 1.00 98.50 386 LYS A CA 1
ATOM 3131 C C . LYS A 1 386 ? 1.592 -6.807 -19.209 1.00 98.50 386 LYS A C 1
ATOM 3133 O O . LYS A 1 386 ? 2.518 -7.282 -19.853 1.00 98.50 386 LYS A O 1
ATOM 3138 N N . TYR A 1 387 ? 1.128 -5.577 -19.398 1.00 98.62 387 TYR A N 1
ATOM 3139 C CA . TYR A 1 387 ? 1.690 -4.642 -20.360 1.00 98.62 387 TYR A CA 1
ATOM 3140 C C . TYR A 1 387 ? 2.165 -3.381 -19.649 1.00 98.62 387 TYR A C 1
ATOM 3142 O O . TYR A 1 387 ? 1.350 -2.663 -19.062 1.00 98.62 387 TYR A O 1
ATOM 3150 N N . ILE A 1 388 ? 3.463 -3.096 -19.742 1.00 98.44 388 ILE A N 1
ATOM 3151 C CA . ILE A 1 388 ? 4.109 -1.908 -19.178 1.00 98.44 388 ILE A CA 1
ATOM 3152 C C . ILE A 1 388 ? 4.520 -0.992 -20.332 1.00 98.44 388 ILE A C 1
ATOM 3154 O O . ILE A 1 388 ? 5.053 -1.439 -21.344 1.00 98.44 388 ILE A O 1
ATOM 3158 N N . PHE A 1 389 ? 4.256 0.310 -20.230 1.00 98.25 389 PHE A N 1
ATOM 3159 C CA . PHE A 1 389 ? 4.677 1.259 -21.257 1.00 98.25 389 PHE A CA 1
ATOM 3160 C C . PHE A 1 389 ? 4.935 2.665 -20.730 1.00 98.25 389 PHE A C 1
ATOM 3162 O O . PHE A 1 389 ? 4.229 3.173 -19.858 1.00 98.25 389 PHE A O 1
ATOM 3169 N N . ALA A 1 390 ? 5.881 3.351 -21.364 1.00 97.44 390 ALA A N 1
ATOM 3170 C CA . ALA A 1 390 ? 6.064 4.788 -21.237 1.00 97.44 390 ALA A CA 1
ATOM 3171 C C . ALA A 1 390 ? 5.444 5.540 -22.438 1.00 97.44 390 ALA A C 1
ATOM 3173 O O . ALA A 1 390 ? 5.396 5.019 -23.560 1.00 97.44 390 ALA A O 1
ATOM 3174 N N . PRO A 1 391 ? 4.972 6.789 -22.254 1.00 94.31 391 PRO A N 1
ATOM 3175 C CA . PRO A 1 391 ? 4.494 7.633 -23.353 1.00 94.31 391 PRO A CA 1
ATOM 3176 C C . PRO A 1 391 ? 5.562 7.977 -24.403 1.00 94.31 391 PRO A C 1
ATOM 3178 O O . PRO A 1 391 ? 5.220 8.232 -25.557 1.00 94.31 391 PRO A O 1
ATOM 3181 N N . SER A 1 392 ? 6.834 8.007 -24.008 1.00 96.31 392 SER A N 1
ATOM 3182 C CA . SER A 1 392 ? 7.985 8.311 -24.860 1.00 96.31 392 SER A CA 1
ATOM 3183 C C . SER A 1 392 ? 9.257 7.696 -24.274 1.00 96.31 392 SER A C 1
ATOM 3185 O O . SER A 1 392 ? 9.281 7.312 -23.107 1.00 96.31 392 SER A O 1
ATOM 3187 N N . GLU A 1 393 ? 10.334 7.644 -25.058 1.00 95.44 393 GLU A N 1
ATOM 3188 C CA . GLU A 1 393 ? 11.644 7.208 -24.559 1.00 95.44 393 GLU A CA 1
ATOM 3189 C C . GLU A 1 393 ? 12.160 8.125 -23.439 1.00 95.44 393 GLU A C 1
ATOM 3191 O O . GLU A 1 393 ? 12.650 7.646 -22.424 1.00 95.44 393 GLU A O 1
ATOM 3196 N N . ALA A 1 394 ? 11.976 9.444 -23.569 1.00 95.00 394 ALA A N 1
ATOM 3197 C CA . ALA A 1 394 ? 12.343 10.397 -22.520 1.00 95.00 394 ALA A CA 1
ATOM 3198 C C . ALA A 1 394 ? 11.578 10.145 -21.209 1.00 95.00 394 ALA A C 1
ATOM 3200 O O . ALA A 1 394 ? 12.146 10.283 -20.134 1.00 95.00 394 ALA A O 1
ATOM 3201 N N . ALA A 1 395 ? 10.309 9.737 -21.298 1.00 94.25 395 ALA A N 1
ATOM 3202 C CA . ALA A 1 395 ? 9.507 9.344 -20.143 1.00 94.25 395 ALA A CA 1
ATOM 3203 C C . ALA A 1 395 ? 9.944 7.990 -19.547 1.00 94.25 395 ALA A C 1
ATOM 3205 O O . ALA A 1 395 ? 9.727 7.742 -18.366 1.00 94.25 395 ALA A O 1
ATOM 3206 N N . ALA A 1 396 ? 10.559 7.115 -20.345 1.00 93.88 396 ALA A N 1
ATOM 3207 C CA . ALA A 1 396 ? 11.089 5.838 -19.878 1.00 93.88 396 ALA A CA 1
ATOM 3208 C C . ALA A 1 396 ? 12.449 5.974 -19.174 1.00 93.88 396 ALA A C 1
ATOM 3210 O O . ALA A 1 396 ? 12.860 5.046 -18.484 1.00 93.88 396 ALA A O 1
ATOM 3211 N N . LYS A 1 397 ? 13.170 7.088 -19.347 1.00 92.00 397 LYS A N 1
ATOM 3212 C CA . LYS A 1 397 ? 14.474 7.290 -18.703 1.00 92.00 397 LYS A CA 1
ATOM 3213 C C . LYS A 1 397 ? 14.289 7.586 -17.220 1.00 92.00 397 LYS A C 1
ATOM 3215 O O . LYS A 1 397 ? 13.542 8.489 -16.852 1.00 92.00 397 LYS A O 1
ATOM 3220 N N . CYS A 1 398 ? 14.979 6.815 -16.387 1.00 87.81 398 CYS A N 1
ATOM 3221 C CA . CYS A 1 398 ? 15.019 7.018 -14.950 1.00 87.81 398 CYS A CA 1
ATOM 3222 C C . CYS A 1 398 ? 15.702 8.351 -14.632 1.00 87.81 398 CYS A C 1
ATOM 3224 O O . CYS A 1 398 ? 16.799 8.624 -15.121 1.00 87.81 398 CYS A O 1
ATOM 3226 N N . GLN A 1 399 ? 15.077 9.179 -13.797 1.00 84.81 399 GLN A N 1
ATOM 3227 C CA . GLN A 1 399 ? 15.627 10.484 -13.425 1.00 84.81 399 GLN A CA 1
ATOM 3228 C C . GLN A 1 399 ? 16.887 10.396 -12.545 1.00 84.81 399 GLN A C 1
ATOM 3230 O O . GLN A 1 399 ? 17.627 11.375 -12.466 1.00 84.81 399 GLN A O 1
ATOM 3235 N N . TYR A 1 400 ? 17.147 9.251 -11.901 1.00 80.06 400 TYR A N 1
ATOM 3236 C CA . TYR A 1 400 ? 18.311 9.062 -11.028 1.00 80.06 400 TYR A CA 1
ATOM 3237 C C . TYR A 1 400 ? 19.541 8.561 -11.780 1.00 80.06 400 TYR A C 1
ATOM 3239 O O . TYR A 1 400 ? 20.639 9.058 -11.559 1.00 80.06 400 TYR A O 1
ATOM 3247 N N . CYS A 1 401 ? 19.359 7.601 -12.689 1.00 79.19 401 CYS A N 1
ATOM 3248 C CA . CYS A 1 401 ? 20.468 6.919 -13.358 1.00 79.19 401 CYS A CA 1
ATOM 3249 C C . CYS A 1 401 ? 20.508 7.117 -14.876 1.00 79.19 401 CYS A C 1
ATOM 3251 O O . CYS A 1 401 ? 21.405 6.600 -15.538 1.00 79.19 401 CYS A O 1
ATOM 3253 N N . ASN A 1 402 ? 19.531 7.835 -15.443 1.00 83.38 402 ASN A N 1
ATOM 3254 C CA . ASN A 1 402 ? 19.378 8.092 -16.878 1.00 83.38 402 ASN A CA 1
ATOM 3255 C C . ASN A 1 402 ? 19.278 6.821 -17.757 1.00 83.38 402 ASN A C 1
ATOM 3257 O O . ASN A 1 402 ? 19.348 6.901 -18.985 1.00 83.38 402 ASN A O 1
ATOM 3261 N N . CYS A 1 403 ? 19.083 5.651 -17.142 1.00 85.56 403 CYS A N 1
ATOM 3262 C CA . CYS A 1 403 ? 18.863 4.379 -17.822 1.00 85.56 403 CYS A CA 1
ATOM 3263 C C . CYS A 1 403 ? 17.367 4.105 -18.001 1.00 85.56 403 CYS A C 1
ATOM 3265 O O . CYS A 1 403 ? 16.525 4.634 -17.277 1.00 85.56 403 CYS A O 1
ATOM 3267 N N . ILE A 1 404 ? 17.033 3.241 -18.956 1.00 89.81 404 ILE A N 1
ATOM 3268 C CA . ILE A 1 404 ? 15.704 2.635 -19.042 1.00 89.81 404 ILE A CA 1
ATOM 3269 C C . ILE A 1 404 ? 15.803 1.279 -18.341 1.00 89.81 404 ILE A C 1
ATOM 3271 O O . ILE A 1 404 ? 16.533 0.406 -18.801 1.00 89.81 404 ILE A O 1
ATOM 3275 N N . HIS A 1 405 ? 15.116 1.118 -17.209 1.00 88.75 405 HIS A N 1
ATOM 3276 C CA . HIS A 1 405 ? 14.919 -0.199 -16.597 1.00 88.75 405 HIS A CA 1
ATOM 3277 C C . HIS A 1 405 ? 13.891 -0.967 -17.431 1.00 88.75 405 HIS A C 1
ATOM 3279 O O . HIS A 1 405 ? 12.824 -0.414 -17.698 1.00 88.75 405 HIS A O 1
ATOM 3285 N N . GLY A 1 406 ? 14.218 -2.180 -17.883 1.00 90.75 406 GLY A N 1
ATOM 3286 C CA . GLY A 1 406 ? 13.428 -2.899 -18.891 1.00 90.75 406 GLY A CA 1
ATOM 3287 C C . GLY A 1 406 ? 13.449 -2.194 -20.251 1.00 90.75 406 GLY A C 1
ATOM 3288 O O . GLY A 1 406 ? 14.490 -1.712 -20.702 1.00 90.75 406 GLY A O 1
ATOM 3289 N N . GLU A 1 407 ? 12.284 -2.073 -20.885 1.00 94.25 407 GLU A N 1
ATOM 3290 C CA . GLU A 1 407 ? 12.118 -1.387 -22.171 1.00 94.25 407 GLU A CA 1
ATOM 3291 C C . GLU A 1 407 ? 11.109 -0.226 -22.099 1.00 94.25 407 GLU A C 1
ATOM 3293 O O . GLU A 1 407 ? 10.491 0.064 -21.075 1.00 94.25 407 GLU A O 1
ATOM 3298 N N . VAL A 1 408 ? 10.938 0.498 -23.213 1.00 96.75 408 VAL A N 1
ATOM 3299 C CA . VAL A 1 408 ? 9.908 1.550 -23.330 1.00 96.75 408 VAL A CA 1
ATOM 3300 C C . VAL A 1 408 ? 8.501 0.943 -23.342 1.00 96.75 408 VAL A C 1
ATOM 3302 O O . VAL A 1 408 ? 7.540 1.603 -22.935 1.00 96.75 408 VAL A O 1
ATOM 3305 N N . LYS A 1 409 ? 8.362 -0.280 -23.864 1.00 98.19 409 LYS A N 1
ATOM 3306 C CA . LYS A 1 409 ? 7.114 -1.039 -23.942 1.00 98.19 409 LYS A CA 1
ATOM 3307 C C . LYS A 1 409 ? 7.428 -2.513 -23.742 1.00 98.19 409 LYS A C 1
ATOM 3309 O O . LYS A 1 409 ? 8.308 -3.035 -24.416 1.00 98.19 409 LYS A O 1
ATOM 3314 N N . GLU A 1 410 ? 6.672 -3.156 -22.875 1.00 98.12 410 GLU A N 1
ATOM 3315 C CA . GLU A 1 410 ? 6.936 -4.510 -22.406 1.00 98.12 410 GLU A CA 1
ATOM 3316 C C . GLU A 1 410 ? 5.611 -5.265 -22.324 1.00 98.12 410 GLU A C 1
ATOM 3318 O O . GLU A 1 410 ? 4.602 -4.688 -21.906 1.00 98.12 410 GLU A O 1
ATOM 3323 N N . LEU A 1 411 ? 5.597 -6.527 -22.742 1.00 98.69 411 LEU A N 1
ATOM 3324 C CA . LEU A 1 411 ? 4.461 -7.433 -22.607 1.00 98.69 411 LEU A CA 1
ATOM 3325 C C . LEU A 1 411 ? 4.959 -8.770 -22.060 1.00 98.69 411 LEU A C 1
ATOM 3327 O O . LEU A 1 411 ? 5.849 -9.361 -22.661 1.00 98.69 411 LEU A O 1
ATOM 3331 N N . TYR A 1 412 ? 4.332 -9.249 -20.990 1.00 98.56 412 TYR A N 1
ATOM 3332 C CA . TYR A 1 412 ? 4.659 -10.510 -20.322 1.00 98.56 412 TYR A CA 1
ATOM 3333 C C . TYR A 1 412 ? 3.426 -11.432 -20.291 1.00 98.56 412 TYR A C 1
ATOM 3335 O O . TYR A 1 412 ? 2.319 -10.954 -20.011 1.00 98.56 412 TYR A O 1
ATOM 3343 N N . ASP A 1 413 ? 3.598 -12.729 -20.590 1.00 98.31 413 ASP A N 1
ATOM 3344 C CA . ASP A 1 413 ? 2.592 -13.796 -20.378 1.00 98.31 413 ASP A CA 1
ATOM 3345 C C . ASP A 1 413 ? 2.830 -14.420 -19.001 1.00 98.31 413 ASP A C 1
ATOM 3347 O O . ASP A 1 413 ? 3.668 -15.304 -18.834 1.00 98.31 413 ASP A O 1
ATOM 3351 N N . LEU A 1 414 ? 2.071 -13.965 -18.010 1.00 97.19 414 LEU A N 1
ATOM 3352 C CA . LEU A 1 414 ? 2.259 -14.273 -16.592 1.00 97.19 414 LEU A CA 1
ATOM 3353 C C . LEU A 1 414 ? 2.030 -15.748 -16.250 1.00 97.19 414 LEU A C 1
ATOM 3355 O O . LEU A 1 414 ? 2.457 -16.212 -15.198 1.00 97.19 414 LEU A O 1
ATOM 3359 N N . ARG A 1 415 ? 1.351 -16.503 -17.123 1.00 96.44 415 ARG A N 1
ATOM 3360 C CA . ARG A 1 415 ? 1.140 -17.946 -16.921 1.00 96.44 415 ARG A CA 1
ATOM 3361 C C . ARG A 1 415 ? 2.397 -18.755 -17.215 1.00 96.44 415 ARG A C 1
ATOM 3363 O O . ARG A 1 415 ? 2.564 -19.834 -16.658 1.00 96.44 415 ARG A O 1
ATOM 3370 N N . LYS A 1 416 ? 3.232 -18.270 -18.136 1.00 97.25 416 LYS A N 1
ATOM 3371 C CA . LYS A 1 416 ? 4.479 -18.927 -18.555 1.00 97.25 416 LYS A CA 1
ATOM 3372 C C . LYS A 1 416 ? 5.699 -18.286 -17.912 1.00 97.25 416 LYS A C 1
ATOM 3374 O O . LYS A 1 416 ? 6.646 -18.986 -17.582 1.00 97.25 416 LYS A O 1
ATOM 3379 N N . ASP A 1 417 ? 5.639 -16.974 -17.736 1.00 97.19 417 ASP A N 1
ATOM 3380 C CA . ASP A 1 417 ? 6.696 -16.133 -17.203 1.00 97.19 417 ASP A CA 1
ATOM 3381 C C . ASP A 1 417 ? 6.140 -15.250 -16.070 1.00 97.19 417 ASP A C 1
ATOM 3383 O O . ASP A 1 417 ? 5.933 -14.045 -16.242 1.00 97.19 417 ASP A O 1
ATOM 3387 N N . PRO A 1 418 ? 5.850 -15.839 -14.893 1.00 94.88 418 PRO A N 1
ATOM 3388 C CA . PRO A 1 418 ? 5.388 -15.080 -13.732 1.00 94.88 418 PRO A CA 1
ATOM 3389 C C . PRO A 1 418 ? 6.458 -14.127 -13.178 1.00 94.88 418 PRO A C 1
ATOM 3391 O O . PRO A 1 418 ? 6.126 -13.248 -12.391 1.00 94.88 418 PRO A O 1
ATOM 3394 N N . GLN A 1 419 ? 7.726 -14.300 -13.573 1.00 94.25 419 GLN A N 1
ATOM 3395 C CA . GLN A 1 419 ? 8.848 -13.455 -13.158 1.00 94.25 419 GLN A CA 1
ATOM 3396 C C . GLN A 1 419 ? 9.070 -12.256 -14.089 1.00 94.25 419 GLN A C 1
ATOM 3398 O O . GLN A 1 419 ? 9.930 -11.433 -13.798 1.00 94.25 419 GLN A O 1
ATOM 3403 N N . GLU A 1 420 ? 8.308 -12.138 -15.183 1.00 97.19 420 GLU A N 1
ATOM 3404 C CA . GLU A 1 420 ? 8.354 -10.998 -16.109 1.00 97.19 420 GLU A CA 1
ATOM 3405 C C . GLU A 1 420 ? 9.755 -10.752 -16.706 1.00 97.19 420 GLU A C 1
ATOM 3407 O O . GLU A 1 420 ? 10.249 -9.622 -16.769 1.00 97.19 420 GLU A O 1
ATOM 3412 N N . VAL A 1 421 ? 10.430 -11.823 -17.119 1.00 95.25 421 VAL A N 1
ATOM 3413 C CA . VAL A 1 421 ? 11.790 -11.785 -17.671 1.00 95.25 421 VAL A CA 1
ATOM 3414 C C . VAL A 1 421 ? 11.783 -11.680 -19.199 1.00 95.25 421 VAL A C 1
ATOM 3416 O O . VAL A 1 421 ? 12.632 -10.993 -19.772 1.00 95.25 421 VAL A O 1
ATOM 3419 N N . GLU A 1 422 ? 10.838 -12.331 -19.879 1.00 96.62 422 GLU A N 1
ATOM 3420 C CA . GLU A 1 422 ? 10.785 -12.417 -21.339 1.00 96.62 422 GLU A CA 1
ATOM 3421 C C . GLU A 1 422 ? 9.736 -11.463 -21.926 1.00 96.62 422 GLU A C 1
ATOM 3423 O O . GLU A 1 422 ? 8.528 -11.699 -21.889 1.00 96.62 422 GLU A O 1
ATOM 3428 N N . ASN A 1 423 ? 10.205 -10.372 -22.535 1.00 97.69 423 ASN A N 1
ATOM 3429 C CA . ASN A 1 423 ? 9.336 -9.422 -23.223 1.00 97.69 423 ASN A CA 1
ATOM 3430 C C . ASN A 1 423 ? 8.859 -9.964 -24.587 1.00 97.69 423 ASN A C 1
ATOM 3432 O O . ASN A 1 423 ? 9.557 -9.860 -25.597 1.00 97.69 423 ASN A O 1
ATOM 3436 N N . ILE A 1 424 ? 7.618 -10.448 -24.644 1.00 98.00 424 ILE A N 1
ATOM 3437 C CA . ILE A 1 424 ? 6.996 -11.052 -25.837 1.00 98.00 424 ILE A CA 1
ATOM 3438 C C . ILE A 1 424 ? 6.267 -10.041 -26.741 1.00 98.00 424 ILE A C 1
ATOM 3440 O O . ILE A 1 424 ? 5.496 -10.413 -27.631 1.00 98.00 424 ILE A O 1
ATOM 3444 N N . LEU A 1 425 ? 6.465 -8.731 -26.542 1.00 97.69 425 LEU A N 1
ATOM 3445 C CA . LEU A 1 425 ? 5.719 -7.697 -27.274 1.00 97.69 425 LEU A CA 1
ATOM 3446 C C . LEU A 1 425 ? 5.899 -7.778 -28.797 1.00 97.69 425 LEU A C 1
ATOM 3448 O O . LEU A 1 425 ? 4.992 -7.395 -29.541 1.00 97.69 425 LEU A O 1
ATOM 3452 N N . ASN A 1 426 ? 7.056 -8.239 -29.275 1.00 96.62 426 ASN A N 1
ATOM 3453 C CA . ASN A 1 426 ? 7.310 -8.373 -30.710 1.00 96.62 426 ASN A CA 1
ATOM 3454 C C . ASN A 1 426 ? 6.436 -9.447 -31.368 1.00 96.62 426 ASN A C 1
ATOM 3456 O O . ASN A 1 426 ? 6.042 -9.254 -32.524 1.00 96.62 426 ASN A O 1
ATOM 3460 N N . ASP A 1 427 ? 6.080 -10.486 -30.615 1.00 96.81 427 ASP A N 1
ATOM 3461 C CA . ASP A 1 427 ? 5.280 -11.619 -31.074 1.00 96.81 427 ASP A CA 1
ATOM 3462 C C . ASP A 1 427 ? 3.779 -11.368 -30.868 1.00 96.81 427 ASP A C 1
ATOM 3464 O O . ASP A 1 427 ? 2.967 -11.650 -31.749 1.00 96.81 427 ASP A O 1
ATOM 3468 N N . GLU A 1 428 ? 3.396 -10.725 -29.760 1.00 97.19 428 GLU A N 1
ATOM 3469 C CA . GLU A 1 428 ? 1.999 -10.433 -29.401 1.00 97.19 428 GLU A CA 1
ATOM 3470 C C . GLU A 1 428 ? 1.644 -8.927 -29.483 1.00 97.19 428 GLU A C 1
ATOM 3472 O O . GLU A 1 428 ? 1.005 -8.338 -28.605 1.00 97.19 428 GLU A O 1
ATOM 3477 N N . LYS A 1 429 ? 2.006 -8.260 -30.588 1.00 97.25 429 LYS A N 1
ATOM 3478 C CA . LYS A 1 429 ? 1.784 -6.804 -30.771 1.00 97.25 429 LYS A CA 1
ATOM 3479 C C . LYS A 1 429 ? 0.331 -6.357 -30.590 1.00 97.25 429 LYS A C 1
ATOM 3481 O O . LYS A 1 429 ? 0.087 -5.280 -30.039 1.00 97.25 429 LYS A O 1
ATOM 3486 N N . GLU A 1 430 ? -0.632 -7.142 -31.073 1.00 98.00 430 GLU A N 1
ATOM 3487 C CA . GLU A 1 430 ? -2.057 -6.803 -30.953 1.00 98.00 430 GLU A CA 1
ATOM 3488 C C . GLU A 1 430 ? -2.540 -6.871 -29.499 1.00 98.00 430 GLU A C 1
ATOM 3490 O O . GLU A 1 430 ? -3.272 -5.979 -29.066 1.00 98.00 430 GLU A O 1
ATOM 3495 N N . ARG A 1 431 ? -2.036 -7.827 -28.707 1.00 97.94 431 ARG A N 1
ATOM 3496 C CA . ARG A 1 431 ? -2.302 -7.904 -27.263 1.00 97.94 431 ARG A CA 1
ATOM 3497 C C . ARG A 1 431 ? -1.800 -6.657 -26.542 1.00 97.94 431 ARG A C 1
ATOM 3499 O O . ARG A 1 431 ? -2.537 -6.042 -25.771 1.00 97.94 431 ARG A O 1
ATOM 3506 N N . GLY A 1 432 ? -0.572 -6.227 -26.842 1.00 97.69 432 GLY A N 1
ATOM 3507 C CA . GLY A 1 432 ? -0.008 -4.997 -26.281 1.00 97.69 432 GLY A CA 1
ATOM 3508 C C . GLY A 1 432 ? -0.842 -3.755 -26.626 1.00 97.69 432 GLY A C 1
ATOM 3509 O O . GLY A 1 432 ? -1.080 -2.896 -25.773 1.00 97.69 432 GLY A O 1
ATOM 3510 N N . LYS A 1 433 ? -1.358 -3.657 -27.861 1.00 98.00 433 LYS A N 1
ATOM 3511 C CA . LYS A 1 433 ? -2.272 -2.571 -28.267 1.00 98.00 433 LYS A CA 1
ATOM 3512 C C . LYS A 1 433 ? -3.604 -2.625 -27.518 1.00 98.00 433 LYS A C 1
ATOM 3514 O O . LYS A 1 433 ? -4.089 -1.574 -27.094 1.00 98.00 433 LYS A O 1
ATOM 3519 N N . GLU A 1 434 ? -4.187 -3.809 -27.350 1.00 98.31 434 GLU A N 1
ATOM 3520 C CA . GLU A 1 434 ? -5.435 -4.010 -26.611 1.00 98.31 434 GLU A CA 1
ATOM 3521 C C . GLU A 1 434 ? -5.296 -3.533 -25.159 1.00 98.31 434 GLU A C 1
ATOM 3523 O O . GLU A 1 434 ? -6.043 -2.655 -24.720 1.00 98.31 434 GLU A O 1
ATOM 3528 N N . LEU A 1 435 ? -4.284 -4.029 -24.441 1.00 98.31 435 LEU A N 1
ATOM 3529 C CA . LEU A 1 435 ? -4.025 -3.666 -23.046 1.00 98.31 435 LEU A CA 1
ATOM 3530 C C . LEU A 1 435 ? -3.709 -2.173 -22.901 1.00 98.31 435 LEU A C 1
ATOM 3532 O O . LEU A 1 435 ? -4.245 -1.499 -22.017 1.00 98.31 435 LEU A O 1
ATOM 3536 N N . LYS A 1 436 ? -2.937 -1.596 -23.830 1.00 97.88 436 LYS A N 1
ATOM 3537 C CA . LYS A 1 436 ? -2.726 -0.144 -23.877 1.00 97.88 436 LYS A CA 1
ATOM 3538 C C . LYS A 1 436 ? -4.041 0.623 -24.020 1.00 97.88 436 LYS A C 1
ATOM 3540 O O . LYS A 1 436 ? -4.243 1.629 -23.338 1.00 97.88 436 LYS A O 1
ATOM 3545 N N . ASN A 1 437 ? -4.937 0.183 -24.900 1.00 98.06 437 ASN A N 1
ATOM 3546 C CA . ASN A 1 437 ? -6.236 0.824 -25.088 1.00 98.06 437 ASN A CA 1
ATOM 3547 C C . ASN A 1 437 ? -7.108 0.710 -23.834 1.00 98.06 437 ASN A C 1
ATOM 3549 O O . ASN A 1 437 ? -7.750 1.700 -23.473 1.00 98.06 437 ASN A O 1
ATOM 3553 N N . LYS A 1 438 ? -7.068 -0.425 -23.120 1.00 97.69 438 LYS A N 1
ATOM 3554 C CA . LYS A 1 438 ? -7.712 -0.567 -21.804 1.00 97.69 438 LYS A CA 1
ATOM 3555 C C . LYS A 1 438 ? -7.206 0.493 -20.823 1.00 97.69 438 LYS A C 1
ATOM 3557 O O . LYS A 1 438 ? -8.031 1.206 -20.253 1.00 97.69 438 LYS A O 1
ATOM 3562 N N . PHE A 1 439 ? -5.885 0.689 -20.704 1.00 97.62 439 PHE A N 1
ATOM 3563 C CA . PHE A 1 439 ? -5.316 1.755 -19.860 1.00 97.62 439 PHE A CA 1
ATOM 3564 C C . PHE A 1 439 ? -5.856 3.133 -20.243 1.00 97.62 439 PHE A C 1
ATOM 3566 O O . PHE A 1 439 ? -6.294 3.913 -19.400 1.00 97.62 439 PHE A O 1
ATOM 3573 N N . LEU A 1 440 ? -5.791 3.470 -21.534 1.00 97.06 440 LEU A N 1
ATOM 3574 C CA . LEU A 1 440 ? -6.160 4.800 -22.011 1.00 97.06 440 LEU A CA 1
ATOM 3575 C C . LEU A 1 440 ? -7.649 5.079 -21.802 1.00 97.06 440 LEU A C 1
ATOM 3577 O O . LEU A 1 440 ? -8.007 6.202 -21.449 1.00 97.06 440 LEU A O 1
ATOM 3581 N N . ASN A 1 441 ? -8.508 4.079 -21.988 1.00 96.94 441 ASN A N 1
ATOM 3582 C CA . ASN A 1 441 ? -9.942 4.202 -21.752 1.00 96.94 441 ASN A CA 1
ATOM 3583 C C . ASN A 1 441 ? -10.254 4.363 -20.262 1.00 96.94 441 ASN A C 1
ATOM 3585 O O . ASN A 1 441 ? -10.984 5.287 -19.902 1.00 96.94 441 ASN A O 1
ATOM 3589 N N . TRP A 1 442 ? -9.638 3.550 -19.401 1.00 96.19 442 TRP A N 1
ATOM 3590 C CA . TRP A 1 442 ? -9.734 3.689 -17.946 1.00 96.19 442 TRP A CA 1
ATOM 3591 C C . TRP A 1 442 ? -9.282 5.082 -17.473 1.00 96.19 442 TRP A C 1
ATOM 3593 O O . TRP A 1 442 ? -10.030 5.799 -16.809 1.00 96.19 442 TRP A O 1
ATOM 3603 N N . SER A 1 443 ? -8.110 5.532 -17.927 1.00 95.25 443 SER A N 1
ATOM 3604 C CA . SER A 1 443 ? -7.548 6.847 -17.599 1.00 95.25 443 SER A CA 1
ATOM 3605 C C . SER A 1 443 ? -8.448 8.003 -18.056 1.00 95.25 443 SER A C 1
ATOM 3607 O O . SER A 1 443 ? -8.631 8.984 -17.330 1.00 95.25 443 SER A O 1
ATOM 3609 N N . ARG A 1 444 ? -9.035 7.912 -19.260 1.00 95.38 444 ARG A N 1
ATOM 3610 C CA . ARG A 1 444 ? -9.993 8.911 -19.766 1.00 95.38 444 ARG A CA 1
ATOM 3611 C C . ARG A 1 444 ? -11.265 8.944 -18.928 1.00 95.38 444 ARG A C 1
ATOM 3613 O O . ARG A 1 444 ? -11.722 10.041 -18.620 1.00 95.38 444 ARG A O 1
ATOM 3620 N N . LYS A 1 445 ? -11.801 7.781 -18.547 1.00 93.81 445 LYS A N 1
ATOM 3621 C CA . LYS A 1 445 ? -13.003 7.671 -17.714 1.00 93.81 445 LYS A CA 1
ATOM 3622 C C . LYS A 1 445 ? -12.808 8.380 -16.371 1.00 93.81 445 LYS A C 1
ATOM 3624 O O . LYS A 1 445 ? -13.569 9.291 -16.062 1.00 93.81 445 LYS A O 1
ATOM 3629 N N . LEU A 1 446 ? -11.730 8.077 -15.642 1.00 91.56 446 LEU A N 1
ATOM 3630 C CA . LEU A 1 446 ? -11.443 8.728 -14.354 1.00 91.56 446 LEU A CA 1
ATOM 3631 C C . LEU A 1 446 ? -11.279 10.251 -14.482 1.00 91.56 446 LEU A C 1
ATOM 3633 O O . LEU A 1 446 ? -11.785 11.017 -13.659 1.00 91.56 446 LEU A O 1
ATOM 3637 N N . LYS A 1 447 ? -10.624 10.717 -15.554 1.00 88.75 447 LYS A N 1
ATOM 3638 C CA . LYS A 1 447 ? -10.497 12.154 -15.848 1.00 88.75 447 LYS A CA 1
ATOM 3639 C C . LYS A 1 447 ? -11.843 12.817 -16.137 1.00 88.75 447 LYS A C 1
ATOM 3641 O O . LYS A 1 447 ? -12.078 13.925 -15.662 1.00 88.75 447 LYS A O 1
ATOM 3646 N N . GLN A 1 448 ? -12.715 12.168 -16.906 1.00 88.88 448 GLN A N 1
ATOM 3647 C CA . GLN A 1 448 ? -14.055 12.682 -17.201 1.00 88.88 448 GLN A CA 1
ATOM 3648 C C . GLN A 1 448 ? -14.899 12.784 -15.930 1.00 88.88 448 GLN A C 1
ATOM 3650 O O . GLN A 1 448 ? -15.465 13.842 -15.669 1.00 88.88 448 GLN A O 1
ATOM 3655 N N . GLU A 1 449 ? -14.898 11.746 -15.094 1.00 86.44 449 GLU A N 1
ATOM 3656 C CA . GLU A 1 449 ? -15.609 11.747 -13.812 1.00 86.44 449 GLU A CA 1
ATOM 3657 C C . GLU A 1 449 ? -15.071 12.82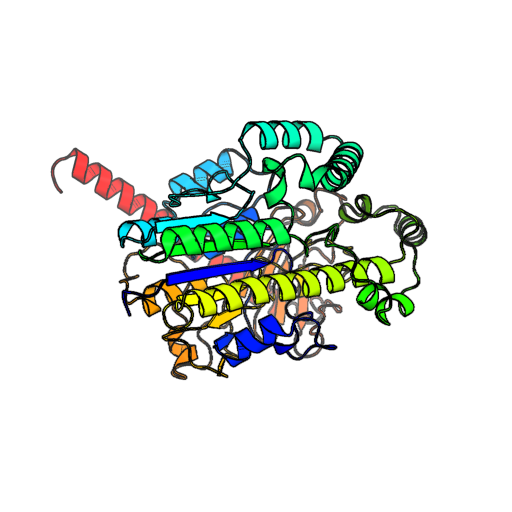9 -12.862 1.00 86.44 449 GLU A C 1
ATOM 3659 O O . GLU A 1 449 ? -15.829 13.479 -12.142 1.00 86.44 449 GLU A O 1
ATOM 3664 N N . LYS A 1 450 ? -13.752 13.066 -12.847 1.00 83.12 450 LYS A N 1
ATOM 3665 C CA . LYS A 1 450 ? -13.152 14.181 -12.097 1.00 83.12 450 LYS A CA 1
ATOM 3666 C C . LYS A 1 450 ? -13.692 15.535 -12.577 1.00 83.12 450 LYS A C 1
ATOM 3668 O O . LYS A 1 450 ? -14.199 16.299 -11.759 1.00 83.12 450 LYS A O 1
ATOM 3673 N N . LEU A 1 451 ? -13.645 15.798 -13.884 1.00 84.50 451 LEU A N 1
ATOM 3674 C CA . LEU A 1 451 ? -14.133 17.050 -14.478 1.00 84.50 451 LEU A CA 1
ATOM 3675 C C . LEU A 1 451 ? -15.636 17.262 -14.244 1.00 84.50 451 LEU A C 1
ATOM 3677 O O . LEU A 1 451 ? -16.084 18.380 -13.993 1.00 84.50 451 LEU A O 1
ATOM 3681 N N . GLU A 1 452 ? -16.434 16.199 -14.322 1.00 85.88 452 GLU A N 1
ATOM 3682 C CA . GLU A 1 452 ? -17.867 16.260 -14.040 1.00 85.88 452 GLU A CA 1
ATOM 3683 C C . GLU A 1 452 ? -18.140 16.635 -12.578 1.00 85.88 452 GLU A C 1
ATOM 3685 O O . GLU A 1 452 ? -18.942 17.533 -12.307 1.00 85.88 452 GLU A O 1
ATOM 3690 N N . ARG A 1 453 ? -17.413 16.030 -11.631 1.00 81.50 453 ARG A N 1
ATOM 3691 C CA . ARG A 1 453 ? -17.506 16.367 -10.202 1.00 81.50 453 ARG A CA 1
ATOM 3692 C C . ARG A 1 453 ? -17.123 17.819 -9.924 1.00 81.50 453 ARG A C 1
ATOM 3694 O O . ARG A 1 453 ? -17.821 18.490 -9.163 1.00 81.50 453 ARG A O 1
ATOM 3701 N N . GLU A 1 454 ? -16.060 18.320 -10.546 1.00 81.06 454 GLU A N 1
ATOM 3702 C CA . GLU A 1 454 ? -15.648 19.726 -10.440 1.00 81.06 454 GLU A CA 1
ATOM 3703 C C . GLU A 1 454 ? -16.761 20.667 -10.929 1.00 81.06 454 GLU A C 1
ATOM 3705 O O . GLU A 1 454 ? -17.174 21.569 -10.196 1.00 81.06 454 GLU A O 1
ATOM 3710 N N . ARG A 1 455 ? -17.358 20.385 -12.096 1.00 84.50 455 ARG A N 1
ATOM 3711 C CA . ARG A 1 455 ? -18.503 21.148 -12.631 1.00 84.50 455 ARG A CA 1
ATOM 3712 C C . ARG A 1 455 ? -19.710 21.140 -11.690 1.00 84.50 455 ARG A C 1
ATOM 3714 O O . ARG A 1 455 ? -20.354 22.176 -11.505 1.00 84.50 455 ARG A O 1
ATOM 3721 N N . ILE A 1 456 ? -20.029 19.993 -11.084 1.00 85.19 456 ILE A N 1
ATOM 3722 C CA . ILE A 1 456 ? -21.127 19.875 -10.111 1.00 85.19 456 ILE A CA 1
ATOM 3723 C C . ILE A 1 456 ? -20.836 20.727 -8.869 1.00 85.19 456 ILE A C 1
ATOM 3725 O O . ILE A 1 456 ? -21.704 21.495 -8.445 1.00 85.19 456 ILE A O 1
ATOM 3729 N N . ARG A 1 457 ? -19.619 20.657 -8.311 1.00 82.19 457 ARG A N 1
ATOM 3730 C CA . ARG A 1 457 ? -19.216 21.464 -7.143 1.00 82.19 457 ARG A CA 1
ATOM 3731 C C . ARG A 1 457 ? -19.300 22.960 -7.429 1.00 82.19 457 ARG A C 1
ATOM 3733 O O . ARG A 1 457 ? -19.851 23.698 -6.613 1.00 82.19 457 ARG A O 1
ATOM 3740 N N . GLU A 1 458 ? -18.824 23.411 -8.587 1.00 84.88 458 GLU A N 1
ATOM 3741 C CA . GLU A 1 458 ? -18.936 24.814 -8.995 1.00 84.88 458 GLU A CA 1
ATOM 3742 C C . GLU A 1 458 ? -20.393 25.269 -9.099 1.00 84.88 458 GLU A C 1
ATOM 3744 O O . GLU A 1 458 ? -20.746 26.355 -8.630 1.00 84.88 458 GLU A O 1
ATOM 3749 N N . LYS A 1 459 ? -21.262 24.437 -9.686 1.00 88.00 459 LYS A N 1
ATOM 3750 C CA . LYS A 1 459 ? -22.693 24.732 -9.809 1.00 88.00 459 LYS A CA 1
ATOM 3751 C C . LYS A 1 459 ? -23.360 24.835 -8.437 1.00 88.00 459 LYS A C 1
ATOM 3753 O O . LYS A 1 459 ? -24.085 25.798 -8.199 1.00 88.00 459 LYS A O 1
ATOM 3758 N N . ILE A 1 460 ? -23.073 23.907 -7.521 1.00 85.50 460 ILE A N 1
ATOM 3759 C CA . ILE A 1 460 ? -23.552 23.954 -6.130 1.00 85.50 460 ILE A CA 1
ATOM 3760 C C . ILE A 1 460 ? -23.050 25.225 -5.433 1.00 85.50 460 ILE A C 1
ATOM 3762 O O . ILE A 1 460 ? -23.836 25.932 -4.807 1.00 85.50 460 ILE A O 1
ATOM 3766 N N . GLY A 1 461 ? -21.767 25.565 -5.580 1.00 84.81 461 GLY A N 1
ATOM 3767 C CA . GLY A 1 461 ? -21.187 26.782 -5.007 1.00 84.81 461 GLY A CA 1
ATOM 3768 C C . GLY A 1 461 ? -21.854 28.061 -5.521 1.00 84.81 461 GLY A C 1
ATOM 3769 O O . GLY A 1 461 ? -22.136 28.966 -4.736 1.00 84.81 461 GLY A O 1
ATOM 3770 N N . LYS A 1 462 ? -22.171 28.128 -6.821 1.00 88.12 462 LYS A N 1
ATOM 3771 C CA . LYS A 1 462 ? -22.936 29.237 -7.416 1.00 88.12 462 LYS A CA 1
ATOM 3772 C C . LYS A 1 462 ? -24.358 29.309 -6.859 1.00 88.12 462 LYS A C 1
ATOM 3774 O O . LYS A 1 462 ? -24.810 30.397 -6.524 1.00 88.12 462 LYS A O 1
ATOM 3779 N N . LEU A 1 463 ? -25.052 28.178 -6.723 1.00 88.50 463 LEU A N 1
ATOM 3780 C CA . LEU A 1 463 ? -26.416 28.142 -6.182 1.00 88.50 463 LEU A CA 1
ATOM 3781 C C . LEU A 1 463 ? -26.476 28.582 -4.711 1.00 88.50 463 LEU A C 1
ATOM 3783 O O . LEU A 1 463 ? -27.349 29.379 -4.374 1.00 88.50 463 LEU A O 1
ATOM 3787 N N . LYS A 1 464 ? -25.512 28.158 -3.880 1.00 86.81 464 LYS A N 1
ATOM 3788 C CA . LYS A 1 464 ? -25.375 28.620 -2.486 1.00 86.81 464 LYS A CA 1
ATOM 3789 C C . LYS A 1 464 ? -25.164 30.131 -2.399 1.00 86.81 464 LYS A C 1
ATOM 3791 O O . LYS A 1 464 ? -25.826 30.806 -1.622 1.00 86.81 464 LYS A O 1
ATOM 3796 N N . LYS A 1 465 ? -24.288 30.692 -3.244 1.00 89.25 465 LYS A N 1
ATOM 3797 C CA . LYS A 1 465 ? -24.064 32.152 -3.320 1.00 89.25 465 LYS A CA 1
ATOM 3798 C C . LYS A 1 465 ? -25.312 32.932 -3.745 1.00 89.25 465 LYS A C 1
ATOM 3800 O O . LYS A 1 465 ? -25.435 34.100 -3.403 1.00 89.25 465 LYS A O 1
ATOM 3805 N N . LEU A 1 466 ? -26.216 32.296 -4.489 1.00 89.75 466 LEU A N 1
ATOM 3806 C CA . LEU A 1 466 ? -27.487 32.874 -4.931 1.00 89.75 466 LEU A CA 1
ATOM 3807 C C . LEU A 1 466 ? -28.647 32.621 -3.949 1.00 89.75 466 LEU A C 1
ATOM 3809 O O . LEU A 1 466 ? -29.774 32.986 -4.270 1.00 89.75 466 LEU A O 1
ATOM 3813 N N . GLY A 1 467 ? -28.407 31.969 -2.803 1.00 84.19 467 GLY A N 1
ATOM 3814 C CA . GLY A 1 467 ? -29.445 31.637 -1.818 1.00 84.19 467 GLY A CA 1
ATOM 3815 C C . GLY A 1 467 ? -30.505 30.653 -2.325 1.00 84.19 467 GLY A C 1
ATOM 3816 O O . GLY A 1 467 ? -31.620 30.636 -1.815 1.00 84.19 467 GLY A O 1
ATOM 3817 N N . LYS A 1 468 ? -30.194 29.873 -3.370 1.00 75.62 468 LYS A N 1
ATOM 3818 C CA . LYS A 1 468 ? -31.143 28.932 -3.993 1.00 75.62 468 LYS A CA 1
ATOM 3819 C C . LYS A 1 468 ? -31.139 27.542 -3.358 1.00 75.62 468 LYS A C 1
ATOM 3821 O O . LYS A 1 468 ? -32.059 26.775 -3.628 1.00 75.62 468 LYS A O 1
ATOM 3826 N N . ILE A 1 469 ? -30.099 27.228 -2.585 1.00 74.56 469 ILE A N 1
ATOM 3827 C CA . ILE A 1 469 ? -29.909 26.017 -1.772 1.00 74.56 469 ILE A CA 1
ATOM 3828 C C . ILE A 1 469 ? -29.035 26.333 -0.565 1.00 74.56 469 ILE A C 1
ATOM 3830 O O . ILE A 1 469 ? -28.272 27.329 -0.653 1.00 74.56 469 ILE A O 1
#

Secondary structure (DSSP, 8-state):
-TT-EEEEEEETT--GGGSGGGT-SS---HHHHHHHHTSEEEEEEE-SBSSHHHHHHHHHHT--HHHH-----GGG--HHHHHHHHHHT---HHHHHHTTT-EEEEE-S--TTTTTT-SEE----HHHHHHHHHHTT-HHHHHHHHHHHHHTGGG-GGGGGGSHHHHHHHHHHHHHHHTTS-EEEEEEE-TTSTT--SPP-HHHHT-THHHH---BHHHHHHHSTTS--TGGGGS-TT-BHHHHHHHHHHHHHHHHHHHHHHHHHHHHTT-GGGEEEEEE-S---BSSGGG--SB--SS-HHHHB--EEEEBTTB-TTEEEEEEEEGGGHHHHHHHHTT---TTS---S---HHHHTTS-S-S-S-EEEE--SS---EEEE-SSEEEEE-SSHHHHS-TTTS--SS-SEEEEETTT-TT-----TTT-HHHHHHHHHHHHHHHHHHHHHHHHHHHHHHHHHHHHHTT--

Sequence (469 aa):
MDDSNIVFIIVDALRTDKVGCYGHGKTITSNIDDLAREGTLFENNYACINVTDPSLTTIFSGRYPISHGLINHGPHIREDDLRKLSESGTRFLPEILRTKGYATLAVDWLGRWHKQGYDYYSGLRPAFFRMMRMLSHRPSKIFTLIKLLYLYRKAIPELGVLYDEVITSQAIELMKKFQKQKFFLFVHYWGTHAPYISPENPQILESPQSEEIDLTRSLIKSVAPNREMYHLRWFDEDLTIGEILSRYEGAINFIDGQIGELMNELDELGLRENTLVVLTSDHGESLTEHGIYFDHHGLYDVSLHVPLIFRGSGFPEDLRVSGTIQHVDIVPTILNNLNYNVRGMNLDGKDTSPLIRGEAEEFRTEVYAEEAEAQRKRAVRTRDYKYIFAPSEAAAKCQYCNCIHGEVKELYDLRKDPQEVENILNDEKERGKELKNKFLNWSRKLKQEKLERERIREKIGKLKKLGKI

Radius of gyration: 21.92 Å; Cα contacts (8 Å, |Δi|>4): 933; chains: 1; bounding box: 64×53×58 Å

InterPro domains:
  IPR000917 Sulfatase, N-terminal [PF00884] (4-337)
  IPR017850 Alkaline-phosphatase-like, core domain superfamily [G3DSA:3.40.720.10] (2-468)
  IPR017850 Alkaline-phosphatase-like, core domain superfamily [SSF53649] (5-445)
  IPR052701 Glycosaminoglycan & Ulvan Degrading Sulfatases [PTHR43751] (5-455)